Protein AF-0000000079573167 (afdb_homodimer)

Solvent-accessible surface area (backbone atoms only — not comparable to full-atom values): 36850 Å² total; per-residue (Å²): 124,87,67,66,91,62,47,44,25,29,30,37,27,30,66,63,72,22,46,37,48,52,54,13,43,66,75,37,55,80,56,29,34,82,50,31,34,35,44,92,66,48,74,64,44,49,52,52,18,58,73,67,71,29,55,72,39,73,52,74,85,76,60,51,51,90,69,25,52,29,31,41,37,40,38,50,16,55,77,75,74,34,59,27,51,59,53,49,44,56,42,19,69,56,40,21,22,36,40,30,43,59,60,59,43,42,70,55,51,53,52,41,47,50,44,11,58,76,35,75,31,48,64,46,74,42,58,56,52,57,42,20,65,44,37,36,49,46,26,53,28,38,45,46,39,57,75,76,34,51,75,50,34,36,48,36,38,30,15,59,92,42,43,53,28,48,50,49,38,51,18,58,23,66,75,48,74,66,59,72,49,70,42,67,46,81,81,49,38,85,70,34,63,45,46,42,28,26,24,27,52,64,80,32,21,31,38,40,33,32,30,43,57,37,14,89,91,42,67,88,49,48,49,75,50,60,32,31,37,36,44,31,31,71,41,20,35,44,29,36,71,30,64,76,18,43,35,37,34,30,42,38,67,57,60,56,64,60,96,87,40,67,45,67,83,59,94,53,78,51,35,64,38,42,41,38,42,71,54,80,68,50,68,70,41,25,41,39,47,37,55,70,43,46,49,11,51,11,40,39,49,53,49,53,54,49,52,46,44,63,70,61,67,71,63,52,60,62,57,48,50,50,51,44,52,44,22,46,52,41,52,54,52,49,62,62,66,52,79,58,44,80,48,80,70,73,89,71,84,68,63,49,68,78,76,30,52,135,123,89,68,67,93,64,47,42,25,29,31,37,27,29,68,63,71,22,46,37,47,51,54,13,42,65,74,38,55,81,56,28,35,81,51,30,33,35,44,90,66,47,73,64,44,50,51,51,18,58,74,69,72,30,55,71,39,72,52,73,86,77,61,51,50,91,69,24,52,29,31,40,36,40,38,53,18,56,78,77,74,35,59,28,51,60,51,50,44,56,40,18,69,55,39,20,23,34,42,30,43,60,60,58,44,41,70,56,50,54,52,42,47,52,45,10,57,76,37,73,32,48,65,45,75,42,57,56,51,56,43,20,64,42,36,36,51,45,27,55,28,37,46,44,39,59,74,75,33,52,75,49,34,37,48,36,38,30,17,60,92,41,43,56,30,47,49,50,37,52,18,57,23,66,74,48,72,66,59,73,48,68,42,66,47,80,82,49,40,86,71,32,63,44,44,41,30,27,25,26,52,62,80,32,21,30,40,40,33,32,31,43,56,37,14,89,90,41,66,88,48,47,50,75,48,58,34,30,37,35,44,32,32,71,41,20,33,43,31,35,70,29,63,72,18,46,34,36,34,29,42,38,67,58,60,55,65,60,95,87,42,66,48,65,82,59,95,54,77,50,35,66,37,45,40,40,42,70,56,79,61,53,68,66,37,23,41,38,48,36,55,70,43,45,48,11,50,10,39,38,49,52,50,54,55,49,51,46,44,64,71,57,69,71,62,54,60,62,55,48,51,51,50,43,50,43,20,45,52,40,51,53,52,48,62,63,64,51,79,57,44,81,50,80,69,72,88,72,84,68,62,49,68,78,76,28,51,136

Nearest PDB structures (foldseek):
  5kvs-assembly1_B  TM=8.946E-01  e=1.806E-31  Yersinia enterocolitica
  4gmg-assembly1_B  TM=8.994E-01  e=2.188E-30  Yersinia enterocolitica subsp. enterocolitica 8081
  4gmg-assembly1_A  TM=8.809E-01  e=1.156E-30  Yersinia enterocolitica subsp. enterocolitica 8081
  4gmg-assembly2_C  TM=9.005E-01  e=8.305E-30  Yersinia enterocolitica subsp. enterocolitica 8081
  4gmg-assembly2_D  TM=9.059E-01  e=2.101E-29  Yersinia enterocolitica subsp. enterocolitica 8081

Structure (mmCIF, N/CA/C/O backbone):
data_AF-0000000079573167-model_v1
#
loop_
_entity.id
_entity.type
_entity.pdbx_description
1 polymer 'Thiazolinyl imide reductase'
#
loop_
_atom_site.group_PDB
_atom_site.id
_atom_site.type_symbol
_atom_site.label_atom_id
_atom_site.label_alt_id
_atom_site.label_comp_id
_atom_site.label_asym_id
_atom_site.label_entity_id
_atom_site.label_seq_id
_atom_site.pdbx_PDB_ins_code
_atom_site.Cartn_x
_atom_site.Cartn_y
_atom_site.Cartn_z
_atom_site.occupancy
_atom_site.B_iso_or_equiv
_atom_site.auth_seq_id
_atom_site.auth_comp_id
_atom_site.auth_asym_id
_atom_site.auth_atom_id
_atom_site.pdbx_PDB_model_num
ATOM 1 N N . MET A 1 1 ? 18.562 -22.031 -29.469 1 33.5 1 MET A N 1
ATOM 2 C CA . MET A 1 1 ? 17.188 -22.469 -29.219 1 33.5 1 MET A CA 1
ATOM 3 C C . MET A 1 1 ? 17.016 -23.953 -29.531 1 33.5 1 MET A C 1
ATOM 5 O O . MET A 1 1 ? 17.188 -24.375 -30.672 1 33.5 1 MET A O 1
ATOM 9 N N . ASN A 1 2 ? 17.375 -24.828 -28.734 1 39.16 2 ASN A N 1
ATOM 10 C CA . ASN A 1 2 ? 17.203 -26.234 -29.094 1 39.16 2 ASN A CA 1
ATOM 11 C C . ASN A 1 2 ? 15.836 -26.484 -29.703 1 39.16 2 ASN A C 1
ATOM 13 O O . ASN A 1 2 ? 14.805 -26.25 -29.078 1 39.16 2 ASN A O 1
ATOM 17 N N . THR A 1 3 ? 15.727 -26.359 -30.938 1 46 3 THR A N 1
ATOM 18 C CA . THR A 1 3 ? 14.641 -26.594 -31.875 1 46 3 THR A CA 1
ATOM 19 C C . THR A 1 3 ? 13.93 -27.906 -31.578 1 46 3 THR A C 1
ATOM 21 O O . THR A 1 3 ? 14.555 -28.969 -31.594 1 46 3 THR A O 1
ATOM 24 N N . TYR A 1 4 ? 13.055 -27.875 -30.562 1 52.41 4 TYR A N 1
ATOM 25 C CA . TYR A 1 4 ? 12.273 -29.109 -30.578 1 52.41 4 TYR A CA 1
ATOM 26 C C . TYR A 1 4 ? 11.906 -29.484 -32 1 52.41 4 TYR A C 1
ATOM 28 O O . TYR A 1 4 ? 11.5 -28.641 -32.812 1 52.41 4 TYR A O 1
ATOM 36 N N . GLU A 1 5 ? 12.57 -30.453 -32.562 1 64.69 5 GLU A N 1
ATOM 37 C CA . GLU A 1 5 ? 12.25 -30.891 -33.906 1 64.69 5 GLU A CA 1
ATOM 38 C C . GLU A 1 5 ? 10.742 -30.969 -34.125 1 64.69 5 GLU A C 1
ATOM 40 O O . GLU A 1 5 ? 10.242 -30.547 -35.188 1 64.69 5 GLU A O 1
ATOM 45 N N . LYS A 1 6 ? 9.828 -31.453 -33 1 86.38 6 LYS A N 1
ATOM 46 C CA . LYS A 1 6 ? 8.367 -31.5 -33.062 1 86.38 6 LYS A CA 1
ATOM 47 C C . LYS A 1 6 ? 7.734 -30.922 -31.797 1 86.38 6 LYS A C 1
ATOM 49 O O . LYS A 1 6 ? 8.289 -31.062 -30.703 1 86.38 6 LYS A O 1
ATOM 54 N N . PRO A 1 7 ? 6.621 -30.25 -31.938 1 94.62 7 PRO A N 1
ATOM 55 C CA . PRO A 1 7 ? 5.941 -29.688 -30.766 1 94.62 7 PRO A CA 1
ATOM 56 C C . PRO A 1 7 ? 5.555 -30.75 -29.734 1 94.62 7 PRO A C 1
ATOM 58 O O . PRO A 1 7 ? 5.188 -31.859 -30.109 1 94.62 7 PRO A O 1
ATOM 61 N N . LEU A 1 8 ? 5.688 -30.422 -28.484 1 96.69 8 LEU A N 1
ATOM 62 C CA . LEU A 1 8 ? 5.266 -31.328 -27.422 1 96.69 8 LEU A CA 1
ATOM 63 C C . LEU A 1 8 ? 3.748 -31.469 -27.391 1 96.69 8 LEU A C 1
ATOM 65 O O . LEU A 1 8 ? 3.025 -30.469 -27.375 1 96.69 8 LEU A O 1
ATOM 69 N N . LYS A 1 9 ? 3.281 -32.688 -27.438 1 98.12 9 LYS A N 1
ATOM 70 C CA . LYS A 1 9 ? 1.851 -32.969 -27.344 1 98.12 9 LYS A CA 1
ATOM 71 C C . LYS A 1 9 ? 1.361 -32.812 -25.906 1 98.12 9 LYS A C 1
ATOM 73 O O . LYS A 1 9 ? 1.809 -33.562 -25.016 1 98.12 9 LYS A O 1
ATOM 78 N N . VAL A 1 10 ? 0.354 -31.938 -25.688 1 98.69 10 VAL A N 1
ATOM 79 C CA . VAL A 1 10 ? 0.008 -31.547 -24.328 1 98.69 10 VAL A CA 1
ATOM 80 C C . VAL A 1 10 ? -1.408 -32 -24 1 98.69 10 VAL A C 1
ATOM 82 O O . VAL A 1 10 ? -2.342 -31.766 -24.766 1 98.69 10 VAL A O 1
ATOM 85 N N . LEU A 1 11 ? -1.564 -32.656 -22.859 1 98.81 11 LEU A N 1
ATOM 86 C CA . LEU A 1 11 ? -2.857 -32.906 -22.234 1 98.81 11 LEU A CA 1
ATOM 87 C C . LEU A 1 11 ? -3.172 -31.875 -21.172 1 98.81 11 LEU A C 1
ATOM 89 O O . LEU A 1 11 ? -2.393 -31.672 -20.25 1 98.81 11 LEU A O 1
ATOM 93 N N . VAL A 1 12 ? -4.266 -31.188 -21.312 1 98.75 12 VAL A N 1
ATOM 94 C CA . VAL A 1 12 ? -4.676 -30.219 -20.297 1 98.75 12 VAL A CA 1
ATOM 95 C C . VAL A 1 12 ? -5.77 -30.828 -19.422 1 98.75 12 VAL A C 1
ATOM 97 O O . VAL A 1 12 ? -6.832 -31.203 -19.906 1 98.75 12 VAL A O 1
ATOM 100 N N . CYS A 1 13 ? -5.449 -30.953 -18.125 1 98.31 13 CYS A N 1
ATOM 101 C CA . CYS A 1 13 ? -6.395 -31.516 -17.172 1 98.31 13 CYS A CA 1
ATOM 102 C C . CYS A 1 13 ? -7.109 -30.422 -16.391 1 98.31 13 CYS A C 1
ATOM 104 O O . CYS A 1 13 ? -6.512 -29.797 -15.508 1 98.31 13 CYS A O 1
ATOM 106 N N . GLY A 1 14 ? -8.375 -30.297 -16.562 1 94.94 14 GLY A N 1
ATOM 107 C CA . GLY A 1 14 ? -9.164 -29.25 -15.938 1 94.94 14 GLY A CA 1
ATOM 108 C C . GLY A 1 14 ? -9.484 -28.109 -16.891 1 94.94 14 GLY A C 1
ATOM 109 O O . GLY A 1 14 ? -8.656 -27.719 -17.703 1 94.94 14 GLY A O 1
ATOM 110 N N . THR A 1 15 ? -10.773 -27.5 -16.734 1 92.44 15 THR A N 1
ATOM 111 C CA . THR A 1 15 ? -11.164 -26.484 -17.703 1 92.44 15 THR A CA 1
ATOM 112 C C . THR A 1 15 ? -11.688 -25.234 -16.984 1 92.44 15 THR A C 1
ATOM 114 O O . THR A 1 15 ? -12.406 -24.438 -17.578 1 92.44 15 THR A O 1
ATOM 117 N N . ASN A 1 16 ? -11.438 -25.031 -15.719 1 90.38 16 ASN A N 1
ATOM 118 C CA . ASN A 1 16 ? -11.625 -23.703 -15.125 1 90.38 16 ASN A CA 1
ATOM 119 C C . ASN A 1 16 ? -10.422 -22.812 -15.359 1 90.38 16 ASN A C 1
ATOM 121 O O . ASN A 1 16 ? -10.312 -22.172 -16.406 1 90.38 16 ASN A O 1
ATOM 125 N N . PHE A 1 17 ? -9.477 -22.953 -14.43 1 92.81 17 PHE A N 1
ATOM 126 C CA . PHE A 1 17 ? -8.242 -22.234 -14.695 1 92.81 17 PHE A CA 1
ATOM 127 C C . PHE A 1 17 ? -7.473 -22.875 -15.844 1 92.81 17 PHE A C 1
ATOM 129 O O . PHE A 1 17 ? -6.586 -22.25 -16.438 1 92.81 17 PHE A O 1
ATOM 136 N N . GLY A 1 18 ? -7.809 -24.125 -16.156 1 96.44 18 GLY A N 1
ATOM 137 C CA . GLY A 1 18 ? -7.234 -24.797 -17.312 1 96.44 18 GLY A CA 1
ATOM 138 C C . GLY A 1 18 ? -7.422 -24.047 -18.609 1 96.44 18 GLY A C 1
ATOM 139 O O . GLY A 1 18 ? -6.609 -24.156 -19.531 1 96.44 18 GLY A O 1
ATOM 140 N N . ARG A 1 19 ? -8.438 -23.266 -18.656 1 95.81 19 ARG A N 1
ATOM 141 C CA . ARG A 1 19 ? -8.695 -22.484 -19.859 1 95.81 19 ARG A CA 1
ATOM 142 C C . ARG A 1 19 ? -7.613 -21.422 -20.062 1 95.81 19 ARG A C 1
ATOM 144 O O . ARG A 1 19 ? -7.309 -21.047 -21.188 1 95.81 19 ARG A O 1
ATOM 151 N N . VAL A 1 20 ? -7.043 -20.922 -19 1 96.81 20 VAL A N 1
ATOM 152 C CA . VAL A 1 20 ? -5.922 -20 -19.109 1 96.81 20 VAL A CA 1
ATOM 153 C C . VAL A 1 20 ? -4.719 -20.719 -19.719 1 96.81 20 VAL A C 1
ATOM 155 O O . VAL A 1 20 ? -4 -20.156 -20.547 1 96.81 20 VAL A O 1
ATOM 158 N N . TYR A 1 21 ? -4.535 -21.969 -19.312 1 98.19 21 TYR A N 1
ATOM 159 C CA . TYR A 1 21 ? -3.479 -22.781 -19.906 1 98.19 21 TYR A CA 1
ATOM 160 C C . TYR A 1 21 ? -3.73 -23.016 -21.391 1 98.19 21 TYR A C 1
ATOM 162 O O . TYR A 1 21 ? -2.812 -22.906 -22.219 1 98.19 21 TYR A O 1
ATOM 170 N N . LEU A 1 22 ? -4.961 -23.328 -21.734 1 97.94 22 LEU A N 1
ATOM 171 C CA . LEU A 1 22 ? -5.316 -23.547 -23.125 1 97.94 22 LEU A CA 1
ATOM 172 C C . LEU A 1 22 ? -5.016 -22.297 -23.953 1 97.94 22 LEU A C 1
ATOM 174 O O . LEU A 1 22 ? -4.457 -22.391 -25.047 1 97.94 22 LEU A O 1
ATOM 178 N N . LYS A 1 23 ? -5.348 -21.156 -23.406 1 97.12 23 LYS A N 1
ATOM 179 C CA . LYS A 1 23 ? -5.074 -19.906 -24.094 1 97.12 23 LYS A CA 1
ATOM 180 C C . LYS A 1 23 ? -3.57 -19.672 -24.25 1 97.12 23 LYS A C 1
ATOM 182 O O . LYS A 1 23 ? -3.119 -19.109 -25.234 1 97.12 23 LYS A O 1
ATOM 187 N N . GLY A 1 24 ? -2.824 -20 -23.234 1 97.81 24 GLY A N 1
ATOM 188 C CA . GLY A 1 24 ? -1.375 -19.922 -23.328 1 97.81 24 GLY A CA 1
ATOM 189 C C . GLY A 1 24 ? -0.791 -20.844 -24.391 1 97.81 24 GLY A C 1
ATOM 190 O O . GLY A 1 24 ? 0.044 -20.422 -25.188 1 97.81 24 GLY A O 1
ATOM 191 N N . LEU A 1 25 ? -1.274 -22.031 -24.453 1 97.94 25 LEU A N 1
ATOM 192 C CA . LEU A 1 25 ? -0.791 -23.031 -25.391 1 97.94 25 LEU A CA 1
ATOM 193 C C . LEU A 1 25 ? -1.104 -22.625 -26.828 1 97.94 25 LEU A C 1
ATOM 195 O O . LEU A 1 25 ? -0.306 -22.875 -27.734 1 97.94 25 LEU A O 1
ATOM 199 N N . GLU A 1 26 ? -2.227 -22 -26.922 1 96 26 GLU A N 1
ATOM 200 C CA . GLU A 1 26 ? -2.631 -21.516 -28.234 1 96 26 GLU A CA 1
ATOM 201 C C . GLU A 1 26 ? -1.638 -20.5 -28.781 1 96 26 GLU A C 1
ATOM 203 O O . GLU A 1 26 ? -1.439 -20.391 -29.984 1 96 26 GLU A O 1
ATOM 208 N N . ARG A 1 27 ? -0.967 -19.828 -27.953 1 94.56 27 ARG A N 1
ATOM 209 C CA . ARG A 1 27 ? -0.062 -18.734 -28.328 1 94.56 27 ARG A CA 1
ATOM 210 C C . ARG A 1 27 ? 1.314 -19.281 -28.703 1 94.56 27 ARG A C 1
ATOM 212 O O . ARG A 1 27 ? 2.125 -18.578 -29.297 1 94.56 27 ARG A O 1
ATOM 219 N N . CYS A 1 28 ? 1.555 -20.484 -28.375 1 94 28 CYS A N 1
ATOM 220 C CA . CYS A 1 28 ? 2.875 -21.062 -28.609 1 94 28 CYS A CA 1
ATOM 221 C C . CYS A 1 28 ? 2.768 -22.359 -29.391 1 94 28 CYS A C 1
ATOM 223 O O . CYS A 1 28 ? 3.369 -23.375 -29.016 1 94 28 CYS A O 1
ATOM 225 N N . GLY A 1 29 ? 2.096 -22.359 -30.469 1 89.56 29 GLY A N 1
ATOM 226 C CA . GLY A 1 29 ? 1.79 -23.547 -31.25 1 89.56 29 GLY A CA 1
ATOM 227 C C . GLY A 1 29 ? 3.018 -24.188 -31.875 1 89.56 29 GLY A C 1
ATOM 228 O O . GLY A 1 29 ? 2.99 -25.344 -32.25 1 89.56 29 GLY A O 1
ATOM 229 N N . ASP A 1 30 ? 4.051 -23.391 -31.984 1 91.88 30 ASP A N 1
ATOM 230 C CA . ASP A 1 30 ? 5.289 -23.891 -32.562 1 91.88 30 ASP A CA 1
ATOM 231 C C . ASP A 1 30 ? 6.016 -24.828 -31.609 1 91.88 30 ASP A C 1
ATOM 233 O O . ASP A 1 30 ? 6.801 -25.688 -32.031 1 91.88 30 ASP A O 1
ATOM 237 N N . LYS A 1 31 ? 5.688 -24.719 -30.312 1 94.69 31 LYS A N 1
ATOM 238 C CA . LYS A 1 31 ? 6.41 -25.484 -29.312 1 94.69 31 LYS A CA 1
ATOM 239 C C . LYS A 1 31 ? 5.492 -26.516 -28.641 1 94.69 31 LYS A C 1
ATOM 241 O O . LYS A 1 31 ? 5.961 -27.531 -28.141 1 94.69 31 LYS A O 1
ATOM 246 N N . PHE A 1 32 ? 4.254 -26.156 -28.641 1 97.5 32 PHE A N 1
ATOM 247 C CA . PHE A 1 32 ? 3.285 -27 -27.938 1 97.5 32 PHE A CA 1
ATOM 248 C C . PHE A 1 32 ? 2.066 -27.25 -28.812 1 97.5 32 PHE A C 1
ATOM 250 O O . PHE A 1 32 ? 1.604 -26.359 -29.531 1 97.5 32 PHE A O 1
ATOM 257 N N . LYS A 1 33 ? 1.596 -28.438 -28.812 1 97.38 33 LYS A N 1
ATOM 258 C CA . LYS A 1 33 ? 0.362 -28.812 -29.5 1 97.38 33 LYS A CA 1
ATOM 259 C C . LYS A 1 33 ? -0.674 -29.344 -28.516 1 97.38 33 LYS A C 1
ATOM 261 O O . LYS A 1 33 ? -0.435 -30.344 -27.828 1 97.38 33 LYS A O 1
ATOM 266 N N . ILE A 1 34 ? -1.819 -28.688 -28.406 1 98.31 34 ILE A N 1
ATOM 267 C CA . ILE A 1 34 ? -2.914 -29.219 -27.609 1 98.31 34 ILE A CA 1
ATOM 268 C C . ILE A 1 34 ? -3.406 -30.531 -28.219 1 98.31 34 ILE A C 1
ATOM 270 O O . ILE A 1 34 ? -3.908 -30.547 -29.344 1 98.31 34 ILE A O 1
ATOM 274 N N . ALA A 1 35 ? -3.295 -31.562 -27.469 1 98.25 35 ALA A N 1
ATOM 275 C CA . ALA A 1 35 ? -3.594 -32.875 -28.047 1 98.25 35 ALA A CA 1
ATOM 276 C C . ALA A 1 35 ? -4.824 -33.5 -27.391 1 98.25 35 ALA A C 1
ATOM 278 O O . ALA A 1 35 ? -5.398 -34.438 -27.922 1 98.25 35 ALA A O 1
ATOM 279 N N . GLY A 1 36 ? -5.215 -32.969 -26.266 1 98.44 36 GLY A N 1
ATOM 280 C CA . GLY A 1 36 ? -6.387 -33.5 -25.578 1 98.44 36 GLY A CA 1
ATOM 281 C C . GLY A 1 36 ? -6.734 -32.688 -24.328 1 98.44 36 GLY A C 1
ATOM 282 O O . GLY A 1 36 ? -5.93 -31.891 -23.844 1 98.44 36 GLY A O 1
ATOM 283 N N . ILE A 1 37 ? -7.965 -32.875 -23.844 1 98.38 37 ILE A N 1
ATOM 284 C CA . ILE A 1 37 ? -8.453 -32.281 -22.594 1 98.38 37 ILE A CA 1
ATOM 285 C C . ILE A 1 37 ? -9.008 -33.406 -21.688 1 98.38 37 ILE A C 1
ATOM 287 O O . ILE A 1 37 ? -9.766 -34.25 -22.156 1 98.38 37 ILE A O 1
ATOM 291 N N . PHE A 1 38 ? -8.523 -33.438 -20.5 1 98.12 38 PHE A N 1
ATOM 292 C CA . PHE A 1 38 ? -9.055 -34.344 -19.5 1 98.12 38 PHE A CA 1
ATOM 293 C C . PHE A 1 38 ? -9.93 -33.625 -18.5 1 98.12 38 PHE A C 1
ATOM 295 O O . PHE A 1 38 ? -9.477 -32.688 -17.828 1 98.12 38 PHE A O 1
ATOM 302 N N . SER A 1 39 ? -11.164 -34 -18.375 1 94.69 39 SER A N 1
ATOM 303 C CA . SER A 1 39 ? -12.125 -33.438 -17.438 1 94.69 39 SER A CA 1
ATOM 304 C C . SER A 1 39 ? -13.305 -34.375 -17.219 1 94.69 39 SER A C 1
ATOM 306 O O . SER A 1 39 ? -13.352 -35.469 -17.781 1 94.69 39 SER A O 1
ATOM 308 N N . HIS A 1 40 ? -14.234 -34 -16.391 1 89.25 40 HIS A N 1
ATOM 309 C CA . HIS A 1 40 ? -15.352 -34.844 -16.016 1 89.25 40 HIS A CA 1
ATOM 310 C C . HIS A 1 40 ? -16.469 -34.781 -17.062 1 89.25 40 HIS A C 1
ATOM 312 O O . HIS A 1 40 ? -17.484 -35.469 -16.938 1 89.25 40 HIS A O 1
ATOM 318 N N . GLY A 1 41 ? -16.391 -34 -18.031 1 85.88 41 GLY A N 1
ATOM 319 C CA . GLY A 1 41 ? -17.359 -33.969 -19.109 1 85.88 41 GLY A CA 1
ATOM 320 C C . GLY A 1 41 ? -18.406 -32.906 -18.969 1 85.88 41 GLY A C 1
ATOM 321 O O . GLY A 1 41 ? -19.531 -33.031 -19.453 1 85.88 41 GLY A O 1
ATOM 322 N N . SER A 1 42 ? -18.156 -31.859 -18.297 1 88.81 42 SER A N 1
ATOM 323 C CA . SER A 1 42 ? -19.078 -30.734 -18.188 1 88.81 42 SER A CA 1
ATOM 324 C C . SER A 1 42 ? -19.328 -30.094 -19.547 1 88.81 42 SER A C 1
ATOM 326 O O . SER A 1 42 ? -18.625 -30.391 -20.516 1 88.81 42 SER A O 1
ATOM 328 N N . THR A 1 43 ? -20.422 -29.281 -19.609 1 90.12 43 THR A N 1
ATOM 329 C CA . THR A 1 43 ? -20.703 -28.547 -20.844 1 90.12 43 THR A CA 1
ATOM 330 C C . THR A 1 43 ? -19.5 -27.672 -21.234 1 90.12 43 THR A C 1
ATOM 332 O O . THR A 1 43 ? -19.141 -27.609 -22.406 1 90.12 43 THR A O 1
ATOM 335 N N . GLN A 1 44 ? -18.859 -27.156 -20.297 1 90.06 44 GLN A N 1
ATOM 336 C CA . GLN A 1 44 ? -17.703 -26.312 -20.547 1 90.06 44 GLN A CA 1
ATOM 337 C C . GLN A 1 44 ? -16.562 -27.141 -21.141 1 90.06 44 GLN A C 1
ATOM 339 O O . GLN A 1 44 ? -15.922 -26.703 -22.109 1 90.06 44 GLN A O 1
ATOM 344 N N . SER A 1 45 ? -16.312 -28.25 -20.562 1 93.44 45 SER A N 1
ATOM 345 C CA . SER A 1 45 ? -15.211 -29.062 -21.047 1 93.44 45 SER A CA 1
ATOM 346 C C . SER A 1 45 ? -15.469 -29.562 -22.469 1 93.44 45 SER A C 1
ATOM 348 O O . SER A 1 45 ? -14.547 -29.641 -23.281 1 93.44 45 SER A O 1
ATOM 350 N N . LYS A 1 46 ? -16.688 -29.875 -22.75 1 95.06 46 LYS A N 1
ATOM 351 C CA . LYS A 1 46 ? -17.062 -30.281 -24.094 1 95.06 46 LYS A CA 1
ATOM 352 C C . LYS A 1 46 ? -16.859 -29.141 -25.094 1 95.06 46 LYS A C 1
ATOM 354 O O . LYS A 1 46 ? -16.328 -29.359 -26.188 1 95.06 46 LYS A O 1
ATOM 359 N N . GLN A 1 47 ? -17.266 -28.016 -24.703 1 93.81 47 GLN A N 1
ATOM 360 C CA . GLN A 1 47 ? -17.125 -26.859 -25.562 1 93.81 47 GLN A CA 1
ATOM 361 C C . GLN A 1 47 ? -15.656 -26.547 -25.828 1 93.81 47 GLN A C 1
ATOM 363 O O . GLN A 1 47 ? -15.281 -26.203 -26.953 1 93.81 47 GLN A O 1
ATOM 368 N N . GLU A 1 48 ? -14.844 -26.672 -24.812 1 95 48 GLU A N 1
ATOM 369 C CA . GLU A 1 48 ? -13.414 -26.406 -24.984 1 95 48 GLU A CA 1
ATOM 370 C C . GLU A 1 48 ? -12.773 -27.438 -25.906 1 95 48 GLU A C 1
ATOM 372 O O . GLU A 1 48 ? -11.961 -27.094 -26.766 1 95 48 GLU A O 1
ATOM 377 N N . ALA A 1 49 ? -13.125 -28.688 -25.734 1 97.38 49 ALA A N 1
ATOM 378 C CA . ALA A 1 49 ? -12.594 -29.75 -26.578 1 97.38 49 ALA A CA 1
ATOM 379 C C . ALA A 1 49 ? -12.969 -29.516 -28.047 1 97.38 49 ALA A C 1
ATOM 381 O O . ALA A 1 49 ? -12.141 -29.703 -28.938 1 97.38 49 ALA A O 1
ATOM 382 N N . GLU A 1 50 ? -14.188 -29.141 -28.25 1 97.44 50 GLU A N 1
ATOM 383 C CA . GLU A 1 50 ? -14.664 -28.844 -29.594 1 97.44 50 GLU A CA 1
ATOM 384 C C . GLU A 1 50 ? -13.93 -27.656 -30.203 1 97.44 50 GLU A C 1
ATOM 386 O O . GLU A 1 50 ? -13.516 -27.688 -31.359 1 97.44 50 GLU A O 1
ATOM 391 N N . LYS A 1 51 ? -13.789 -26.672 -29.484 1 96.25 51 LYS A N 1
ATOM 392 C CA . LYS A 1 51 ? -13.133 -25.438 -29.906 1 96.25 51 LYS A CA 1
ATOM 393 C C . LYS A 1 51 ? -11.711 -25.719 -30.406 1 96.25 51 LYS A C 1
ATOM 395 O O . LYS A 1 51 ? -11.289 -25.172 -31.422 1 96.25 51 LYS A O 1
ATOM 400 N N . TYR A 1 52 ? -11.008 -26.578 -29.703 1 96.88 52 TYR A N 1
ATOM 401 C CA . TYR A 1 52 ? -9.609 -26.828 -30.031 1 96.88 52 TYR A CA 1
ATOM 402 C C . TYR A 1 52 ? -9.469 -28.047 -30.938 1 96.88 52 TYR A C 1
ATOM 404 O O . TYR A 1 52 ? -8.367 -28.391 -31.359 1 96.88 52 TYR A O 1
ATOM 412 N N . GLY A 1 53 ? -10.57 -28.719 -31.203 1 97.44 53 GLY A N 1
ATOM 413 C CA . GLY A 1 53 ? -10.57 -29.859 -32.094 1 97.44 53 GLY A CA 1
ATOM 414 C C . GLY A 1 53 ? -9.812 -31.047 -31.516 1 97.44 53 GLY A C 1
ATOM 415 O O . GLY A 1 53 ? -9.062 -31.719 -32.25 1 97.44 53 GLY A O 1
ATOM 416 N N . VAL A 1 54 ? -9.922 -31.25 -30.25 1 98 54 VAL A N 1
ATOM 417 C CA . VAL A 1 54 ? -9.195 -32.344 -29.594 1 98 54 VAL A CA 1
ATOM 418 C C . VAL A 1 54 ? -10.164 -33.219 -28.828 1 98 54 VAL A C 1
ATOM 420 O O . VAL A 1 54 ? -11.289 -32.812 -28.531 1 98 54 VAL A O 1
ATOM 423 N N . PRO A 1 55 ? -9.781 -34.469 -28.531 1 97.75 55 PRO A N 1
ATOM 424 C CA . PRO A 1 55 ? -10.672 -35.344 -27.766 1 97.75 55 PRO A CA 1
ATOM 425 C C . PRO A 1 55 ? -10.852 -34.906 -26.328 1 97.75 55 PRO A C 1
ATOM 427 O O . PRO A 1 55 ? -9.906 -34.406 -25.703 1 97.75 55 PRO A O 1
ATOM 430 N N . LEU A 1 56 ? -12.07 -35 -25.844 1 98.06 56 LEU A N 1
ATOM 431 C CA . LEU A 1 56 ? -12.344 -34.938 -24.406 1 98.06 56 LEU A CA 1
ATOM 432 C C . LEU A 1 56 ? -12.211 -36.312 -23.75 1 98.06 56 LEU A C 1
ATOM 434 O O . LEU A 1 56 ? -12.945 -37.219 -24.094 1 98.06 56 LEU A O 1
ATOM 438 N N . ILE A 1 57 ? -11.266 -36.406 -22.906 1 98.06 57 ILE A N 1
ATOM 439 C CA . ILE A 1 57 ? -10.984 -37.688 -22.234 1 98.06 57 ILE A CA 1
ATOM 440 C C . ILE A 1 57 ? -11.547 -37.625 -20.812 1 98.06 57 ILE A C 1
ATOM 442 O O . ILE A 1 57 ? -11.312 -36.688 -20.078 1 98.06 57 ILE A O 1
ATOM 446 N N . THR A 1 58 ? -12.258 -38.625 -20.359 1 96.94 58 THR A N 1
ATOM 447 C CA . THR A 1 58 ? -12.875 -38.625 -19.047 1 96.94 58 THR A CA 1
ATOM 448 C C . THR A 1 58 ? -12.328 -39.75 -18.188 1 96.94 58 THR A C 1
ATOM 450 O O . THR A 1 58 ? -12.602 -39.812 -16.984 1 96.94 58 THR A O 1
ATOM 453 N N . ASP A 1 59 ? -11.578 -40.625 -18.844 1 96.5 59 ASP A N 1
ATOM 454 C CA . ASP A 1 59 ? -10.945 -41.75 -18.156 1 96.5 59 ASP A CA 1
ATOM 455 C C . ASP A 1 59 ? -9.43 -41.719 -18.375 1 96.5 59 ASP A C 1
ATOM 457 O O . ASP A 1 59 ? -8.961 -41.844 -19.516 1 96.5 59 ASP A O 1
ATOM 461 N N . LEU A 1 60 ? -8.672 -41.688 -17.312 1 95.81 60 LEU A N 1
ATOM 462 C CA . LEU A 1 60 ? -7.215 -41.562 -17.391 1 95.81 60 LEU A CA 1
ATOM 463 C C . LEU A 1 60 ? -6.598 -42.812 -18.016 1 95.81 60 LEU A C 1
ATOM 465 O O . LEU A 1 60 ? -5.473 -42.75 -18.516 1 95.81 60 LEU A O 1
ATOM 469 N N . ASN A 1 61 ? -7.293 -43.875 -17.969 1 95.81 61 ASN A N 1
ATOM 470 C CA . ASN A 1 61 ? -6.793 -45.125 -18.547 1 95.81 61 ASN A CA 1
ATOM 471 C C . ASN A 1 61 ? -6.637 -45 -20.062 1 95.81 61 ASN A C 1
ATOM 473 O O . ASN A 1 61 ? -5.91 -45.781 -20.688 1 95.81 61 ASN A O 1
ATOM 477 N N . GLU A 1 62 ? -7.312 -44.031 -20.578 1 96.44 62 GLU A N 1
ATOM 478 C CA . GLU A 1 62 ? -7.27 -43.812 -22.031 1 96.44 62 GLU A CA 1
ATOM 479 C C . GLU A 1 62 ? -6.059 -42.969 -22.422 1 96.44 62 GLU A C 1
ATOM 481 O O . GLU A 1 62 ? -5.781 -42.812 -23.609 1 96.44 62 GLU A O 1
ATOM 486 N N . VAL A 1 63 ? -5.328 -42.5 -21.484 1 97.69 63 VAL A N 1
ATOM 487 C CA . VAL A 1 63 ? -4.184 -41.625 -21.734 1 97.69 63 VAL A CA 1
ATOM 488 C C . VAL A 1 63 ? -2.904 -42.438 -21.781 1 97.69 63 VAL A C 1
ATOM 490 O O . VAL A 1 63 ? -2.699 -43.344 -20.953 1 97.69 63 VAL A O 1
ATOM 493 N N . SER A 1 64 ? -2.051 -42.219 -22.812 1 96.62 64 SER A N 1
ATOM 494 C CA . SER A 1 64 ? -0.781 -42.938 -22.906 1 96.62 64 SER A CA 1
ATOM 495 C C . SER A 1 64 ? 0.336 -42 -23.391 1 96.62 64 SER A C 1
ATOM 497 O O . SER A 1 64 ? 0.072 -40.969 -23.984 1 96.62 64 SER A O 1
ATOM 499 N N . LYS A 1 65 ? 1.54 -42.438 -23.188 1 95.81 65 LYS A N 1
ATOM 500 C CA . LYS A 1 65 ? 2.734 -41.688 -23.578 1 95.81 65 LYS A CA 1
ATOM 501 C C . LYS A 1 65 ? 2.857 -41.594 -25.094 1 95.81 65 LYS A C 1
ATOM 503 O O . LYS A 1 65 ? 3.553 -40.719 -25.609 1 95.81 65 LYS A O 1
ATOM 508 N N . LYS A 1 66 ? 2.186 -42.469 -25.781 1 96 66 LYS A N 1
ATOM 509 C CA . LYS A 1 66 ? 2.193 -42.406 -27.25 1 96 66 LYS A CA 1
ATOM 510 C C . LYS A 1 66 ? 1.456 -41.188 -27.766 1 96 66 LYS A C 1
ATOM 512 O O . LYS A 1 66 ? 1.799 -40.656 -28.812 1 96 66 LYS A O 1
ATOM 517 N N . ASP A 1 67 ? 0.525 -40.75 -27 1 96.75 67 ASP A N 1
ATOM 518 C CA . ASP A 1 67 ? -0.365 -39.688 -27.469 1 96.75 67 ASP A CA 1
ATOM 519 C C . ASP A 1 67 ? 0.008 -38.344 -26.844 1 96.75 67 ASP A C 1
ATOM 521 O O . ASP A 1 67 ? -0.28 -37.281 -27.406 1 96.75 67 ASP A O 1
ATOM 525 N N . PHE A 1 68 ? 0.674 -38.406 -25.688 1 98.12 68 PHE A N 1
ATOM 526 C CA . PHE A 1 68 ? 0.96 -37.156 -24.938 1 98.12 68 PHE A CA 1
ATOM 527 C C . PHE A 1 68 ? 2.393 -37.188 -24.422 1 98.12 68 PHE A C 1
ATOM 529 O O . PHE A 1 68 ? 2.84 -38.156 -23.828 1 98.12 68 PHE A O 1
ATOM 536 N N . ASP A 1 69 ? 3.084 -36.094 -24.641 1 97.38 69 ASP A N 1
ATOM 537 C CA . ASP A 1 69 ? 4.43 -35.906 -24.109 1 97.38 69 ASP A CA 1
ATOM 538 C C . ASP A 1 69 ? 4.383 -35.312 -22.703 1 97.38 69 ASP A C 1
ATOM 540 O O . ASP A 1 69 ? 5.238 -35.625 -21.859 1 97.38 69 ASP A O 1
ATOM 544 N N . MET A 1 70 ? 3.447 -34.438 -22.422 1 97.94 70 MET A N 1
ATOM 545 C CA . MET A 1 70 ? 3.328 -33.781 -21.141 1 97.94 70 MET A CA 1
ATOM 546 C C . MET A 1 70 ? 1.867 -33.469 -20.812 1 97.94 70 MET A C 1
ATOM 548 O O . MET A 1 70 ? 1.007 -33.531 -21.688 1 97.94 70 MET A O 1
ATOM 552 N N . ALA A 1 71 ? 1.646 -33.188 -19.531 1 98.81 71 ALA A N 1
ATOM 553 C CA . ALA A 1 71 ? 0.312 -32.812 -19.062 1 98.81 71 ALA A CA 1
ATOM 554 C C . ALA A 1 71 ? 0.37 -31.594 -18.141 1 98.81 71 ALA A C 1
ATOM 556 O O . ALA A 1 71 ? 1.297 -31.453 -17.344 1 98.81 71 ALA A O 1
ATOM 557 N N . CYS A 1 72 ? -0.559 -30.703 -18.328 1 98.75 72 CYS A N 1
ATOM 558 C CA . CYS A 1 72 ? -0.85 -29.656 -17.359 1 98.75 72 CYS A CA 1
ATOM 559 C C . CYS A 1 72 ? -1.99 -30.062 -16.438 1 98.75 72 CYS A C 1
ATOM 561 O O . CYS A 1 72 ? -3.146 -30.125 -16.859 1 98.75 72 CYS A O 1
ATOM 563 N N . VAL A 1 73 ? -1.634 -30.312 -15.195 1 98.62 73 VAL A N 1
ATOM 564 C CA . VAL A 1 73 ? -2.668 -30.688 -14.242 1 98.62 73 VAL A CA 1
ATOM 565 C C . VAL A 1 73 ? -3.146 -29.469 -13.477 1 98.62 73 VAL A C 1
ATOM 567 O O . VAL A 1 73 ? -2.516 -29.047 -12.5 1 98.62 73 VAL A O 1
ATOM 570 N N . VAL A 1 74 ? -4.297 -28.953 -13.898 1 97.5 74 VAL A N 1
ATOM 571 C CA . VAL A 1 74 ? -4.871 -27.734 -13.367 1 97.5 74 VAL A CA 1
ATOM 572 C C . VAL A 1 74 ? -6.168 -28.047 -12.625 1 97.5 74 VAL A C 1
ATOM 574 O O . VAL A 1 74 ? -7.223 -27.484 -12.938 1 97.5 74 VAL A O 1
ATOM 577 N N . ILE A 1 75 ? -6.066 -28.953 -11.828 1 93.25 75 ILE A N 1
ATOM 578 C CA . ILE A 1 75 ? -7.098 -29.438 -10.922 1 93.25 75 ILE A CA 1
ATOM 579 C C . ILE A 1 75 ? -6.609 -29.312 -9.477 1 93.25 75 ILE A C 1
ATOM 581 O O . ILE A 1 75 ? -5.43 -29.547 -9.195 1 93.25 75 ILE A O 1
ATOM 585 N N . ARG A 1 76 ? -7.484 -29.062 -8.602 1 87.75 76 ARG A N 1
ATOM 586 C CA . ARG A 1 76 ? -7.129 -28.891 -7.195 1 87.75 76 ARG A CA 1
ATOM 587 C C . ARG A 1 76 ? -6.426 -30.125 -6.652 1 87.75 76 ARG A C 1
ATOM 589 O O . ARG A 1 76 ? -6.82 -31.25 -6.957 1 87.75 76 ARG A O 1
ATOM 596 N N . SER A 1 77 ? -5.457 -29.781 -5.914 1 86.69 77 SER A N 1
ATOM 597 C CA . SER A 1 77 ? -4.695 -30.875 -5.332 1 86.69 77 SER A CA 1
ATOM 598 C C . SER A 1 77 ? -5.395 -31.453 -4.105 1 86.69 77 SER A C 1
ATOM 600 O O . SER A 1 77 ? -6.414 -30.922 -3.66 1 86.69 77 SER A O 1
ATOM 602 N N . THR A 1 78 ? -4.805 -32.5 -3.566 1 82.62 78 THR A N 1
ATOM 603 C CA . THR A 1 78 ? -5.344 -33.125 -2.359 1 82.62 78 THR A CA 1
ATOM 604 C C . THR A 1 78 ? -5.281 -32.156 -1.181 1 82.62 78 THR A C 1
ATOM 606 O O . THR A 1 78 ? -6.156 -32.188 -0.312 1 82.62 78 THR A O 1
ATOM 609 N N . ALA A 1 79 ? -4.316 -31.312 -1.154 1 79.5 79 ALA A N 1
ATOM 610 C CA . ALA A 1 79 ? -4.102 -30.359 -0.073 1 79.5 79 ALA A CA 1
ATOM 611 C C . ALA A 1 79 ? -5.309 -29.438 0.091 1 79.5 79 ALA A C 1
ATOM 613 O O . ALA A 1 79 ? -5.562 -28.922 1.183 1 79.5 79 ALA A O 1
ATOM 614 N N . VAL A 1 80 ? -6.023 -29.297 -0.986 1 77.44 80 VAL A N 1
ATOM 615 C CA . VAL A 1 80 ? -7.176 -28.406 -0.929 1 77.44 80 VAL A CA 1
ATOM 616 C C . VAL A 1 80 ? -8.438 -29.156 -1.355 1 77.44 80 VAL A C 1
ATOM 618 O O . VAL A 1 80 ? -9.367 -28.562 -1.896 1 77.44 80 VAL A O 1
ATOM 621 N N . GLY A 1 81 ? -8.367 -30.484 -1.308 1 81.75 81 GLY A N 1
ATOM 622 C CA . GLY A 1 81 ? -9.562 -31.312 -1.392 1 81.75 81 GLY A CA 1
ATOM 623 C C . GLY A 1 81 ? -9.844 -31.812 -2.797 1 81.75 81 GLY A C 1
ATOM 624 O O . GLY A 1 81 ? -10.984 -32.156 -3.115 1 81.75 81 GLY A O 1
ATOM 625 N N . GLY A 1 82 ? -8.859 -31.844 -3.631 1 89.75 82 GLY A N 1
ATOM 626 C CA . GLY A 1 82 ? -9.094 -32.281 -5 1 89.75 82 GLY A CA 1
ATOM 627 C C . GLY A 1 82 ? -8.344 -33.531 -5.367 1 89.75 82 GLY A C 1
ATOM 628 O O . GLY A 1 82 ? -7.793 -34.219 -4.492 1 89.75 82 GLY A O 1
ATOM 629 N N . LYS A 1 83 ? -8.391 -33.875 -6.641 1 93.62 83 LYS A N 1
ATOM 630 C CA . LYS A 1 83 ? -7.801 -35.125 -7.121 1 93.62 83 LYS A CA 1
ATOM 631 C C . LYS A 1 83 ? -6.547 -34.875 -7.949 1 93.62 83 LYS A C 1
ATOM 633 O O . LYS A 1 83 ? -6.016 -35.781 -8.586 1 93.62 83 LYS A O 1
ATOM 638 N N . GLY A 1 84 ? -6.117 -33.656 -7.891 1 96.19 84 GLY A N 1
ATOM 639 C CA . GLY A 1 84 ? -5.016 -33.25 -8.75 1 96.19 84 GLY A CA 1
ATOM 640 C C . GLY A 1 84 ? -3.748 -34.031 -8.516 1 96.19 84 GLY A C 1
ATOM 641 O O . GLY A 1 84 ? -3.051 -34.406 -9.461 1 96.19 84 GLY A O 1
ATOM 642 N N . THR A 1 85 ? -3.473 -34.312 -7.289 1 97 85 THR A N 1
ATOM 643 C CA . THR A 1 85 ? -2.268 -35.062 -6.934 1 97 85 THR A CA 1
ATOM 644 C C . THR A 1 85 ? -2.334 -36.5 -7.461 1 97 85 THR A C 1
ATOM 646 O O . THR A 1 85 ? -1.353 -37 -7.996 1 97 85 THR A O 1
ATOM 649 N N . GLU A 1 86 ? -3.424 -37.094 -7.32 1 97.06 86 GLU A N 1
ATOM 650 C CA . GLU A 1 86 ? -3.625 -38.438 -7.824 1 97.06 86 GLU A CA 1
ATOM 651 C C . GLU A 1 86 ? -3.479 -38.5 -9.344 1 97.06 86 GLU A C 1
ATOM 653 O O . GLU A 1 86 ? -2.84 -39.406 -9.875 1 97.06 86 GLU A O 1
ATOM 658 N N . ILE A 1 87 ? -4.062 -37.562 -9.938 1 98 87 ILE A N 1
ATOM 659 C CA . ILE A 1 87 ? -4.02 -37.469 -11.398 1 98 87 ILE A CA 1
ATOM 660 C C . ILE A 1 87 ? -2.578 -37.281 -11.859 1 98 87 ILE A C 1
ATOM 662 O O . ILE A 1 87 ? -2.117 -37.938 -12.781 1 98 87 ILE A O 1
ATOM 666 N N . ALA A 1 88 ? -1.882 -36.375 -11.227 1 98.38 88 ALA A N 1
ATOM 667 C CA . ALA A 1 88 ? -0.48 -36.125 -11.562 1 98.38 88 ALA A CA 1
ATOM 668 C C . ALA A 1 88 ? 0.351 -37.406 -11.406 1 98.38 88 ALA A C 1
ATOM 670 O O . ALA A 1 88 ? 1.156 -37.719 -12.281 1 98.38 88 ALA A O 1
ATOM 671 N N . GLY A 1 89 ? 0.132 -38.125 -10.344 1 98.06 89 GLY A N 1
ATOM 672 C CA . GLY A 1 89 ? 0.85 -39.375 -10.102 1 98.06 89 GLY A CA 1
ATOM 673 C C . GLY A 1 89 ? 0.601 -40.406 -11.172 1 98.06 89 GLY A C 1
ATOM 674 O O . GLY A 1 89 ? 1.54 -41.031 -11.664 1 98.06 89 GLY A O 1
ATOM 675 N N . ALA A 1 90 ? -0.626 -40.594 -11.508 1 98.19 90 ALA A N 1
ATOM 676 C CA . ALA A 1 90 ? -1.007 -41.562 -12.523 1 98.19 90 ALA A CA 1
ATOM 677 C C . ALA A 1 90 ? -0.355 -41.25 -13.867 1 98.19 90 ALA A C 1
ATOM 679 O O . ALA A 1 90 ? 0.06 -42.156 -14.586 1 98.19 90 ALA A O 1
ATOM 680 N N . LEU A 1 91 ? -0.322 -40.031 -14.219 1 98.62 91 LEU A N 1
ATOM 681 C CA . LEU A 1 91 ? 0.271 -39.594 -15.484 1 98.62 91 LEU A CA 1
ATOM 682 C C . LEU A 1 91 ? 1.782 -39.812 -15.469 1 98.62 91 LEU A C 1
ATOM 684 O O . LEU A 1 91 ? 2.357 -40.281 -16.453 1 98.62 91 LEU A O 1
ATOM 688 N N . LEU A 1 92 ? 2.408 -39.469 -14.375 1 98.06 92 LEU A N 1
ATOM 689 C CA . LEU A 1 92 ? 3.846 -39.688 -14.234 1 98.06 92 LEU A CA 1
ATOM 690 C C . LEU A 1 92 ? 4.188 -41.156 -14.336 1 98.06 92 LEU A C 1
ATOM 692 O O . LEU A 1 92 ? 5.203 -41.531 -14.93 1 98.06 92 LEU A O 1
ATOM 696 N N . GLU A 1 93 ? 3.367 -42.031 -13.758 1 98.12 93 GLU A N 1
ATOM 697 C CA . GLU A 1 93 ? 3.576 -43.469 -13.82 1 98.12 93 GLU A CA 1
ATOM 698 C C . GLU A 1 93 ? 3.58 -43.969 -15.258 1 98.12 93 GLU A C 1
ATOM 700 O O . GLU A 1 93 ? 4.199 -45 -15.57 1 98.12 93 GLU A O 1
ATOM 705 N N . LYS A 1 94 ? 2.965 -43.25 -16.125 1 98.12 94 LYS A N 1
ATOM 706 C CA . LYS A 1 94 ? 2.869 -43.625 -17.531 1 98.12 94 LYS A CA 1
ATOM 707 C C . LYS A 1 94 ? 4.012 -43 -18.328 1 98.12 94 LYS A C 1
ATOM 709 O O . LYS A 1 94 ? 4.066 -43.156 -19.562 1 98.12 94 LYS A O 1
ATOM 714 N N . GLY A 1 95 ? 4.859 -42.25 -17.656 1 97.25 95 GLY A N 1
ATOM 715 C CA . GLY A 1 95 ? 6.023 -41.656 -18.297 1 97.25 95 GLY A CA 1
ATOM 716 C C . GLY A 1 95 ? 5.738 -40.281 -18.906 1 97.25 95 GLY A C 1
ATOM 717 O O . GLY A 1 95 ? 6.512 -39.812 -19.734 1 97.25 95 GLY A O 1
ATOM 718 N N . ILE A 1 96 ? 4.629 -39.656 -18.578 1 98.06 96 ILE A N 1
ATOM 719 C CA . ILE A 1 96 ? 4.238 -38.344 -19.094 1 98.06 96 ILE A CA 1
ATOM 720 C C . ILE A 1 96 ? 4.742 -37.25 -18.172 1 98.06 96 ILE A C 1
ATOM 722 O O . ILE A 1 96 ? 4.547 -37.312 -16.953 1 98.06 96 ILE A O 1
ATOM 726 N N . HIS A 1 97 ? 5.492 -36.25 -18.719 1 97 97 HIS A N 1
ATOM 727 C CA . HIS A 1 97 ? 5.926 -35.094 -17.922 1 97 97 HIS A CA 1
ATOM 728 C C . HIS A 1 97 ? 4.73 -34.312 -17.375 1 97 97 HIS A C 1
ATOM 730 O O . HIS A 1 97 ? 3.719 -34.156 -18.062 1 97 97 HIS A O 1
ATOM 736 N N . VAL A 1 98 ? 4.859 -33.75 -16.109 1 98.06 98 VAL A N 1
ATOM 737 C CA . VAL A 1 98 ? 3.691 -33.125 -15.531 1 98.06 98 VAL A CA 1
ATOM 738 C C . VAL A 1 98 ? 4.094 -31.766 -14.938 1 98.06 98 VAL A C 1
ATOM 740 O O . VAL A 1 98 ? 5.047 -31.672 -14.164 1 98.06 98 VAL A O 1
ATOM 743 N N . ILE A 1 99 ? 3.424 -30.734 -15.336 1 97.56 99 ILE A N 1
ATOM 744 C CA . ILE A 1 99 ? 3.398 -29.469 -14.617 1 97.56 99 ILE A CA 1
ATOM 745 C C . ILE A 1 99 ? 2.057 -29.312 -13.906 1 97.56 99 ILE A C 1
ATOM 747 O O . ILE A 1 99 ? 0.999 -29.453 -14.516 1 97.56 99 ILE A O 1
ATOM 751 N N . GLN A 1 100 ? 2.104 -29.094 -12.594 1 97.88 100 GLN A N 1
ATOM 752 C CA . GLN A 1 100 ? 0.899 -29.078 -11.766 1 97.88 100 GLN A CA 1
ATOM 753 C C . GLN A 1 100 ? 0.677 -27.688 -11.164 1 97.88 100 GLN A C 1
ATOM 755 O O . GLN A 1 100 ? 1.624 -27.047 -10.695 1 97.88 100 GLN A O 1
ATOM 760 N N . GLU A 1 101 ? -0.522 -27.234 -11.18 1 96.94 101 GLU A N 1
ATOM 761 C CA . GLU A 1 101 ? -0.888 -25.953 -10.609 1 96.94 101 GLU A CA 1
ATOM 762 C C . GLU A 1 101 ? -0.811 -25.984 -9.086 1 96.94 101 GLU A C 1
ATOM 764 O O . GLU A 1 101 ? -1.17 -26.984 -8.453 1 96.94 101 GLU A O 1
ATOM 769 N N . HIS A 1 102 ? -0.392 -24.969 -8.461 1 95.62 102 HIS A N 1
ATOM 770 C CA . HIS A 1 102 ? -0.293 -24.812 -7.016 1 95.62 102 HIS A CA 1
ATOM 771 C C . HIS A 1 102 ? -1.675 -24.75 -6.375 1 95.62 102 HIS A C 1
ATOM 773 O O . HIS A 1 102 ? -2.666 -24.469 -7.055 1 95.62 102 HIS A O 1
ATOM 779 N N . PRO A 1 103 ? -1.808 -24.938 -5.188 1 95.94 103 PRO A N 1
ATOM 780 C CA . PRO A 1 103 ? -0.777 -25.359 -4.234 1 95.94 103 PRO A CA 1
ATOM 781 C C . PRO A 1 103 ? -0.641 -26.891 -4.152 1 95.94 103 PRO A C 1
ATOM 783 O O . PRO A 1 103 ? -1.586 -27.609 -4.469 1 95.94 103 PRO A O 1
ATOM 786 N N . VAL A 1 104 ? 0.498 -27.344 -3.797 1 96.69 104 VAL A N 1
ATOM 787 C CA . VAL A 1 104 ? 0.743 -28.781 -3.586 1 96.69 104 VAL A CA 1
ATOM 788 C C . VAL A 1 104 ? 1.517 -28.984 -2.285 1 96.69 104 VAL A C 1
ATOM 790 O O . VAL A 1 104 ? 2.49 -28.266 -2.018 1 96.69 104 VAL A O 1
ATOM 793 N N . HIS A 1 105 ? 1.045 -29.828 -1.502 1 95.75 105 HIS A N 1
ATOM 794 C CA . HIS A 1 105 ? 1.661 -30.109 -0.21 1 95.75 105 HIS A CA 1
ATOM 795 C C . HIS A 1 105 ? 3.055 -30.703 -0.381 1 95.75 105 HIS A C 1
ATOM 797 O O . HIS A 1 105 ? 3.299 -31.469 -1.316 1 95.75 105 HIS A O 1
ATOM 803 N N . TYR A 1 106 ? 3.873 -30.406 0.622 1 95.69 106 TYR A N 1
ATOM 804 C CA . TYR A 1 106 ? 5.27 -30.828 0.63 1 95.69 106 TYR A CA 1
ATOM 805 C C . TYR A 1 106 ? 5.391 -32.344 0.393 1 95.69 106 TYR A C 1
ATOM 807 O O . TYR A 1 106 ? 6.117 -32.781 -0.504 1 95.69 106 TYR A O 1
ATOM 815 N N . ASN A 1 107 ? 4.641 -33.188 1.141 1 95.88 107 ASN A N 1
ATOM 816 C CA . ASN A 1 107 ? 4.723 -34.625 1.042 1 95.88 107 ASN A CA 1
ATOM 817 C C . ASN A 1 107 ? 4.289 -35.125 -0.335 1 95.88 107 ASN A C 1
ATOM 819 O O . ASN A 1 107 ? 4.816 -36.125 -0.837 1 95.88 107 ASN A O 1
ATOM 823 N N . ASP A 1 108 ? 3.352 -34.469 -0.86 1 97.19 108 ASP A N 1
ATOM 824 C CA . ASP A 1 108 ? 2.885 -34.844 -2.193 1 97.19 108 ASP A CA 1
ATOM 825 C C . ASP A 1 108 ? 3.947 -34.531 -3.25 1 97.19 108 ASP A C 1
ATOM 827 O O . ASP A 1 108 ? 4.152 -35.312 -4.172 1 97.19 108 ASP A O 1
ATOM 831 N N . ILE A 1 109 ? 4.574 -33.375 -3.109 1 96.88 109 ILE A N 1
ATOM 832 C CA . ILE A 1 109 ? 5.637 -33.031 -4.047 1 96.88 109 ILE A CA 1
ATOM 833 C C . ILE A 1 109 ? 6.754 -34.062 -3.979 1 96.88 109 ILE A C 1
ATOM 835 O O . ILE A 1 109 ? 7.238 -34.562 -5.012 1 96.88 109 ILE A O 1
ATOM 839 N N . VAL A 1 110 ? 7.16 -34.469 -2.773 1 96.38 110 VAL A N 1
ATOM 840 C CA . VAL A 1 110 ? 8.211 -35.438 -2.578 1 96.38 110 VAL A CA 1
ATOM 841 C C . VAL A 1 110 ? 7.832 -36.75 -3.273 1 96.38 110 VAL A C 1
ATOM 843 O O . VAL A 1 110 ? 8.633 -37.312 -4.016 1 96.38 110 VAL A O 1
ATOM 846 N N . LYS A 1 111 ? 6.656 -37.188 -3.01 1 97.12 111 LYS A N 1
ATOM 847 C CA . LYS A 1 111 ? 6.16 -38.406 -3.6 1 97.12 111 LYS A CA 1
ATOM 848 C C . LYS A 1 111 ? 6.156 -38.344 -5.121 1 97.12 111 LYS A C 1
ATOM 850 O O . LYS A 1 111 ? 6.598 -39.281 -5.797 1 97.12 111 LYS A O 1
ATOM 855 N N . LEU A 1 112 ? 5.656 -37.281 -5.66 1 97.44 112 LEU A N 1
ATOM 856 C CA . LEU A 1 112 ? 5.516 -37.125 -7.105 1 97.44 112 LEU A CA 1
ATOM 857 C C . LEU A 1 112 ? 6.879 -37 -7.777 1 97.44 112 LEU A C 1
ATOM 859 O O . LEU A 1 112 ? 7.074 -37.469 -8.898 1 97.44 112 LEU A O 1
ATOM 863 N N . LEU A 1 113 ? 7.816 -36.312 -7.113 1 96.06 113 LEU A N 1
ATOM 864 C CA . LEU A 1 113 ? 9.18 -36.25 -7.637 1 96.06 113 LEU A CA 1
ATOM 865 C C . LEU A 1 113 ? 9.812 -37.625 -7.715 1 96.06 113 LEU A C 1
ATOM 867 O O . LEU A 1 113 ? 10.531 -37.938 -8.664 1 96.06 113 LEU A O 1
ATOM 871 N N . LYS A 1 114 ? 9.586 -38.438 -6.715 1 96.44 114 LYS A N 1
ATOM 872 C CA . LYS A 1 114 ? 10.094 -39.812 -6.723 1 96.44 114 LYS A CA 1
ATOM 873 C C . LYS A 1 114 ? 9.508 -40.625 -7.887 1 96.44 114 LYS A C 1
ATOM 875 O O . LYS A 1 114 ? 10.242 -41.312 -8.602 1 96.44 114 LYS A O 1
ATOM 880 N N . VAL A 1 115 ? 8.203 -40.5 -8.039 1 97.44 115 VAL A N 1
ATOM 881 C CA . VAL A 1 115 ? 7.527 -41.219 -9.125 1 97.44 115 VAL A CA 1
ATOM 882 C C . VAL A 1 115 ? 8.078 -40.719 -10.469 1 97.44 115 VAL A C 1
ATOM 884 O O . VAL A 1 115 ? 8.312 -41.531 -11.375 1 97.44 115 VAL A O 1
ATOM 887 N N . ALA A 1 116 ? 8.25 -39.438 -10.633 1 96.19 116 ALA A N 1
ATOM 888 C CA . ALA A 1 116 ? 8.805 -38.875 -11.859 1 96.19 116 ALA A CA 1
ATOM 889 C C . ALA A 1 116 ? 10.18 -39.469 -12.164 1 96.19 116 ALA A C 1
ATOM 891 O O . ALA A 1 116 ? 10.461 -39.875 -13.297 1 96.19 116 ALA A O 1
ATOM 892 N N . LYS A 1 117 ? 11.016 -39.531 -11.164 1 93.69 117 LYS A N 1
ATOM 893 C CA . LYS A 1 117 ? 12.359 -40.094 -11.32 1 93.69 117 LYS A CA 1
ATOM 894 C C . LYS A 1 117 ? 12.297 -41.531 -11.75 1 93.69 117 LYS A C 1
ATOM 896 O O . LYS A 1 117 ? 13.023 -41.969 -12.656 1 93.69 117 LYS A O 1
ATOM 901 N N . GLU A 1 118 ? 11.453 -42.312 -11.148 1 96.5 118 GLU A N 1
ATOM 902 C CA . GLU A 1 118 ? 11.312 -43.719 -11.422 1 96.5 118 GLU A CA 1
ATOM 903 C C . GLU A 1 118 ? 10.836 -43.969 -12.844 1 96.5 118 GLU A C 1
ATOM 905 O O . GLU A 1 118 ? 11.117 -45.031 -13.43 1 96.5 118 GLU A O 1
ATOM 910 N N . ASN A 1 119 ? 10.125 -43.062 -13.391 1 96.12 119 ASN A N 1
ATOM 911 C CA . ASN A 1 119 ? 9.539 -43.25 -14.711 1 96.12 119 ASN A CA 1
ATOM 912 C C . ASN A 1 119 ? 10.195 -42.375 -15.758 1 96.12 119 ASN A C 1
ATOM 914 O O . ASN A 1 119 ? 9.648 -42.156 -16.844 1 96.12 119 ASN A O 1
ATOM 918 N N . ASN A 1 120 ? 11.312 -41.719 -15.406 1 93.31 120 ASN A N 1
ATOM 919 C CA . ASN A 1 120 ? 12.148 -40.906 -16.297 1 93.31 120 ASN A CA 1
ATOM 920 C C . ASN A 1 120 ? 11.359 -39.75 -16.906 1 93.31 120 ASN A C 1
ATOM 922 O O . ASN A 1 120 ? 11.375 -39.562 -18.125 1 93.31 120 ASN A O 1
ATOM 926 N N . CYS A 1 121 ? 10.617 -39.062 -16.125 1 94.25 121 CYS A N 1
ATOM 927 C CA . CYS A 1 121 ? 9.898 -37.844 -16.547 1 94.25 121 CYS A CA 1
ATOM 928 C C . CYS A 1 121 ? 10.148 -36.688 -15.57 1 94.25 121 CYS A C 1
ATOM 930 O O . CYS A 1 121 ? 10.812 -36.875 -14.547 1 94.25 121 CYS A O 1
ATOM 932 N N . VAL A 1 122 ? 9.703 -35.5 -15.977 1 94.94 122 VAL A N 1
ATOM 933 C CA . VAL A 1 122 ? 9.906 -34.281 -15.203 1 94.94 122 VAL A CA 1
ATOM 934 C C . VAL A 1 122 ? 8.594 -33.875 -14.531 1 94.94 122 VAL A C 1
ATOM 936 O O . VAL A 1 122 ? 7.523 -34 -15.133 1 94.94 122 VAL A O 1
ATOM 939 N N . TYR A 1 123 ? 8.695 -33.469 -13.258 1 96.31 123 TYR A N 1
ATOM 940 C CA . TYR A 1 123 ? 7.578 -32.938 -12.5 1 96.31 123 TYR A CA 1
ATOM 941 C C . TYR A 1 123 ? 7.902 -31.531 -11.961 1 96.31 123 TYR A C 1
ATOM 943 O O . TYR A 1 123 ? 9.008 -31.297 -11.461 1 96.31 123 TYR A O 1
ATOM 951 N N . GLN A 1 124 ? 6.969 -30.672 -12.07 1 95.44 124 GLN A N 1
ATOM 952 C CA . GLN A 1 124 ? 7.141 -29.312 -11.562 1 95.44 124 GLN A CA 1
ATOM 953 C C . GLN A 1 124 ? 5.809 -28.719 -11.109 1 95.44 124 GLN A C 1
ATOM 955 O O . GLN A 1 124 ? 4.77 -28.984 -11.719 1 95.44 124 GLN A O 1
ATOM 960 N N . VAL A 1 125 ? 5.891 -27.953 -10.016 1 96.69 125 VAL A N 1
ATOM 961 C CA . VAL A 1 125 ? 4.727 -27.172 -9.594 1 96.69 125 VAL A CA 1
ATOM 962 C C . VAL A 1 125 ? 4.809 -25.766 -10.18 1 96.69 125 VAL A C 1
ATOM 964 O O . VAL A 1 125 ? 5.871 -25.141 -10.156 1 96.69 125 VAL A O 1
ATOM 967 N N . ASN A 1 126 ? 3.77 -25.312 -10.758 1 96.75 126 ASN A N 1
ATOM 968 C CA . ASN A 1 126 ? 3.682 -23.938 -11.242 1 96.75 126 ASN A CA 1
ATOM 969 C C . ASN A 1 126 ? 3.037 -23.016 -10.211 1 96.75 126 ASN A C 1
ATOM 971 O O . ASN A 1 126 ? 1.827 -23.078 -9.984 1 96.75 126 ASN A O 1
ATOM 975 N N . SER A 1 127 ? 3.805 -22.047 -9.672 1 95.94 127 SER A N 1
ATOM 976 C CA . SER A 1 127 ? 3.246 -21.078 -8.734 1 95.94 127 SER A CA 1
ATOM 977 C C . SER A 1 127 ? 2.549 -19.938 -9.477 1 95.94 127 SER A C 1
ATOM 979 O O . SER A 1 127 ? 1.868 -19.125 -8.859 1 95.94 127 SER A O 1
ATOM 981 N N . PHE A 1 128 ? 2.729 -19.844 -10.766 1 96.81 128 PHE A N 1
ATOM 982 C CA . PHE A 1 128 ? 1.997 -19.078 -11.766 1 96.81 128 PHE A CA 1
ATOM 983 C C . PHE A 1 128 ? 2.363 -17.609 -11.688 1 96.81 128 PHE A C 1
ATOM 985 O O . PHE A 1 128 ? 3.043 -17.078 -12.578 1 96.81 128 PHE A O 1
ATOM 992 N N . TYR A 1 129 ? 2.17 -16.844 -10.562 1 97.31 129 TYR A N 1
ATOM 993 C CA . TYR A 1 129 ? 2.158 -15.383 -10.516 1 97.31 129 TYR A CA 1
ATOM 994 C C . TYR A 1 129 ? 3.561 -14.82 -10.727 1 97.31 129 TYR A C 1
ATOM 996 O O . TYR A 1 129 ? 3.725 -13.742 -11.312 1 97.31 129 TYR A O 1
ATOM 1004 N N . PRO A 1 130 ? 4.621 -15.5 -10.281 1 97.19 130 PRO A N 1
ATOM 1005 C CA . PRO A 1 130 ? 5.953 -14.961 -10.578 1 97.19 130 PRO A CA 1
ATOM 1006 C C . PRO A 1 130 ? 6.215 -14.844 -12.078 1 97.19 130 PRO A C 1
ATOM 1008 O O . PRO A 1 130 ? 7.156 -14.164 -12.492 1 97.19 130 PRO A O 1
ATOM 1011 N N . ASN A 1 131 ? 5.383 -15.516 -12.852 1 96.94 131 ASN A N 1
ATOM 1012 C CA . ASN A 1 131 ? 5.582 -15.508 -14.297 1 96.94 131 ASN A CA 1
ATOM 1013 C C . ASN A 1 131 ? 4.711 -14.453 -14.977 1 96.94 131 ASN A C 1
ATOM 1015 O O . ASN A 1 131 ? 4.824 -14.234 -16.188 1 96.94 131 ASN A O 1
ATOM 1019 N N . VAL A 1 132 ? 3.82 -13.844 -14.227 1 96.62 132 VAL A N 1
ATOM 1020 C CA . VAL A 1 132 ? 2.994 -12.766 -14.766 1 96.62 132 VAL A CA 1
ATOM 1021 C C . VAL A 1 132 ? 3.832 -11.5 -14.93 1 96.62 132 VAL A C 1
ATOM 1023 O O . VAL A 1 132 ? 4.641 -11.164 -14.062 1 96.62 132 VAL A O 1
ATOM 1026 N N . LYS A 1 133 ? 3.658 -10.82 -16 1 95.25 133 LYS A N 1
ATOM 1027 C CA . LYS A 1 133 ? 4.562 -9.781 -16.484 1 95.25 133 LYS A CA 1
ATOM 1028 C C . LYS A 1 133 ? 4.836 -8.734 -15.398 1 95.25 133 LYS A C 1
ATOM 1030 O O . LYS A 1 133 ? 5.992 -8.406 -15.133 1 95.25 133 LYS A O 1
ATOM 1035 N N . ASN A 1 134 ? 3.807 -8.148 -14.789 1 94.25 134 ASN A N 1
ATOM 1036 C CA . ASN A 1 134 ? 4.004 -7.102 -13.789 1 94.25 134 ASN A CA 1
ATOM 1037 C C . ASN A 1 134 ? 4.688 -7.645 -12.539 1 94.25 134 ASN A C 1
ATOM 1039 O O . ASN A 1 134 ? 5.477 -6.941 -11.906 1 94.25 134 ASN A O 1
ATOM 1043 N N . VAL A 1 135 ? 4.414 -8.883 -12.164 1 97 135 VAL A N 1
ATOM 1044 C CA . VAL A 1 135 ? 5.07 -9.492 -11.016 1 97 135 VAL A CA 1
ATOM 1045 C C . VAL A 1 135 ? 6.539 -9.75 -11.336 1 97 135 VAL A C 1
ATOM 1047 O O . VAL A 1 135 ? 7.41 -9.547 -10.484 1 97 135 VAL A O 1
ATOM 1050 N N . GLN A 1 136 ? 6.816 -10.195 -12.578 1 95.75 136 GLN A N 1
ATOM 1051 C CA . GLN A 1 136 ? 8.203 -10.328 -13.016 1 95.75 136 GLN A CA 1
ATOM 1052 C C . GLN A 1 136 ? 8.945 -9 -12.906 1 95.75 136 GLN A C 1
ATOM 1054 O O . GLN A 1 136 ? 10.102 -8.969 -12.492 1 95.75 136 GLN A O 1
ATOM 1059 N N . GLU A 1 137 ? 8.281 -8.008 -13.336 1 95.38 137 GLU A N 1
ATOM 1060 C CA . GLU A 1 137 ? 8.875 -6.68 -13.234 1 95.38 137 GLU A CA 1
ATOM 1061 C C . GLU A 1 137 ? 9.203 -6.324 -11.789 1 95.38 137 GLU A C 1
ATOM 1063 O O . GLU A 1 137 ? 10.273 -5.785 -11.5 1 95.38 137 GLU A O 1
ATOM 1068 N N . PHE A 1 138 ? 8.289 -6.547 -10.891 1 97.38 138 PHE A N 1
ATOM 1069 C CA . PHE A 1 138 ? 8.516 -6.312 -9.469 1 97.38 138 PHE A CA 1
ATOM 1070 C C . PHE A 1 138 ? 9.719 -7.102 -8.969 1 97.38 138 PHE A C 1
ATOM 1072 O O . PHE A 1 138 ? 10.562 -6.57 -8.242 1 97.38 138 PHE A O 1
ATOM 1079 N N . ILE A 1 139 ? 9.773 -8.375 -9.352 1 97.56 139 ILE A N 1
ATOM 1080 C CA . ILE A 1 139 ? 10.844 -9.258 -8.914 1 97.56 139 ILE A CA 1
ATOM 1081 C C . ILE A 1 139 ? 12.188 -8.734 -9.422 1 97.56 139 ILE A C 1
ATOM 1083 O O . ILE A 1 139 ? 13.141 -8.594 -8.656 1 97.56 139 ILE A O 1
ATOM 1087 N N . VAL A 1 140 ? 12.266 -8.414 -10.68 1 96.5 140 VAL A N 1
ATOM 1088 C CA . VAL A 1 140 ? 13.5 -7.941 -11.289 1 96.5 140 VAL A CA 1
ATOM 1089 C C . VAL A 1 140 ? 13.938 -6.641 -10.625 1 96.5 140 VAL A C 1
ATOM 1091 O O . VAL A 1 140 ? 15.109 -6.484 -10.266 1 96.5 140 VAL A O 1
ATOM 1094 N N . LYS A 1 141 ? 13.07 -5.754 -10.438 1 97.06 141 LYS A N 1
ATOM 1095 C CA . LYS A 1 141 ? 13.383 -4.461 -9.844 1 97.06 141 LYS A CA 1
ATOM 1096 C C . LYS A 1 141 ? 13.766 -4.609 -8.375 1 97.06 141 LYS A C 1
ATOM 1098 O O . LYS A 1 141 ? 14.594 -3.854 -7.863 1 97.06 141 LYS A O 1
ATOM 1103 N N . SER A 1 142 ? 13.094 -5.535 -7.645 1 97.94 142 SER A N 1
ATOM 1104 C CA . SER A 1 142 ? 13.484 -5.824 -6.266 1 97.94 142 SER A CA 1
ATOM 1105 C C . SER A 1 142 ? 14.93 -6.301 -6.188 1 97.94 142 SER A C 1
ATOM 1107 O O . SER A 1 142 ? 15.695 -5.832 -5.344 1 97.94 142 SER A O 1
ATOM 1109 N N . ASN A 1 143 ? 15.258 -7.227 -7.09 1 97.44 143 ASN A N 1
ATOM 1110 C CA . ASN A 1 143 ? 16.625 -7.75 -7.113 1 97.44 143 ASN A CA 1
ATOM 1111 C C . ASN A 1 143 ? 17.641 -6.641 -7.359 1 97.44 143 ASN A C 1
ATOM 1113 O O . ASN A 1 143 ? 18.672 -6.586 -6.691 1 97.44 143 ASN A O 1
ATOM 1117 N N . LYS A 1 144 ? 17.391 -5.805 -8.281 1 97.12 144 LYS A N 1
ATOM 1118 C CA . LYS A 1 144 ? 18.281 -4.691 -8.586 1 97.12 144 LYS A CA 1
ATOM 1119 C C . LYS A 1 144 ? 18.344 -3.701 -7.422 1 97.12 144 LYS A C 1
ATOM 1121 O O . LYS A 1 144 ? 19.406 -3.197 -7.086 1 97.12 144 LYS A O 1
ATOM 1126 N N . LEU A 1 145 ? 17.188 -3.436 -6.852 1 96.94 145 LEU A N 1
ATOM 1127 C CA . LEU A 1 145 ? 17.094 -2.514 -5.727 1 96.94 145 LEU A CA 1
ATOM 1128 C C . LEU A 1 145 ? 17.938 -2.994 -4.551 1 96.94 145 LEU A C 1
ATOM 1130 O O . LEU A 1 145 ? 18.625 -2.197 -3.91 1 96.94 145 LEU A O 1
ATOM 1134 N N . LEU A 1 146 ? 17.938 -4.258 -4.285 1 96.38 146 LEU A N 1
ATOM 1135 C CA . LEU A 1 146 ? 18.609 -4.832 -3.133 1 96.38 146 LEU A CA 1
ATOM 1136 C C . LEU A 1 146 ? 20.125 -4.824 -3.336 1 96.38 146 LEU A C 1
ATOM 1138 O O . LEU A 1 146 ? 20.891 -5.008 -2.383 1 96.38 146 LEU A O 1
ATOM 1142 N N . LYS A 1 147 ? 20.562 -4.602 -4.562 1 95.31 147 LYS A N 1
ATOM 1143 C CA . LYS A 1 147 ? 22 -4.43 -4.832 1 95.31 147 LYS A CA 1
ATOM 1144 C C . LYS A 1 147 ? 22.438 -2.998 -4.551 1 95.31 147 LYS A C 1
ATOM 1146 O O . LYS A 1 147 ? 23.625 -2.734 -4.387 1 95.31 147 LYS A O 1
ATOM 1151 N N . LYS A 1 148 ? 21.5 -2.094 -4.465 1 94.12 148 LYS A N 1
ATOM 1152 C CA . LYS A 1 148 ? 21.844 -0.676 -4.395 1 94.12 148 LYS A CA 1
ATOM 1153 C C . LYS A 1 148 ? 21.375 -0.065 -3.074 1 94.12 148 LYS A C 1
ATOM 1155 O O . LYS A 1 148 ? 21.75 1.064 -2.744 1 94.12 148 LYS A O 1
ATOM 1160 N N . SER A 1 149 ? 20.594 -0.798 -2.361 1 93.62 149 SER A N 1
ATOM 1161 C CA . SER A 1 149 ? 20 -0.268 -1.137 1 93.62 149 SER A CA 1
ATOM 1162 C C . SER A 1 149 ? 19.797 -1.365 -0.098 1 93.62 149 SER A C 1
ATOM 1164 O O . SER A 1 149 ? 19.672 -2.541 -0.446 1 93.62 149 SER A O 1
ATOM 1166 N N . ARG A 1 150 ? 19.75 -0.974 1.131 1 94.19 150 ARG A N 1
ATOM 1167 C CA . ARG A 1 150 ? 19.547 -1.931 2.215 1 94.19 150 ARG A CA 1
ATOM 1168 C C . ARG A 1 150 ? 18.062 -2.125 2.514 1 94.19 150 ARG A C 1
ATOM 1170 O O . ARG A 1 150 ? 17.344 -1.154 2.734 1 94.19 150 ARG A O 1
ATOM 1177 N N . PRO A 1 151 ? 17.609 -3.4 2.51 1 95.88 151 PRO A N 1
ATOM 1178 C CA . PRO A 1 151 ? 16.203 -3.631 2.879 1 95.88 151 PRO A CA 1
ATOM 1179 C C . PRO A 1 151 ? 15.922 -3.307 4.344 1 95.88 151 PRO A C 1
ATOM 1181 O O . PRO A 1 151 ? 16.75 -3.582 5.215 1 95.88 151 PRO A O 1
ATOM 1184 N N . THR A 1 152 ? 14.773 -2.693 4.656 1 94.81 152 THR A N 1
ATOM 1185 C CA . THR A 1 152 ? 14.438 -2.293 6.016 1 94.81 152 THR A CA 1
ATOM 1186 C C . THR A 1 152 ? 13.203 -3.051 6.508 1 94.81 152 THR A C 1
ATOM 1188 O O . THR A 1 152 ? 13.086 -3.344 7.699 1 94.81 152 THR A O 1
ATOM 1191 N N . TYR A 1 153 ? 12.266 -3.361 5.648 1 96.88 153 TYR A N 1
ATOM 1192 C CA . TYR A 1 153 ? 11.078 -4.094 6.066 1 9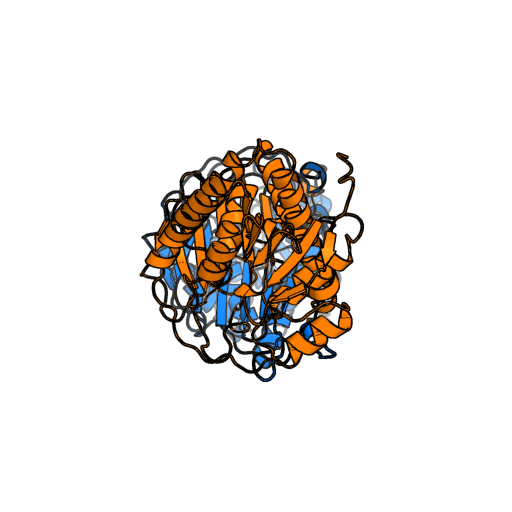6.88 153 TYR A CA 1
ATOM 1193 C C . TYR A 1 153 ? 10.328 -4.648 4.863 1 96.88 153 TYR A C 1
ATOM 1195 O O . TYR A 1 153 ? 10.531 -4.199 3.732 1 96.88 153 TYR A O 1
ATOM 1203 N N . ILE A 1 154 ? 9.508 -5.617 5.125 1 98.19 154 ILE A N 1
ATOM 1204 C CA . ILE A 1 154 ? 8.547 -6.164 4.172 1 98.19 154 ILE A CA 1
ATOM 1205 C C . ILE A 1 154 ? 7.137 -6.07 4.746 1 98.19 154 ILE A C 1
ATOM 1207 O O . ILE A 1 154 ? 6.91 -6.402 5.91 1 98.19 154 ILE A O 1
ATOM 1211 N N . ASP A 1 155 ? 6.219 -5.52 4.047 1 98.19 155 ASP A N 1
ATOM 1212 C CA . ASP A 1 155 ? 4.789 -5.504 4.332 1 98.19 155 ASP A CA 1
ATOM 1213 C C . ASP A 1 155 ? 4 -6.172 3.207 1 98.19 155 ASP A C 1
ATOM 1215 O O . ASP A 1 155 ? 3.824 -5.59 2.135 1 98.19 155 ASP A O 1
ATOM 1219 N N . ALA A 1 156 ? 3.572 -7.383 3.455 1 98.5 156 ALA A N 1
ATOM 1220 C CA . ALA A 1 156 ? 2.932 -8.18 2.412 1 98.5 156 ALA A CA 1
ATOM 1221 C C . ALA A 1 156 ? 1.52 -8.586 2.822 1 98.5 156 ALA A C 1
ATOM 1223 O O . ALA A 1 156 ? 1.281 -8.945 3.979 1 98.5 156 ALA A O 1
ATOM 1224 N N . THR A 1 157 ? 0.566 -8.469 1.938 1 98.12 157 THR A N 1
ATOM 1225 C CA . THR A 1 157 ? -0.832 -8.82 2.154 1 98.12 157 THR A CA 1
ATOM 1226 C C . THR A 1 157 ? -1.344 -9.711 1.025 1 98.12 157 THR A C 1
ATOM 1228 O O . THR A 1 157 ? -1.072 -9.453 -0.149 1 98.12 157 THR A O 1
ATOM 1231 N N . CYS A 1 158 ? -2.006 -10.773 1.388 1 97.19 158 CYS A N 1
ATOM 1232 C CA . CYS A 1 158 ? -2.611 -11.617 0.364 1 97.19 158 CYS A CA 1
ATOM 1233 C C . CYS A 1 158 ? -3.809 -12.383 0.921 1 97.19 158 CYS A C 1
ATOM 1235 O O . CYS A 1 158 ? -4.129 -12.258 2.105 1 97.19 158 CYS A O 1
ATOM 1237 N N . SER A 1 159 ? -4.555 -13.039 0.067 1 94.81 159 SER A N 1
ATOM 1238 C CA . SER A 1 159 ? -5.566 -14.008 0.466 1 94.81 159 SER A CA 1
ATOM 1239 C C . SER A 1 159 ? -4.969 -15.406 0.596 1 94.81 159 SER A C 1
ATOM 1241 O O . SER A 1 159 ? -3.945 -15.711 -0.019 1 94.81 159 SER A O 1
ATOM 1243 N N . THR A 1 160 ? -5.617 -16.219 1.349 1 93.44 160 THR A N 1
ATOM 1244 C CA . THR A 1 160 ? -5.117 -17.578 1.597 1 93.44 160 THR A CA 1
ATOM 1245 C C . THR A 1 160 ? -4.984 -18.344 0.29 1 93.44 160 THR A C 1
ATOM 1247 O O . THR A 1 160 ? -4.07 -19.156 0.132 1 93.44 160 THR A O 1
ATOM 1250 N N . GLN A 1 161 ? -5.773 -18.047 -0.673 1 90.69 161 GLN A N 1
ATOM 1251 C CA . GLN A 1 161 ? -5.809 -18.781 -1.938 1 90.69 161 GLN A CA 1
ATOM 1252 C C . GLN A 1 161 ? -4.531 -18.547 -2.74 1 90.69 161 GLN A C 1
ATOM 1254 O O . GLN A 1 161 ? -4.18 -19.359 -3.604 1 90.69 161 GLN A O 1
ATOM 1259 N N . VAL A 1 162 ? -3.889 -17.438 -2.408 1 95.5 162 VAL A N 1
ATOM 1260 C CA . VAL A 1 162 ? -2.697 -17.109 -3.189 1 95.5 162 VAL A CA 1
ATOM 1261 C C . VAL A 1 162 ? -1.484 -17.016 -2.266 1 95.5 162 VAL A C 1
ATOM 1263 O O . VAL A 1 162 ? -0.523 -16.312 -2.564 1 95.5 162 VAL A O 1
ATOM 1266 N N . LEU A 1 163 ? -1.552 -17.688 -1.137 1 96.5 163 LEU A N 1
ATOM 1267 C CA . LEU A 1 163 ? -0.43 -17.703 -0.204 1 96.5 163 LEU A CA 1
ATOM 1268 C C . LEU A 1 163 ? 0.78 -18.406 -0.82 1 96.5 163 LEU A C 1
ATOM 1270 O O . LEU A 1 163 ? 1.909 -17.922 -0.69 1 96.5 163 LEU A O 1
ATOM 1274 N N . PHE A 1 164 ? 0.582 -19.516 -1.523 1 96.81 164 PHE A N 1
ATOM 1275 C CA . PHE A 1 164 ? 1.658 -20.266 -2.162 1 96.81 164 PHE A CA 1
ATOM 1276 C C . PHE A 1 164 ? 2.414 -19.391 -3.152 1 96.81 164 PHE A C 1
ATOM 1278 O O . PHE A 1 164 ? 3.633 -19.234 -3.051 1 96.81 164 PHE A O 1
ATOM 1285 N N . PRO A 1 165 ? 1.723 -18.734 -4.086 1 97.5 165 PRO A N 1
ATOM 1286 C CA . PRO A 1 165 ? 2.436 -17.828 -4.984 1 97.5 165 PRO A CA 1
ATOM 1287 C C . PRO A 1 165 ? 3.061 -16.641 -4.254 1 97.5 165 PRO A C 1
ATOM 1289 O O . PRO A 1 165 ? 4.098 -16.125 -4.68 1 97.5 165 PRO A O 1
ATOM 1292 N N . MET A 1 166 ? 2.502 -16.141 -3.123 1 97.94 166 MET A N 1
ATOM 1293 C CA . MET A 1 166 ? 3.117 -15.062 -2.352 1 97.94 166 MET A CA 1
ATOM 1294 C C . MET A 1 166 ? 4.52 -15.453 -1.9 1 97.94 166 MET A C 1
ATOM 1296 O O . MET A 1 166 ? 5.457 -14.664 -2.018 1 97.94 166 MET A O 1
ATOM 1300 N N . ILE A 1 167 ? 4.621 -16.656 -1.425 1 98.12 167 ILE A N 1
ATOM 1301 C CA . ILE A 1 167 ? 5.906 -17.156 -0.959 1 98.12 167 ILE A CA 1
ATOM 1302 C C . ILE A 1 167 ? 6.883 -17.234 -2.129 1 98.12 167 ILE A C 1
ATOM 1304 O O . ILE A 1 167 ? 8.047 -16.859 -1.997 1 98.12 167 ILE A O 1
ATOM 1308 N N . SER A 1 168 ? 6.391 -17.688 -3.23 1 97.88 168 SER A N 1
ATOM 1309 C CA . SER A 1 168 ? 7.207 -17.781 -4.438 1 97.88 168 SER A CA 1
ATOM 1310 C C . SER A 1 168 ? 7.668 -16.406 -4.902 1 97.88 168 SER A C 1
ATOM 1312 O O . SER A 1 168 ? 8.836 -16.219 -5.242 1 97.88 168 SER A O 1
ATOM 1314 N N . ILE A 1 169 ? 6.781 -15.406 -4.906 1 98.38 169 ILE A N 1
ATOM 1315 C CA . ILE A 1 169 ? 7.102 -14.047 -5.324 1 98.38 169 ILE A CA 1
ATOM 1316 C C . ILE A 1 169 ? 8.172 -13.461 -4.41 1 98.38 169 ILE A C 1
ATOM 1318 O O . ILE A 1 169 ? 9.188 -12.945 -4.883 1 98.38 169 ILE A O 1
ATOM 1322 N N . LEU A 1 170 ? 7.98 -13.586 -3.131 1 98.44 170 LEU A N 1
ATOM 1323 C CA . LEU A 1 170 ? 8.914 -13 -2.168 1 98.44 170 LEU A CA 1
ATOM 1324 C C . LEU A 1 170 ? 10.266 -13.695 -2.234 1 98.44 170 LEU A C 1
ATOM 1326 O O . LEU A 1 170 ? 11.312 -13.047 -2.164 1 98.44 170 LEU A O 1
ATOM 1330 N N . GLY A 1 171 ? 10.234 -15.047 -2.355 1 97.44 171 GLY A N 1
ATOM 1331 C CA . GLY A 1 171 ? 11.492 -15.766 -2.5 1 97.44 171 GLY A CA 1
ATOM 1332 C C . GLY A 1 171 ? 12.312 -15.297 -3.689 1 97.44 171 GLY A C 1
ATOM 1333 O O . GLY A 1 171 ? 13.516 -15.07 -3.572 1 97.44 171 GLY A O 1
ATOM 1334 N N . LYS A 1 172 ? 11.672 -15.133 -4.809 1 96.81 172 LYS A N 1
ATOM 1335 C CA . LYS A 1 172 ? 12.352 -14.695 -6.023 1 96.81 172 LYS A CA 1
ATOM 1336 C C . LYS A 1 172 ? 12.766 -13.234 -5.922 1 96.81 172 LYS A C 1
ATOM 1338 O O . LYS A 1 172 ? 13.859 -12.859 -6.352 1 96.81 172 LYS A O 1
ATOM 1343 N N . ALA A 1 173 ? 11.906 -12.406 -5.348 1 97.81 173 ALA A N 1
ATOM 1344 C CA . ALA A 1 173 ? 12.18 -10.977 -5.219 1 97.81 173 ALA A CA 1
ATOM 1345 C C . ALA A 1 173 ? 13.375 -10.727 -4.305 1 97.81 173 ALA A C 1
ATOM 1347 O O . ALA A 1 173 ? 14.133 -9.773 -4.512 1 97.81 173 ALA A O 1
ATOM 1348 N N . LEU A 1 174 ? 13.562 -11.586 -3.318 1 97.25 174 LEU A N 1
ATOM 1349 C CA . LEU A 1 174 ? 14.617 -11.422 -2.326 1 97.25 174 LEU A CA 1
ATOM 1350 C C . LEU A 1 174 ? 15.82 -12.297 -2.654 1 97.25 174 LEU A C 1
ATOM 1352 O O . LEU A 1 174 ? 16.766 -12.398 -1.862 1 97.25 174 LEU A O 1
ATOM 1356 N N . SER A 1 175 ? 15.797 -13.039 -3.773 1 92.31 175 SER A N 1
ATOM 1357 C CA . SER A 1 175 ? 16.875 -13.867 -4.301 1 92.31 175 SER A CA 1
ATOM 1358 C C . SER A 1 175 ? 17.203 -15.016 -3.346 1 92.31 175 SER A C 1
ATOM 1360 O O . SER A 1 175 ? 18.375 -15.273 -3.066 1 92.31 175 SER A O 1
ATOM 1362 N N . GLY A 1 176 ? 16.125 -15.562 -2.795 1 90 176 GLY A N 1
ATOM 1363 C CA . GLY A 1 176 ? 16.297 -16.719 -1.932 1 90 176 GLY A CA 1
ATOM 1364 C C . GLY A 1 176 ? 15.07 -17.047 -1.102 1 90 176 GLY A C 1
ATOM 1365 O O . GLY A 1 176 ? 14.281 -16.156 -0.779 1 90 176 GLY A O 1
ATOM 1366 N N . PHE A 1 177 ? 15 -18.281 -0.679 1 86.19 177 PHE A N 1
ATOM 1367 C CA . PHE A 1 177 ? 13.805 -18.734 0.008 1 86.19 177 PHE A CA 1
ATOM 1368 C C . PHE A 1 177 ? 14.117 -19.125 1.449 1 86.19 177 PHE A C 1
ATOM 1370 O O . PHE A 1 177 ? 13.203 -19.344 2.25 1 86.19 177 PHE A O 1
ATOM 1377 N N . HIS A 1 178 ? 15.398 -19.109 1.731 1 84.06 178 HIS A N 1
ATOM 1378 C CA . HIS A 1 178 ? 15.742 -19.672 3.035 1 84.06 178 HIS A CA 1
ATOM 1379 C C . HIS A 1 178 ? 15.609 -18.625 4.137 1 84.06 178 HIS A C 1
ATOM 1381 O O . HIS A 1 178 ? 15.914 -17.438 3.922 1 84.06 178 HIS A O 1
ATOM 1387 N N . THR A 1 179 ? 15.031 -19.109 5.336 1 87.06 179 THR A N 1
ATOM 1388 C CA . THR A 1 179 ? 14.906 -18.422 6.613 1 87.06 179 THR A CA 1
ATOM 1389 C C . THR A 1 179 ? 13.625 -17.594 6.66 1 87.06 179 THR A C 1
ATOM 1391 O O . THR A 1 179 ? 13.648 -16.391 6.383 1 87.06 179 THR A O 1
ATOM 1394 N N . TRP A 1 180 ? 12.562 -18.203 6.809 1 92.5 180 TRP A N 1
ATOM 1395 C CA . TRP A 1 180 ? 11.266 -17.609 7.121 1 92.5 180 TRP A CA 1
ATOM 1396 C C . TRP A 1 180 ? 10.891 -17.844 8.578 1 92.5 180 TRP A C 1
ATOM 1398 O O . TRP A 1 180 ? 10.586 -18.969 8.977 1 92.5 180 TRP A O 1
ATOM 1408 N N . LYS A 1 181 ? 11.016 -16.875 9.344 1 94.38 181 LYS A N 1
ATOM 1409 C CA . LYS A 1 181 ? 10.648 -16.953 10.758 1 94.38 181 LYS A CA 1
ATOM 1410 C C . LYS A 1 181 ? 9.5 -16 11.078 1 94.38 181 LYS A C 1
ATOM 1412 O O . LYS A 1 181 ? 9.734 -14.859 11.5 1 94.38 181 LYS A O 1
ATOM 1417 N N . LEU A 1 182 ? 8.297 -16.484 10.898 1 95.94 182 LEU A N 1
ATOM 1418 C CA . LEU A 1 182 ? 7.102 -15.695 11.141 1 95.94 182 LEU A CA 1
ATOM 1419 C C . LEU A 1 182 ? 6.227 -16.344 12.211 1 95.94 182 LEU A C 1
ATOM 1421 O O . LEU A 1 182 ? 6.129 -17.562 12.281 1 95.94 182 LEU A O 1
ATOM 1425 N N . GLN A 1 183 ? 5.633 -15.531 13 1 95 183 GLN A N 1
ATOM 1426 C CA . GLN A 1 183 ? 4.703 -15.992 14.023 1 95 183 GLN A CA 1
ATOM 1427 C C . GLN A 1 183 ? 3.402 -15.195 13.992 1 95 183 GLN A C 1
ATOM 1429 O O . GLN A 1 183 ? 3.414 -13.984 13.758 1 95 183 GLN A O 1
ATOM 1434 N N . THR A 1 184 ? 2.352 -15.883 14.281 1 94.38 184 THR A N 1
ATOM 1435 C CA . THR A 1 184 ? 1.043 -15.234 14.32 1 94.38 184 THR A CA 1
ATOM 1436 C C . THR A 1 184 ? 0.945 -14.289 15.508 1 94.38 184 THR A C 1
ATOM 1438 O O . THR A 1 184 ? 1.399 -14.609 16.609 1 94.38 184 THR A O 1
ATOM 1441 N N . ILE A 1 185 ? 0.366 -13.18 15.211 1 93.31 185 ILE A N 1
ATOM 1442 C CA . ILE A 1 185 ? 0.068 -12.227 16.266 1 93.31 185 ILE A CA 1
ATOM 1443 C C . ILE A 1 185 ? -1.372 -12.414 16.75 1 93.31 185 ILE A C 1
ATOM 1445 O O . ILE A 1 185 ? -2.312 -11.984 16.078 1 93.31 185 ILE A O 1
ATOM 1449 N N . ASP A 1 186 ? -1.614 -12.797 17.875 1 83.94 186 ASP A N 1
ATOM 1450 C CA . ASP A 1 186 ? -2.932 -13.18 18.391 1 83.94 186 ASP A CA 1
ATOM 1451 C C . ASP A 1 186 ? -3.697 -11.961 18.891 1 83.94 186 ASP A C 1
ATOM 1453 O O . ASP A 1 186 ? -4.926 -11.992 19 1 83.94 186 ASP A O 1
ATOM 1457 N N . SER A 1 187 ? -3.033 -10.906 19.156 1 79.19 187 SER A N 1
ATOM 1458 C CA . SER A 1 187 ? -3.664 -9.758 19.797 1 79.19 187 SER A CA 1
ATOM 1459 C C . SER A 1 187 ? -4.289 -8.82 18.766 1 79.19 187 SER A C 1
ATOM 1461 O O . SER A 1 187 ? -4.77 -7.742 19.109 1 79.19 187 SER A O 1
ATOM 1463 N N . VAL A 1 188 ? -4.367 -9.281 17.609 1 83.69 188 VAL A N 1
ATOM 1464 C CA . VAL A 1 188 ? -5.02 -8.484 16.562 1 83.69 188 VAL A CA 1
ATOM 1465 C C . VAL A 1 188 ? -6.535 -8.547 16.734 1 83.69 188 VAL A C 1
ATOM 1467 O O . VAL A 1 188 ? -7.078 -9.57 17.156 1 83.69 188 VAL A O 1
ATOM 1470 N N . ASN A 1 189 ? -7.176 -7.469 16.406 1 82.25 189 ASN A N 1
ATOM 1471 C CA . ASN A 1 189 ? -8.633 -7.398 16.484 1 82.25 189 ASN A CA 1
ATOM 1472 C C . ASN A 1 189 ? -9.289 -8.57 15.758 1 82.25 189 ASN A C 1
ATOM 1474 O O . ASN A 1 189 ? -8.938 -8.867 14.609 1 82.25 189 ASN A O 1
ATOM 1478 N N . SER A 1 190 ? -10.281 -9.172 16.328 1 81.75 190 SER A N 1
ATOM 1479 C CA . SER A 1 190 ? -10.891 -10.383 15.781 1 81.75 190 SER A CA 1
ATOM 1480 C C . SER A 1 190 ? -11.734 -10.07 14.555 1 81.75 190 SER A C 1
ATOM 1482 O O . SER A 1 190 ? -12.055 -10.961 13.766 1 81.75 190 SER A O 1
ATOM 1484 N N . LYS A 1 191 ? -12.055 -8.828 14.398 1 87.44 191 LYS A N 1
ATOM 1485 C CA . LYS A 1 191 ? -12.883 -8.445 13.258 1 87.44 191 LYS A CA 1
ATOM 1486 C C . LYS A 1 191 ? -12.023 -8.117 12.047 1 87.44 191 LYS A C 1
ATOM 1488 O O . LYS A 1 191 ? -12.539 -7.965 10.938 1 87.44 191 LYS A O 1
ATOM 1493 N N . PHE A 1 192 ? -10.75 -7.926 12.336 1 90.75 192 PHE A N 1
ATOM 1494 C CA . PHE A 1 192 ? -9.828 -7.695 11.227 1 90.75 192 PHE A CA 1
ATOM 1495 C C . PHE A 1 192 ? -9.789 -8.906 10.297 1 90.75 192 PHE A C 1
ATOM 1497 O O . PHE A 1 192 ? -9.633 -10.039 10.758 1 90.75 192 PHE A O 1
ATOM 1504 N N . PRO A 1 193 ? -9.992 -8.688 9.031 1 91.62 193 PRO A N 1
ATOM 1505 C CA . PRO A 1 193 ? -10.219 -9.828 8.148 1 91.62 193 PRO A CA 1
ATOM 1506 C C . PRO A 1 193 ? -8.938 -10.609 7.852 1 91.62 193 PRO A C 1
ATOM 1508 O O . PRO A 1 193 ? -8.984 -11.664 7.215 1 91.62 193 PRO A O 1
ATOM 1511 N N . PHE A 1 194 ? -7.824 -10.133 8.328 1 95.75 194 PHE A N 1
ATOM 1512 C CA . PHE A 1 194 ? -6.555 -10.781 8.031 1 95.75 194 PHE A CA 1
ATOM 1513 C C . PHE A 1 194 ? -5.949 -11.391 9.297 1 95.75 194 PHE A C 1
ATOM 1515 O O . PHE A 1 194 ? -6.016 -10.789 10.367 1 95.75 194 PHE A O 1
ATOM 1522 N N . LYS A 1 195 ? -5.422 -12.531 9.172 1 96.06 195 LYS A N 1
ATOM 1523 C CA . LYS A 1 195 ? -4.441 -13 10.148 1 96.06 195 LYS A CA 1
ATOM 1524 C C . LYS A 1 195 ? -3.1 -12.297 9.953 1 96.06 195 LYS A C 1
ATOM 1526 O O . LYS A 1 195 ? -2.621 -12.156 8.828 1 96.06 195 LYS A O 1
ATOM 1531 N N . VAL A 1 196 ? -2.594 -11.844 11.062 1 96.5 196 VAL A N 1
ATOM 1532 C CA . VAL A 1 196 ? -1.364 -11.062 10.977 1 96.5 196 VAL A CA 1
ATOM 1533 C C . VAL A 1 196 ? -0.2 -11.859 11.555 1 96.5 196 VAL A C 1
ATOM 1535 O O . VAL A 1 196 ? -0.294 -12.398 12.656 1 96.5 196 VAL A O 1
ATOM 1538 N N . LEU A 1 197 ? 0.882 -12 10.781 1 96.94 197 LEU A N 1
ATOM 1539 C CA . LEU A 1 197 ? 2.121 -12.641 11.219 1 96.94 197 LEU A CA 1
ATOM 1540 C C . LEU A 1 197 ? 3.279 -11.648 11.195 1 96.94 197 LEU A C 1
ATOM 1542 O O . LEU A 1 197 ? 3.324 -10.758 10.344 1 96.94 197 LEU A O 1
ATOM 1546 N N . SER A 1 198 ? 4.191 -11.812 12.109 1 96.5 198 SER A N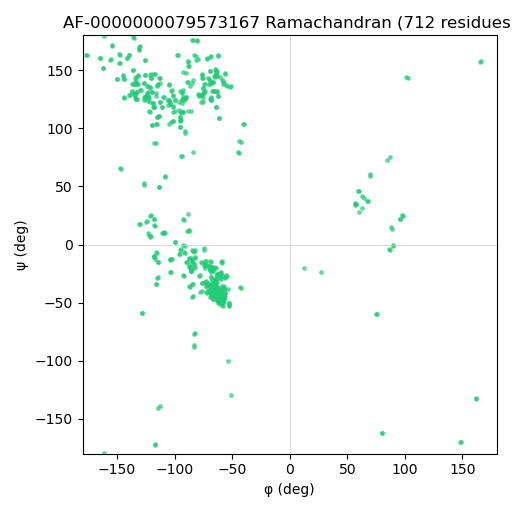 1
ATOM 1547 C CA . SER A 1 198 ? 5.379 -10.969 12.164 1 96.5 198 SER A CA 1
ATOM 1548 C C . SER A 1 198 ? 6.637 -11.797 12.422 1 96.5 198 SER A C 1
ATOM 1550 O O . SER A 1 198 ? 6.566 -12.867 13.023 1 96.5 198 SER A O 1
ATOM 1552 N N . GLY A 1 199 ? 7.711 -11.305 11.914 1 96.44 199 GLY A N 1
ATOM 1553 C CA . GLY A 1 199 ? 9.023 -11.922 12.055 1 96.44 199 GLY A CA 1
ATOM 1554 C C . GLY A 1 199 ? 10.031 -11.43 11.039 1 96.44 199 GLY A C 1
ATOM 1555 O O . GLY A 1 199 ? 10.234 -10.227 10.898 1 96.44 199 GLY A O 1
ATOM 1556 N N . GLU A 1 200 ? 10.719 -12.453 10.445 1 97 200 GLU A N 1
ATOM 1557 C CA . GLU A 1 200 ? 11.734 -12.102 9.461 1 97 200 GLU A CA 1
ATOM 1558 C C . GLU A 1 200 ? 11.656 -13.008 8.234 1 97 200 GLU A C 1
ATOM 1560 O O . GLU A 1 200 ? 11.391 -14.203 8.359 1 97 200 GLU A O 1
ATOM 1565 N N . ILE A 1 201 ? 11.797 -12.461 7.09 1 97.38 201 ILE A N 1
ATOM 1566 C CA . ILE A 1 201 ? 12 -13.172 5.832 1 97.38 201 ILE A CA 1
ATOM 1567 C C . ILE A 1 201 ? 13.391 -12.883 5.289 1 97.38 201 ILE A C 1
ATOM 1569 O O . ILE A 1 201 ? 13.695 -11.75 4.914 1 97.38 201 ILE A O 1
ATOM 1573 N N . ARG A 1 202 ? 14.258 -13.859 5.297 1 95.19 202 ARG A N 1
ATOM 1574 C CA . ARG A 1 202 ? 15.648 -13.734 4.875 1 95.19 202 ARG A CA 1
ATOM 1575 C C . ARG A 1 202 ? 16.375 -12.656 5.672 1 95.19 202 ARG A C 1
ATOM 1577 O O . ARG A 1 202 ? 17.109 -11.852 5.105 1 95.19 202 ARG A O 1
ATOM 1584 N N . GLY A 1 203 ? 16.016 -12.562 6.867 1 94.69 203 GLY A N 1
ATOM 1585 C CA . GLY A 1 203 ? 16.672 -11.617 7.758 1 94.69 203 GLY A CA 1
ATOM 1586 C C . GLY A 1 203 ? 16.047 -10.234 7.715 1 94.69 203 GLY A C 1
ATOM 1587 O O . GLY A 1 203 ? 16.438 -9.352 8.477 1 94.69 203 GLY A O 1
ATOM 1588 N N . ILE A 1 204 ? 15.109 -9.992 6.883 1 96.81 204 ILE A N 1
ATOM 1589 C CA . ILE A 1 204 ? 14.445 -8.695 6.777 1 96.81 204 ILE A CA 1
ATOM 1590 C C . ILE A 1 204 ? 13.188 -8.695 7.645 1 96.81 204 ILE A C 1
ATOM 1592 O O . ILE A 1 204 ? 12.328 -9.578 7.512 1 96.81 204 ILE A O 1
ATOM 1596 N N . PRO A 1 205 ? 13.039 -7.742 8.562 1 96.62 205 PRO A N 1
ATOM 1597 C CA . PRO A 1 205 ? 11.805 -7.676 9.344 1 96.62 205 PRO A CA 1
ATOM 1598 C C . 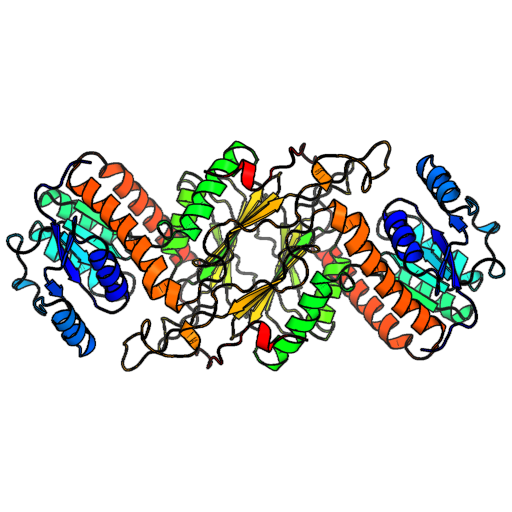PRO A 1 205 ? 10.555 -7.598 8.469 1 96.62 205 PRO A C 1
ATOM 1600 O O . PRO A 1 205 ? 10.539 -6.867 7.477 1 96.62 205 PRO A O 1
ATOM 1603 N N . ALA A 1 206 ? 9.531 -8.383 8.875 1 97.56 206 ALA A N 1
ATOM 1604 C CA . ALA A 1 206 ? 8.398 -8.492 7.969 1 97.56 206 ALA A CA 1
ATOM 1605 C C . ALA A 1 206 ? 7.086 -8.602 8.742 1 97.56 206 ALA A C 1
ATOM 1607 O O . ALA A 1 206 ? 7.062 -9.109 9.867 1 97.56 206 ALA A O 1
ATOM 1608 N N . ILE A 1 207 ? 6.082 -8.039 8.195 1 97.25 207 ILE A N 1
ATOM 1609 C CA . ILE A 1 207 ? 4.699 -8.305 8.578 1 97.25 207 ILE A CA 1
ATOM 1610 C C . ILE A 1 207 ? 3.926 -8.859 7.387 1 97.25 207 ILE A C 1
ATOM 1612 O O . ILE A 1 207 ? 4.102 -8.398 6.258 1 97.25 207 ILE A O 1
ATOM 1616 N N . VAL A 1 208 ? 3.244 -9.906 7.609 1 97.56 208 VAL A N 1
ATOM 1617 C CA . VAL A 1 208 ? 2.443 -10.562 6.578 1 97.56 208 VAL A CA 1
ATOM 1618 C C . VAL A 1 208 ? 0.987 -10.648 7.031 1 97.56 208 VAL A C 1
ATOM 1620 O O . VAL A 1 208 ? 0.703 -11.094 8.148 1 97.56 208 VAL A O 1
ATOM 1623 N N . LYS A 1 209 ? 0.123 -10.18 6.246 1 97.62 209 LYS A N 1
ATOM 1624 C CA . LYS A 1 209 ? -1.315 -10.219 6.496 1 97.62 209 LYS A CA 1
ATOM 1625 C C . LYS A 1 209 ? -2.021 -11.141 5.504 1 97.62 209 LYS A C 1
ATOM 1627 O O . LYS A 1 209 ? -1.958 -10.914 4.293 1 97.62 209 LYS A O 1
ATOM 1632 N N . ILE A 1 210 ? -2.727 -12.125 5.996 1 97.06 210 ILE A N 1
ATOM 1633 C CA . ILE A 1 210 ? -3.369 -13.125 5.152 1 97.06 210 ILE A CA 1
ATOM 1634 C C . ILE A 1 210 ? -4.871 -13.141 5.418 1 97.06 210 ILE A C 1
ATOM 1636 O O . ILE A 1 210 ? -5.309 -13.461 6.527 1 97.06 210 ILE A O 1
ATOM 1640 N N . GLN A 1 211 ? -5.637 -12.766 4.426 1 95.62 211 GLN A N 1
ATOM 1641 C CA . GLN A 1 211 ? -7.078 -12.938 4.57 1 95.62 211 GLN A CA 1
ATOM 1642 C C . GLN A 1 211 ? -7.441 -14.414 4.738 1 95.62 211 GLN A C 1
ATOM 1644 O O . GLN A 1 211 ? -7.344 -15.195 3.787 1 95.62 211 GLN A O 1
ATOM 1649 N N . ASN A 1 212 ? -7.824 -14.75 5.855 1 92.75 212 ASN A N 1
ATOM 1650 C CA . ASN A 1 212 ? -8.156 -16.141 6.152 1 92.75 212 ASN A CA 1
ATOM 1651 C C . ASN A 1 212 ? -9.664 -16.328 6.312 1 92.75 212 ASN A C 1
ATOM 1653 O O . ASN A 1 212 ? -10.125 -16.781 7.363 1 92.75 212 ASN A O 1
ATOM 1657 N N . GLN A 1 213 ? -10.336 -15.992 5.297 1 91.31 213 GLN A N 1
ATOM 1658 C CA . GLN A 1 213 ? -11.781 -16.125 5.176 1 91.31 213 GLN A CA 1
ATOM 1659 C C . GLN A 1 213 ? -12.164 -16.906 3.922 1 91.31 213 GLN A C 1
ATOM 1661 O O . GLN A 1 213 ? -11.445 -16.875 2.92 1 91.31 213 GLN A O 1
ATOM 1666 N N . LEU A 1 214 ? -13.25 -17.656 4.059 1 89.06 214 LEU A N 1
ATOM 1667 C CA . LEU A 1 214 ? -13.68 -18.5 2.949 1 89.06 214 LEU A CA 1
ATOM 1668 C C . LEU A 1 214 ? -15.195 -18.484 2.801 1 89.06 214 LEU A C 1
ATOM 1670 O O . LEU A 1 214 ? -15.922 -18.562 3.795 1 89.06 214 LEU A O 1
ATOM 1674 N N . ASP A 1 215 ? -15.656 -18.219 1.64 1 91.19 215 ASP A N 1
ATOM 1675 C CA . ASP A 1 215 ? -17.047 -18.484 1.273 1 91.19 215 ASP A CA 1
ATOM 1676 C C . ASP A 1 215 ? -17.188 -19.844 0.585 1 91.19 215 ASP A C 1
ATOM 1678 O O . ASP A 1 215 ? -16.828 -19.984 -0.582 1 91.19 215 ASP A O 1
ATOM 1682 N N . PRO A 1 216 ? -17.75 -20.734 1.304 1 86.69 216 PRO A N 1
ATOM 1683 C CA . PRO A 1 216 ? -17.844 -22.078 0.705 1 86.69 216 PRO A CA 1
ATOM 1684 C C . PRO A 1 216 ? -18.656 -22.094 -0.583 1 86.69 216 PRO A C 1
ATOM 1686 O O . PRO A 1 216 ? -18.438 -22.938 -1.448 1 86.69 216 PRO A O 1
ATOM 1689 N N . LYS A 1 217 ? -19.516 -21.188 -0.753 1 86.5 217 LYS A N 1
ATOM 1690 C CA . LYS A 1 217 ? -20.391 -21.156 -1.922 1 86.5 217 LYS A CA 1
ATOM 1691 C C . LYS A 1 217 ? -19.734 -20.422 -3.086 1 86.5 217 LYS A C 1
ATOM 1693 O O . LYS A 1 217 ? -20.172 -20.562 -4.234 1 86.5 217 LYS A O 1
ATOM 1698 N N . ASP A 1 218 ? -18.766 -19.656 -2.746 1 87.62 218 ASP A N 1
ATOM 1699 C CA . ASP A 1 218 ? -18.094 -18.875 -3.777 1 87.62 218 ASP A CA 1
ATOM 1700 C C . ASP A 1 218 ? -16.609 -18.703 -3.463 1 87.62 218 ASP A C 1
ATOM 1702 O O . ASP A 1 218 ? -16.125 -17.578 -3.342 1 87.62 218 ASP A O 1
ATOM 1706 N N . PRO A 1 219 ? -15.875 -19.75 -3.455 1 82.25 219 PRO A N 1
ATOM 1707 C CA . PRO A 1 219 ? -14.484 -19.703 -2.992 1 82.25 219 PRO A CA 1
ATOM 1708 C C . PRO A 1 219 ? -13.578 -18.906 -3.928 1 82.25 219 PRO A C 1
ATOM 1710 O O . PRO A 1 219 ? -12.508 -18.453 -3.518 1 8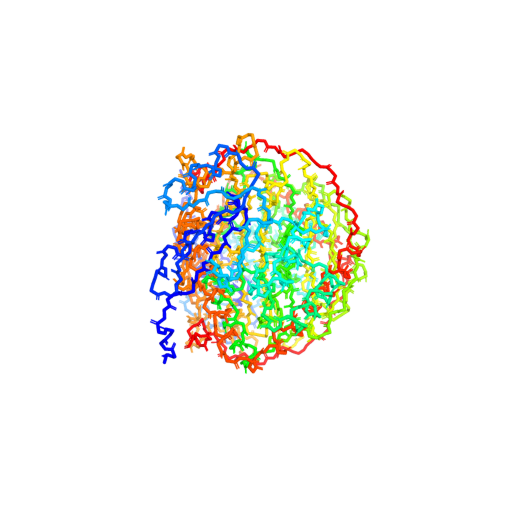2.25 219 PRO A O 1
ATOM 1713 N N . ASP A 1 220 ? -13.992 -18.703 -5.141 1 81.31 220 ASP A N 1
ATOM 1714 C CA . ASP A 1 220 ? -13.125 -18.047 -6.105 1 81.31 220 ASP A CA 1
ATOM 1715 C C . ASP A 1 220 ? -13.281 -16.531 -6.027 1 81.31 220 ASP A C 1
ATOM 1717 O O . ASP A 1 220 ? -12.461 -15.781 -6.574 1 81.31 220 ASP A O 1
ATOM 1721 N N . ASN A 1 221 ? -14.289 -16.047 -5.324 1 84.75 221 ASN A N 1
ATOM 1722 C CA . ASN A 1 221 ? -14.586 -14.617 -5.355 1 84.75 221 ASN A CA 1
ATOM 1723 C C . ASN A 1 221 ? -14.516 -14 -3.961 1 84.75 221 ASN A C 1
ATOM 1725 O O . ASN A 1 221 ? -14.883 -12.836 -3.775 1 84.75 221 ASN A O 1
ATOM 1729 N N . ASN A 1 222 ? -14.117 -14.656 -2.986 1 82.25 222 ASN A N 1
ATOM 1730 C CA . ASN A 1 222 ? -14.195 -14.125 -1.631 1 82.25 222 ASN A CA 1
ATOM 1731 C C . ASN A 1 222 ? -12.93 -13.375 -1.242 1 82.25 222 ASN A C 1
ATOM 1733 O O . ASN A 1 222 ? -12.859 -12.781 -0.166 1 82.25 222 ASN A O 1
ATOM 1737 N N . GLY A 1 223 ? -11.938 -13.422 -2.033 1 83.38 223 GLY A N 1
ATOM 1738 C CA . GLY A 1 223 ? -10.703 -12.719 -1.717 1 83.38 223 GLY A CA 1
ATOM 1739 C C . GLY A 1 223 ? -10.797 -11.227 -1.928 1 83.38 223 GLY A C 1
ATOM 1740 O O . GLY A 1 223 ? -11.344 -10.766 -2.934 1 83.38 223 GLY A O 1
ATOM 1741 N N . PHE A 1 224 ? -10.289 -10.422 -0.955 1 82 224 PHE A N 1
ATOM 1742 C CA . PHE A 1 224 ? -10.273 -8.969 -1.064 1 82 224 PHE A CA 1
ATOM 1743 C C . PHE A 1 224 ? -9.227 -8.516 -2.076 1 82 224 PHE A C 1
ATOM 1745 O O . PHE A 1 224 ? -9.398 -7.492 -2.744 1 82 224 PHE A O 1
ATOM 1752 N N . LEU A 1 225 ? -8.172 -9.258 -2.057 1 85.38 225 LEU A N 1
ATOM 1753 C CA . LEU A 1 225 ? -7.074 -8.945 -2.965 1 85.38 225 LEU A CA 1
ATOM 1754 C C . LEU A 1 225 ? -6.234 -10.188 -3.242 1 85.38 225 LEU A C 1
ATOM 1756 O O . LEU A 1 225 ? -6.309 -11.172 -2.504 1 85.38 225 LEU A O 1
ATOM 1760 N N . LEU A 1 226 ? -5.523 -10.125 -4.324 1 93.19 226 LEU A N 1
ATOM 1761 C CA . LEU A 1 226 ? -4.547 -11.172 -4.586 1 93.19 226 LEU A CA 1
ATOM 1762 C C . LEU A 1 226 ? -3.242 -10.906 -3.848 1 93.19 226 LEU A C 1
ATOM 1764 O O . LEU A 1 226 ? -3.088 -11.297 -2.689 1 93.19 226 LEU A O 1
ATOM 1768 N N . HIS A 1 227 ? -2.439 -10.023 -4.316 1 96.94 227 HIS A N 1
ATOM 1769 C CA . HIS A 1 227 ? -1.214 -9.68 -3.605 1 96.94 227 HIS A CA 1
ATOM 1770 C C . HIS A 1 227 ? -1.034 -8.172 -3.521 1 96.94 227 HIS A C 1
ATOM 1772 O O . HIS A 1 227 ? -1.305 -7.453 -4.488 1 96.94 227 HIS A O 1
ATOM 1778 N N . ARG A 1 228 ? -0.585 -7.742 -2.438 1 97.94 228 ARG A N 1
ATOM 1779 C CA . ARG A 1 228 ? 0.037 -6.434 -2.262 1 97.94 228 ARG A CA 1
ATOM 1780 C C . ARG A 1 228 ? 1.335 -6.547 -1.469 1 97.94 228 ARG A C 1
ATOM 1782 O O . ARG A 1 228 ? 1.351 -7.102 -0.368 1 97.94 228 ARG A O 1
ATOM 1789 N N . ILE A 1 229 ? 2.42 -6.043 -2.014 1 98.62 229 ILE A N 1
ATOM 1790 C CA . ILE A 1 229 ? 3.725 -6.195 -1.376 1 98.62 229 ILE A CA 1
ATOM 1791 C C . ILE A 1 229 ? 4.453 -4.852 -1.367 1 98.62 229 ILE A C 1
ATOM 1793 O O . ILE A 1 229 ? 4.496 -4.156 -2.383 1 98.62 229 ILE A O 1
ATOM 1797 N N . VAL A 1 230 ? 4.934 -4.523 -0.25 1 98.38 230 VAL A N 1
ATOM 1798 C CA . VAL A 1 230 ? 5.816 -3.371 -0.112 1 98.38 230 VAL A CA 1
ATOM 1799 C C . VAL A 1 230 ? 7.188 -3.826 0.382 1 98.38 230 VAL A C 1
ATOM 1801 O O . VAL A 1 230 ? 7.297 -4.449 1.441 1 98.38 230 VAL A O 1
ATOM 1804 N N . LEU A 1 231 ? 8.156 -3.59 -0.392 1 98.31 231 LEU A N 1
ATOM 1805 C CA . LEU A 1 231 ? 9.555 -3.768 0.001 1 98.31 231 LEU A CA 1
ATOM 1806 C C . LEU A 1 231 ? 10.195 -2.426 0.333 1 98.31 231 LEU A C 1
ATOM 1808 O O . LEU A 1 231 ? 10.5 -1.639 -0.566 1 98.31 231 LEU A O 1
ATOM 1812 N N . GLY A 1 232 ? 10.398 -2.215 1.625 1 96.94 232 GLY A N 1
ATOM 1813 C CA . GLY A 1 232 ? 11.039 -0.993 2.074 1 96.94 232 GLY A CA 1
ATOM 1814 C C . GLY A 1 232 ? 12.555 -1.104 2.137 1 96.94 232 GLY A C 1
ATOM 1815 O O . GLY A 1 232 ? 13.086 -2.141 2.535 1 96.94 232 GLY A O 1
ATOM 1816 N N . THR A 1 233 ? 13.242 -0.061 1.727 1 95.88 233 THR A N 1
ATOM 1817 C CA . THR A 1 233 ? 14.695 0.046 1.81 1 95.88 233 THR A CA 1
ATOM 1818 C C . THR A 1 233 ? 15.109 1.423 2.32 1 95.88 233 THR A C 1
ATOM 1820 O O . THR A 1 233 ? 14.258 2.285 2.555 1 95.88 233 THR A O 1
ATOM 1823 N N . THR A 1 234 ? 16.406 1.616 2.469 1 92.62 234 THR A N 1
ATOM 1824 C CA . THR A 1 234 ? 16.922 2.898 2.914 1 92.62 234 THR A CA 1
ATOM 1825 C C . THR A 1 234 ? 16.734 3.967 1.842 1 92.62 234 THR A C 1
ATOM 1827 O O . THR A 1 234 ? 16.828 5.164 2.125 1 92.62 234 THR A O 1
ATOM 1830 N N . GLU A 1 235 ? 16.422 3.574 0.611 1 94.12 235 GLU A N 1
ATOM 1831 C CA . GLU A 1 235 ? 16.297 4.52 -0.493 1 94.12 235 GLU A CA 1
ATOM 1832 C C . GLU A 1 235 ? 14.836 4.785 -0.833 1 94.12 235 GLU A C 1
ATOM 1834 O O . GLU A 1 235 ? 14.531 5.699 -1.6 1 94.12 235 GLU A O 1
ATOM 1839 N N . GLY A 1 236 ? 14.016 4 -0.33 1 94.88 236 GLY A N 1
ATOM 1840 C CA . GLY A 1 236 ? 12.609 4.086 -0.678 1 94.88 236 GLY A CA 1
ATOM 1841 C C . GLY A 1 236 ? 11.898 2.746 -0.637 1 94.88 236 GLY A C 1
ATOM 1842 O O . GLY A 1 236 ? 12.391 1.797 -0.021 1 94.88 236 GLY A O 1
ATOM 1843 N N . CYS A 1 237 ? 10.688 2.734 -1.145 1 96.31 237 CYS A N 1
ATOM 1844 C CA . CYS A 1 237 ? 9.953 1.476 -1.131 1 96.31 237 CYS A CA 1
ATOM 1845 C C . CYS A 1 237 ? 9.445 1.125 -2.525 1 96.31 237 CYS A C 1
ATOM 1847 O O . CYS A 1 237 ? 9.07 2.01 -3.293 1 96.31 237 CYS A O 1
ATOM 1849 N N . LEU A 1 238 ? 9.547 -0.101 -2.863 1 97.69 238 LEU A N 1
ATOM 1850 C CA . LEU A 1 238 ? 8.977 -0.688 -4.07 1 97.69 238 LEU A CA 1
ATOM 1851 C C . LEU A 1 238 ? 7.695 -1.45 -3.746 1 97.69 238 LEU A C 1
ATOM 1853 O O . LEU A 1 238 ? 7.68 -2.297 -2.85 1 97.69 238 LEU A O 1
ATOM 1857 N N . CYS A 1 239 ? 6.605 -1.13 -4.516 1 97.5 239 CYS A N 1
ATOM 1858 C CA . CYS A 1 239 ? 5.297 -1.684 -4.176 1 97.5 239 CYS A CA 1
ATOM 1859 C C . CYS A 1 239 ? 4.691 -2.414 -5.367 1 97.5 239 CYS A C 1
ATOM 1861 O O . CYS A 1 239 ? 4.754 -1.926 -6.5 1 97.5 239 CYS A O 1
ATOM 1863 N N . LEU A 1 240 ? 4.301 -3.588 -5.145 1 97.56 240 LEU A N 1
ATOM 1864 C CA . LEU A 1 240 ? 3.336 -4.262 -6.008 1 97.56 240 LEU A CA 1
ATOM 1865 C C . LEU A 1 240 ? 1.916 -4.07 -5.484 1 97.56 240 LEU A C 1
ATOM 1867 O O . LEU A 1 240 ? 1.559 -4.605 -4.434 1 97.56 240 LEU A O 1
ATOM 1871 N N . ASP A 1 241 ? 1.035 -3.367 -6.199 1 95.25 241 ASP A N 1
ATOM 1872 C CA . ASP A 1 241 ? -0.241 -2.957 -5.621 1 95.25 241 ASP A CA 1
ATOM 1873 C C . ASP A 1 241 ? -1.288 -4.059 -5.766 1 95.25 241 ASP A C 1
ATOM 1875 O O . ASP A 1 241 ? -2.305 -4.051 -5.066 1 95.25 241 ASP A O 1
ATOM 1879 N N . ASN A 1 242 ? -1.032 -4.891 -6.734 1 93.81 242 ASN A N 1
ATOM 1880 C CA . ASN A 1 242 ? -1.905 -6.008 -7.09 1 93.81 242 ASN A CA 1
ATOM 1881 C C . ASN A 1 242 ? -1.175 -7.043 -7.938 1 93.81 242 ASN A C 1
ATOM 1883 O O . ASN A 1 242 ? -0.265 -6.699 -8.695 1 93.81 242 ASN A O 1
ATOM 1887 N N . SER A 1 243 ? -1.592 -8.305 -7.859 1 93.88 243 SER A N 1
ATOM 1888 C CA . SER A 1 243 ? -0.951 -9.352 -8.648 1 93.88 243 SER A CA 1
ATOM 1889 C C . SER A 1 243 ? -0.974 -9.016 -10.133 1 93.88 243 SER A C 1
ATOM 1891 O O . SER A 1 243 ? -0.134 -9.5 -10.898 1 93.88 243 SER A O 1
ATOM 1893 N N . ASN A 1 244 ? -1.974 -8.258 -10.5 1 94.5 244 ASN A N 1
ATOM 1894 C CA . ASN A 1 244 ? -2.16 -7.906 -11.898 1 94.5 244 ASN A CA 1
ATOM 1895 C C . ASN A 1 244 ? -2.062 -6.398 -12.117 1 94.5 244 ASN A C 1
ATOM 1897 O O . ASN A 1 244 ? -2.545 -5.879 -13.125 1 94.5 244 ASN A O 1
ATOM 1901 N N . GLY A 1 245 ? -1.495 -5.699 -11.117 1 93.75 245 GLY A N 1
ATOM 1902 C CA . GLY A 1 245 ? -1.585 -4.25 -11.141 1 93.75 245 GLY A CA 1
ATOM 1903 C C . GLY A 1 245 ? -0.239 -3.57 -11.305 1 93.75 245 GLY A C 1
ATOM 1904 O O . GLY A 1 245 ? 0.586 -4.004 -12.117 1 93.75 245 GLY A O 1
ATOM 1905 N N . LEU A 1 246 ? -0.055 -2.512 -10.633 1 94.88 246 LEU A N 1
ATOM 1906 C CA . LEU A 1 246 ? 1.057 -1.592 -10.844 1 94.88 246 LEU A CA 1
ATOM 1907 C C . LEU A 1 246 ? 2.254 -1.976 -9.984 1 94.88 246 LEU A C 1
ATOM 1909 O O . LEU A 1 246 ? 2.088 -2.541 -8.898 1 94.88 246 LEU A O 1
ATOM 1913 N N . VAL A 1 247 ? 3.385 -1.718 -10.5 1 96.12 247 VAL A N 1
ATOM 1914 C CA . VAL A 1 247 ? 4.621 -1.642 -9.727 1 96.12 247 VAL A CA 1
ATOM 1915 C C . VAL A 1 247 ? 5.023 -0.181 -9.539 1 96.12 247 VAL A C 1
ATOM 1917 O O . VAL A 1 247 ? 5.207 0.552 -10.508 1 96.12 247 VAL A O 1
ATOM 1920 N N . ILE A 1 248 ? 5.121 0.203 -8.281 1 95.19 248 ILE A N 1
ATOM 1921 C CA . ILE A 1 248 ? 5.301 1.619 -7.98 1 95.19 248 ILE A CA 1
ATOM 1922 C C . ILE A 1 248 ? 6.559 1.812 -7.141 1 95.19 248 ILE A C 1
ATOM 1924 O O . ILE A 1 248 ? 6.777 1.092 -6.16 1 95.19 248 ILE A O 1
ATOM 1928 N N . TRP A 1 249 ? 7.387 2.727 -7.551 1 95.75 249 TRP A N 1
ATOM 1929 C CA . TRP A 1 249 ? 8.57 3.111 -6.797 1 95.75 249 TRP A CA 1
ATOM 1930 C C . TRP A 1 249 ? 8.375 4.469 -6.129 1 95.75 249 TRP A C 1
ATOM 1932 O O . TRP A 1 249 ? 7.988 5.438 -6.785 1 95.75 249 TRP A O 1
ATOM 1942 N N . ASN A 1 250 ? 8.547 4.516 -4.832 1 95.5 250 ASN A N 1
ATOM 1943 C CA . ASN A 1 250 ? 8.57 5.75 -4.055 1 95.5 250 ASN A CA 1
ATOM 1944 C C . ASN A 1 250 ? 9.93 5.984 -3.412 1 95.5 250 ASN A C 1
ATOM 1946 O O . ASN A 1 250 ? 10.25 5.391 -2.379 1 95.5 250 ASN A O 1
ATOM 1950 N N . PRO A 1 251 ? 10.742 6.91 -3.988 1 94.5 251 PRO A N 1
ATOM 1951 C CA . PRO A 1 251 ? 11.992 7.227 -3.285 1 94.5 251 PRO A CA 1
ATOM 1952 C C . PRO A 1 251 ? 11.75 7.867 -1.921 1 94.5 251 PRO A C 1
ATOM 1954 O O . PRO A 1 251 ? 10.734 8.539 -1.718 1 94.5 251 PRO A O 1
ATOM 1957 N N . GLN A 1 252 ? 12.609 7.609 -1.056 1 91.5 252 GLN A N 1
ATOM 1958 C CA . GLN A 1 252 ? 12.5 8.273 0.241 1 91.5 252 GLN A CA 1
ATOM 1959 C C . GLN A 1 252 ? 12.688 9.781 0.107 1 91.5 252 GLN A C 1
ATOM 1961 O O . GLN A 1 252 ? 13.625 10.242 -0.547 1 91.5 252 GLN A O 1
ATOM 1966 N N . MET A 1 253 ? 11.789 10.492 0.721 1 90.5 253 MET A N 1
ATOM 1967 C CA . MET A 1 253 ? 11.93 11.945 0.752 1 90.5 253 MET A CA 1
ATOM 1968 C C . MET A 1 253 ? 13.188 12.359 1.511 1 90.5 253 MET A C 1
ATOM 1970 O O . MET A 1 253 ? 13.469 11.828 2.59 1 90.5 253 MET A O 1
ATOM 1974 N N . TYR A 1 254 ? 13.938 13.234 0.905 1 89.88 254 TYR A N 1
ATOM 1975 C CA . TYR A 1 254 ? 15.141 13.766 1.534 1 89.88 254 TYR A CA 1
ATOM 1976 C C . TYR A 1 254 ? 15.336 15.234 1.187 1 89.88 254 TYR A C 1
ATOM 1978 O O . TYR A 1 254 ? 15.32 15.609 0.012 1 89.88 254 TYR A O 1
ATOM 1986 N N . VAL A 1 255 ? 15.484 15.992 2.211 1 88.25 255 VAL A N 1
ATOM 1987 C CA . VAL A 1 255 ? 15.797 17.406 2.043 1 88.25 255 VAL A CA 1
ATOM 1988 C C . VAL A 1 255 ? 17.172 17.703 2.621 1 88.25 255 VAL A C 1
ATOM 1990 O O . VAL A 1 255 ? 17.359 17.703 3.842 1 88.25 255 VAL A O 1
ATOM 1993 N N . PRO A 1 256 ? 18.047 17.969 1.715 1 86.31 256 PRO A N 1
ATOM 1994 C CA . PRO A 1 256 ? 19.375 18.359 2.24 1 86.31 256 PRO A CA 1
ATOM 1995 C C . PRO A 1 256 ? 19.297 19.547 3.188 1 86.31 256 PRO A C 1
ATOM 1997 O O . PRO A 1 256 ? 18.406 20.391 3.061 1 86.31 256 PRO A O 1
ATOM 2000 N N . HIS A 1 257 ? 20.234 19.5 4.168 1 82.94 257 HIS A N 1
ATOM 2001 C CA . HIS A 1 257 ? 20.25 20.625 5.105 1 82.94 257 HIS A CA 1
ATOM 2002 C C . HIS A 1 257 ? 21.688 20.969 5.527 1 82.94 257 HIS A C 1
ATOM 2004 O O . HIS A 1 257 ? 22.562 20.094 5.512 1 82.94 257 HIS A O 1
ATOM 2010 N N . ALA A 1 258 ? 21.891 22.266 5.656 1 78.25 258 ALA A N 1
ATOM 2011 C CA . ALA A 1 258 ? 23.125 22.797 6.211 1 78.25 258 ALA A CA 1
ATOM 2012 C C . ALA A 1 258 ? 22.828 23.75 7.371 1 78.25 258 ALA A C 1
ATOM 2014 O O . ALA A 1 258 ? 21.984 24.641 7.262 1 78.25 258 ALA A O 1
ATOM 2015 N N . GLU A 1 259 ? 23.422 23.438 8.5 1 72.81 259 GLU A N 1
ATOM 2016 C CA . GLU A 1 259 ? 23.297 24.266 9.695 1 72.81 259 GLU A CA 1
ATOM 2017 C C . GLU A 1 259 ? 21.828 24.438 10.102 1 72.81 259 GLU A C 1
ATOM 2019 O O . GLU A 1 259 ? 21.375 25.547 10.352 1 72.81 259 GLU A O 1
ATOM 2024 N N . GLY A 1 260 ? 21.031 23.391 9.891 1 72.19 260 GLY A N 1
ATOM 2025 C CA . GLY A 1 260 ? 19.656 23.375 10.367 1 72.19 260 GLY A CA 1
ATOM 2026 C C . GLY A 1 260 ? 18.656 23.938 9.359 1 72.19 260 GLY A C 1
ATOM 2027 O O . GLY A 1 260 ? 17.453 23.969 9.617 1 72.19 260 GLY A O 1
ATOM 2028 N N . VAL A 1 261 ? 19.172 24.359 8.25 1 77.69 261 VAL A N 1
ATOM 2029 C CA . VAL A 1 261 ? 18.312 24.938 7.227 1 77.69 261 VAL A CA 1
ATOM 2030 C C . VAL A 1 261 ? 18.016 23.891 6.148 1 77.69 261 VAL A C 1
ATOM 2032 O O . VAL A 1 261 ? 18.922 23.312 5.559 1 77.69 261 VAL A O 1
ATOM 2035 N N . LEU A 1 262 ? 16.688 23.672 5.938 1 79.88 262 LEU A N 1
ATOM 2036 C CA . LEU A 1 262 ? 16.266 22.719 4.914 1 79.88 262 LEU A CA 1
ATOM 2037 C C . LEU A 1 262 ? 16.359 23.344 3.525 1 79.88 262 LEU A C 1
ATOM 2039 O O . LEU A 1 262 ? 15.805 24.422 3.289 1 79.88 262 LEU A O 1
ATOM 2043 N N . ASP A 1 263 ? 17 22.656 2.672 1 86.19 263 ASP A N 1
ATOM 2044 C CA . ASP A 1 263 ? 17.141 23.141 1.301 1 86.19 263 ASP A CA 1
ATOM 2045 C C . ASP A 1 263 ? 16.047 22.578 0.398 1 86.19 263 ASP A C 1
ATOM 2047 O O . ASP A 1 263 ? 16.328 21.797 -0.519 1 86.19 263 ASP A O 1
ATOM 2051 N N . MET A 1 264 ? 14.883 23.078 0.5 1 88.94 264 MET A N 1
ATOM 2052 C CA . MET A 1 264 ? 13.727 22.625 -0.272 1 88.94 264 MET A CA 1
ATOM 2053 C C . MET A 1 264 ? 13.719 23.266 -1.659 1 88.94 264 MET A C 1
ATOM 2055 O O . MET A 1 264 ? 13.133 22.719 -2.594 1 88.94 264 MET A O 1
ATOM 2059 N N . TYR A 1 265 ? 14.438 24.359 -1.809 1 88.44 265 TYR A N 1
ATOM 2060 C CA . TYR A 1 265 ? 14.266 25.141 -3.027 1 88.44 265 TYR A CA 1
ATOM 2061 C C . TYR A 1 265 ? 15.594 25.297 -3.768 1 88.44 265 TYR A C 1
ATOM 2063 O O . TYR A 1 265 ? 15.703 26.094 -4.691 1 88.44 265 TYR A O 1
ATOM 2071 N N . GLY A 1 266 ? 16.547 24.547 -3.279 1 84.62 266 GLY A N 1
ATOM 2072 C CA . GLY A 1 266 ? 17.828 24.562 -3.961 1 84.62 266 GLY A CA 1
ATOM 2073 C C . GLY A 1 266 ? 17.906 23.594 -5.125 1 84.62 266 GLY A C 1
ATOM 2074 O O . GLY A 1 266 ? 16.938 22.906 -5.43 1 84.62 266 GLY A O 1
ATOM 2075 N N . ASN A 1 267 ? 19.062 23.688 -5.781 1 84.06 267 ASN A N 1
ATOM 2076 C CA . ASN A 1 267 ? 19.344 22.75 -6.867 1 84.06 267 ASN A CA 1
ATOM 2077 C C . ASN A 1 267 ? 20.062 21.516 -6.363 1 84.06 267 ASN A C 1
ATOM 2079 O O . ASN A 1 267 ? 21.25 21.562 -6.051 1 84.06 267 ASN A O 1
ATOM 2083 N N . ASN A 1 268 ? 19.375 20.484 -6.121 1 85.56 268 ASN A N 1
ATOM 2084 C CA . ASN A 1 268 ? 19.938 19.203 -5.719 1 85.56 268 ASN A CA 1
ATOM 2085 C C . ASN A 1 268 ? 19.188 18.047 -6.367 1 85.56 268 ASN A C 1
ATOM 2087 O O . ASN A 1 268 ? 18.109 18.219 -6.914 1 85.56 268 ASN A O 1
ATOM 2091 N N . SER A 1 269 ? 19.828 16.938 -6.395 1 87.44 269 SER A N 1
ATOM 2092 C CA . SER A 1 269 ? 19.312 15.789 -7.137 1 87.44 269 SER A CA 1
ATOM 2093 C C . SER A 1 269 ? 18.062 15.211 -6.465 1 87.44 269 SER A C 1
ATOM 2095 O O . SER A 1 269 ? 17.25 14.555 -7.117 1 87.44 269 SER A O 1
ATOM 2097 N N . TYR A 1 270 ? 17.875 15.469 -5.207 1 90.19 270 TYR A N 1
ATOM 2098 C CA . TYR A 1 270 ? 16.781 14.859 -4.457 1 90.19 270 TYR A CA 1
ATOM 2099 C C . TYR A 1 270 ? 15.445 15.531 -4.797 1 90.19 270 TYR A C 1
ATOM 2101 O O . TYR A 1 270 ? 14.406 14.875 -4.84 1 90.19 270 TYR A O 1
ATOM 2109 N N . VAL A 1 271 ? 15.484 16.812 -5.07 1 90.81 271 VAL A N 1
ATOM 2110 C CA . VAL A 1 271 ? 14.25 17.531 -5.344 1 90.81 271 VAL A CA 1
ATOM 2111 C C . VAL A 1 271 ? 13.727 17.156 -6.73 1 90.81 271 VAL A C 1
ATOM 2113 O O . VAL A 1 271 ? 12.547 17.375 -7.035 1 90.81 271 VAL A O 1
ATOM 2116 N N . GLU A 1 272 ? 14.539 16.609 -7.551 1 91.56 272 GLU A N 1
ATOM 2117 C CA . GLU A 1 272 ? 14.148 16.25 -8.906 1 91.56 272 GLU A CA 1
ATOM 2118 C C . GLU A 1 272 ? 13.492 14.867 -8.938 1 91.56 272 GLU A C 1
ATOM 2120 O O . GLU A 1 272 ? 12.883 14.477 -9.938 1 91.56 272 GLU A O 1
ATOM 2125 N N . LEU A 1 273 ? 13.586 14.148 -7.875 1 93.31 273 LEU A N 1
ATOM 2126 C CA . LEU A 1 273 ? 12.992 12.82 -7.809 1 93.31 273 LEU A CA 1
ATOM 2127 C C . LEU A 1 273 ? 11.469 12.914 -7.84 1 93.31 273 LEU A C 1
ATOM 2129 O O . LEU A 1 273 ? 10.875 13.75 -7.152 1 93.31 273 LEU A O 1
ATOM 2133 N N . PRO A 1 274 ? 10.852 12.07 -8.727 1 94.12 274 PRO A N 1
ATOM 2134 C CA . PRO A 1 274 ? 9.398 11.945 -8.602 1 94.12 274 PRO A CA 1
ATOM 2135 C C . PRO A 1 274 ? 8.969 11.305 -7.285 1 94.12 274 PRO A C 1
ATOM 2137 O O . PRO A 1 274 ? 9.633 10.391 -6.797 1 94.12 274 PRO A O 1
ATOM 2140 N N . VAL A 1 275 ? 7.844 11.773 -6.754 1 94.5 275 VAL A N 1
ATOM 2141 C CA . VAL A 1 275 ? 7.328 11.227 -5.504 1 94.5 275 VAL A CA 1
ATOM 2142 C C . VAL A 1 275 ? 6.941 9.758 -5.699 1 94.5 275 VAL A C 1
ATOM 2144 O O . VAL A 1 275 ? 7.176 8.93 -4.82 1 94.5 275 VAL A O 1
ATOM 2147 N N . SER A 1 276 ? 6.262 9.469 -6.812 1 94.44 276 SER A N 1
ATOM 2148 C CA . SER A 1 276 ? 5.844 8.133 -7.211 1 94.44 276 SER A CA 1
ATOM 2149 C C . SER A 1 276 ? 6.137 7.875 -8.688 1 94.44 276 SER A C 1
ATOM 2151 O O . SER A 1 276 ? 5.805 8.703 -9.539 1 94.44 276 SER A O 1
ATOM 2153 N N . GLU A 1 277 ? 6.777 6.793 -8.938 1 93.38 277 GLU A N 1
ATOM 2154 C CA . GLU A 1 277 ? 7.027 6.359 -10.312 1 93.38 277 GLU A CA 1
ATOM 2155 C C . GLU A 1 277 ? 6.379 5.008 -10.594 1 93.38 277 GLU A C 1
ATOM 2157 O O . GLU A 1 277 ? 6.664 4.023 -9.906 1 93.38 277 GLU A O 1
ATOM 2162 N N . VAL A 1 278 ? 5.504 4.98 -11.586 1 92.5 278 VAL A N 1
ATOM 2163 C CA . VAL A 1 278 ? 4.855 3.736 -11.992 1 92.5 278 VAL A CA 1
ATOM 2164 C C . VAL A 1 278 ? 5.676 3.062 -13.094 1 92.5 278 VAL A C 1
ATOM 2166 O O . VAL A 1 278 ? 6.012 3.691 -14.094 1 92.5 278 VAL A O 1
ATOM 2169 N N . ALA A 1 279 ? 6.027 1.847 -12.875 1 90.62 279 ALA A N 1
ATOM 2170 C CA . ALA A 1 279 ? 6.773 1.099 -13.875 1 90.62 279 ALA A CA 1
ATOM 2171 C C . ALA A 1 279 ? 5.957 0.923 -15.156 1 90.62 279 ALA A C 1
ATOM 2173 O O . ALA A 1 279 ? 4.723 0.891 -15.109 1 90.62 279 ALA A O 1
ATOM 2174 N N . ALA A 1 280 ? 6.574 0.862 -16.312 1 75.94 280 ALA A N 1
ATOM 2175 C CA . ALA A 1 280 ? 5.969 0.881 -17.641 1 75.94 280 ALA A CA 1
ATOM 2176 C C . ALA A 1 280 ? 5.195 -0.405 -17.906 1 75.94 280 ALA A C 1
ATOM 2178 O O . ALA A 1 280 ? 4.336 -0.447 -18.797 1 75.94 280 ALA A O 1
ATOM 2179 N N . GLY A 1 281 ? 5.422 -1.32 -17.266 1 66.44 281 GLY A N 1
ATOM 2180 C CA . GLY A 1 281 ? 4.793 -2.578 -17.641 1 66.44 281 GLY A CA 1
ATOM 2181 C C . GLY A 1 281 ? 3.289 -2.471 -17.781 1 66.44 281 GLY A C 1
ATOM 2182 O O . GLY A 1 281 ? 2.795 -1.78 -18.688 1 66.44 281 GLY A O 1
ATOM 2183 N N . VAL A 1 282 ? 2.496 -2.848 -16.891 1 67.5 282 VAL A N 1
ATOM 2184 C CA . VAL A 1 282 ? 1.045 -2.982 -16.953 1 67.5 282 VAL A CA 1
ATOM 2185 C C . VAL A 1 282 ? 0.386 -1.717 -16.406 1 67.5 282 VAL A C 1
ATOM 2187 O O . VAL A 1 282 ? 0.64 -1.316 -15.266 1 67.5 282 VAL A O 1
ATOM 2190 N N . ARG A 1 283 ? -0.141 -0.972 -17.344 1 72.75 283 ARG A N 1
ATOM 2191 C CA . ARG A 1 283 ? -0.927 0.186 -16.938 1 72.75 283 ARG A CA 1
ATOM 2192 C C . ARG A 1 283 ? -2.332 0.134 -17.516 1 72.75 283 ARG A C 1
ATOM 2194 O O . ARG A 1 283 ? -2.506 -0.202 -18.703 1 72.75 283 ARG A O 1
ATOM 2201 N N . ASN A 1 284 ? -3.285 0.346 -16.688 1 77.81 284 ASN A N 1
ATOM 2202 C CA . ASN A 1 284 ? -4.68 0.458 -17.094 1 77.81 284 ASN A CA 1
ATOM 2203 C C . ASN A 1 284 ? -5.191 -0.841 -17.719 1 77.81 284 ASN A C 1
ATOM 2205 O O . ASN A 1 284 ? -5.918 -0.818 -18.703 1 77.81 284 ASN A O 1
ATOM 2209 N N . THR A 1 285 ? -4.668 -1.89 -17.266 1 92.31 285 THR A N 1
ATOM 2210 C CA . THR A 1 285 ? -5.066 -3.209 -17.734 1 92.31 285 THR A CA 1
ATOM 2211 C C . THR A 1 285 ? -6.414 -3.613 -17.156 1 92.31 285 THR A C 1
ATOM 2213 O O . THR A 1 285 ? -6.609 -3.553 -15.93 1 92.31 285 THR A O 1
ATOM 2216 N N . THR A 1 286 ? -7.371 -3.988 -18.047 1 94.5 286 THR A N 1
ATOM 2217 C CA . THR A 1 286 ? -8.664 -4.473 -17.578 1 94.5 286 THR A CA 1
ATOM 2218 C C . THR A 1 286 ? -8.594 -5.953 -17.219 1 94.5 286 THR A C 1
ATOM 2220 O O . THR A 1 286 ? -7.668 -6.652 -17.641 1 94.5 286 THR A O 1
ATOM 2223 N N . TYR A 1 287 ? -9.539 -6.434 -16.484 1 94.44 287 TYR A N 1
ATOM 2224 C CA . TYR A 1 287 ? -9.57 -7.852 -16.141 1 94.44 287 TYR A CA 1
ATOM 2225 C C . TYR A 1 287 ? -9.773 -8.703 -17.391 1 94.44 287 TYR A C 1
ATOM 2227 O O . TYR A 1 287 ? -9.25 -9.82 -17.484 1 94.44 287 TYR A O 1
ATOM 2235 N N . ALA A 1 288 ? -10.469 -8.188 -18.391 1 94.81 288 ALA A N 1
ATOM 2236 C CA . ALA A 1 288 ? -10.555 -8.891 -19.672 1 94.81 288 ALA A CA 1
ATOM 2237 C C . ALA A 1 288 ? -9.164 -9.117 -20.266 1 94.81 288 ALA A C 1
ATOM 2239 O O . ALA A 1 288 ? -8.867 -10.211 -20.75 1 94.81 288 ALA A O 1
ATOM 2240 N N . GLU A 1 289 ? -8.406 -8.07 -20.219 1 95.12 289 GLU A N 1
ATOM 2241 C CA . GLU A 1 289 ? -7.043 -8.164 -20.734 1 95.12 289 GLU A CA 1
ATOM 2242 C C . GLU A 1 289 ? -6.184 -9.078 -19.875 1 95.12 289 GLU A C 1
ATOM 2244 O O . GLU A 1 289 ? -5.305 -9.781 -20.391 1 95.12 289 GLU A O 1
ATOM 2249 N N . VAL A 1 290 ? -6.434 -9.086 -18.594 1 95.69 290 VAL A N 1
ATOM 2250 C CA . VAL A 1 290 ? -5.727 -10 -17.688 1 95.69 290 VAL A CA 1
ATOM 2251 C C . VAL A 1 290 ? -5.988 -11.445 -18.109 1 95.69 290 VAL A C 1
ATOM 2253 O O . VAL A 1 290 ? -5.051 -12.219 -18.312 1 95.69 290 VAL A O 1
ATOM 2256 N N . TYR A 1 291 ? -7.254 -11.797 -18.312 1 95.12 291 TYR A N 1
ATOM 2257 C CA . TYR A 1 291 ? -7.645 -13.18 -18.594 1 95.12 291 TYR A CA 1
ATOM 2258 C C . TYR A 1 291 ? -7.25 -13.594 -20 1 95.12 291 TYR A C 1
ATOM 2260 O O . TYR A 1 291 ? -6.871 -14.742 -20.234 1 95.12 291 TYR A O 1
ATOM 2268 N N . LYS A 1 292 ? -7.25 -12.672 -20.891 1 94.94 292 LYS A N 1
ATOM 2269 C CA . LYS A 1 292 ? -7.062 -13.008 -22.297 1 94.94 292 LYS A CA 1
ATOM 2270 C C . LYS A 1 292 ? -5.594 -12.914 -22.703 1 94.94 292 LYS A C 1
ATOM 2272 O O . LYS A 1 292 ? -5.156 -13.578 -23.641 1 94.94 292 LYS A O 1
ATOM 2277 N N . GLU A 1 293 ? -4.871 -12.078 -21.984 1 95.19 293 GLU A N 1
ATOM 2278 C CA . GLU A 1 293 ? -3.52 -11.797 -22.453 1 95.19 293 GLU A CA 1
ATOM 2279 C C . GLU A 1 293 ? -2.488 -11.992 -21.344 1 95.19 293 GLU A C 1
ATOM 2281 O O . GLU A 1 293 ? -1.628 -12.867 -21.453 1 95.19 293 GLU A O 1
ATOM 2286 N N . LEU A 1 294 ? -2.609 -11.281 -20.266 1 95.81 294 LEU A N 1
ATOM 2287 C CA . LEU A 1 294 ? -1.585 -11.242 -19.219 1 95.81 294 LEU A CA 1
ATOM 2288 C C . LEU A 1 294 ? -1.364 -12.617 -18.625 1 95.81 294 LEU A C 1
ATOM 2290 O O . LEU A 1 294 ? -0.225 -13.078 -18.516 1 95.81 294 LEU A O 1
ATOM 2294 N N . TRP A 1 295 ? -2.441 -13.281 -18.219 1 97.12 295 TRP A N 1
ATOM 2295 C CA . TRP A 1 295 ? -2.334 -14.586 -17.562 1 97.12 295 TRP A CA 1
ATOM 2296 C C . TRP A 1 295 ? -1.857 -15.648 -18.562 1 97.12 295 TRP A C 1
ATOM 2298 O O . TRP A 1 295 ? -0.923 -16.406 -18.266 1 97.12 295 TRP A O 1
ATOM 2308 N N . PRO A 1 296 ? -2.42 -15.672 -19.75 1 97.75 296 PRO A N 1
ATOM 2309 C CA . PRO A 1 296 ? -1.903 -16.625 -20.734 1 97.75 296 PRO A CA 1
ATOM 2310 C C . PRO A 1 296 ? -0.418 -16.438 -21.031 1 97.75 296 PRO A C 1
ATOM 2312 O O . PRO A 1 296 ? 0.318 -17.406 -21.188 1 97.75 296 PRO A O 1
ATOM 2315 N N . GLU A 1 297 ? -0.011 -15.227 -21.047 1 96.81 297 GLU A N 1
ATOM 2316 C CA . GLU A 1 297 ? 1.411 -14.969 -21.25 1 96.81 297 GLU A CA 1
ATOM 2317 C C . GLU A 1 297 ? 2.244 -15.523 -20.094 1 96.81 297 GLU A C 1
ATOM 2319 O O . GLU A 1 297 ? 3.348 -16.031 -20.312 1 96.81 297 GLU A O 1
ATOM 2324 N N . GLY A 1 298 ? 1.723 -15.414 -18.875 1 97.62 298 GLY A N 1
ATOM 2325 C CA . GLY A 1 298 ? 2.381 -16.031 -17.734 1 97.62 298 GLY A CA 1
ATOM 2326 C C . GLY A 1 298 ? 2.484 -17.531 -17.844 1 97.62 298 GLY A C 1
ATOM 2327 O O . GLY A 1 298 ? 3.502 -18.125 -17.469 1 97.62 298 GLY A O 1
ATOM 2328 N N . ILE A 1 299 ? 1.449 -18.141 -18.375 1 98.25 299 ILE A N 1
ATOM 2329 C CA . ILE A 1 299 ? 1.446 -19.578 -18.578 1 98.25 299 ILE A CA 1
ATOM 2330 C C . ILE A 1 299 ? 2.516 -19.969 -19.594 1 98.25 299 ILE A C 1
ATOM 2332 O O . ILE A 1 299 ? 3.238 -20.953 -19.406 1 98.25 299 ILE A O 1
ATOM 2336 N N . VAL A 1 300 ? 2.602 -19.188 -20.672 1 97.81 300 VAL A N 1
ATOM 2337 C CA . VAL A 1 300 ? 3.596 -19.453 -21.703 1 97.81 300 VAL A CA 1
ATOM 2338 C C . VAL A 1 300 ? 4.992 -19.438 -21.094 1 97.81 300 VAL A C 1
ATOM 2340 O O . VAL A 1 300 ? 5.812 -20.312 -21.406 1 97.81 300 VAL A O 1
ATOM 2343 N N . CYS A 1 301 ? 5.23 -18.484 -20.25 1 97.12 301 CYS A N 1
ATOM 2344 C CA . CYS A 1 301 ? 6.523 -18.406 -19.578 1 97.12 301 CYS A CA 1
ATOM 2345 C C . CYS A 1 301 ? 6.801 -19.672 -18.766 1 97.12 301 CYS A C 1
ATOM 2347 O O . CYS A 1 301 ? 7.891 -20.234 -18.844 1 97.12 301 CYS A O 1
ATOM 2349 N N . ALA A 1 302 ? 5.855 -20.125 -18.016 1 96.56 302 ALA A N 1
ATOM 2350 C CA . ALA A 1 302 ? 5.996 -21.312 -17.188 1 96.56 302 ALA A CA 1
ATOM 2351 C C . ALA A 1 302 ? 6.223 -22.547 -18.062 1 96.56 302 ALA A C 1
ATOM 2353 O O . ALA A 1 302 ? 7.051 -23.406 -17.734 1 96.56 302 ALA A O 1
ATOM 2354 N N . LEU A 1 303 ? 5.496 -22.641 -19.141 1 97.12 303 LEU A N 1
ATOM 2355 C CA . LEU A 1 303 ? 5.578 -23.797 -20.031 1 97.12 303 LEU A CA 1
ATOM 2356 C C . LEU A 1 303 ? 6.926 -23.844 -20.734 1 97.12 303 LEU A C 1
ATOM 2358 O O . LEU A 1 303 ? 7.48 -24.922 -20.953 1 97.12 303 LEU A O 1
ATOM 2362 N N . ASN A 1 304 ? 7.379 -22.672 -21.141 1 95.56 304 ASN A N 1
ATOM 2363 C CA . ASN A 1 304 ? 8.703 -22.625 -21.75 1 95.56 304 ASN A CA 1
ATOM 2364 C C . ASN A 1 304 ? 9.789 -23.094 -20.797 1 95.56 304 ASN A C 1
ATOM 2366 O O . ASN A 1 304 ? 10.695 -23.828 -21.188 1 95.56 304 ASN A O 1
ATOM 2370 N N . ASP A 1 305 ? 9.703 -22.656 -19.578 1 93.25 305 ASP A N 1
ATOM 2371 C CA . ASP A 1 305 ? 10.648 -23.109 -18.562 1 93.25 305 ASP A CA 1
ATOM 2372 C C . ASP A 1 305 ? 10.539 -24.625 -18.375 1 93.25 305 ASP A C 1
ATOM 2374 O O . ASP A 1 305 ? 11.555 -25.312 -18.219 1 93.25 305 ASP A O 1
ATOM 2378 N N . PHE A 1 306 ? 9.336 -25.125 -18.359 1 94.38 306 PHE A N 1
ATOM 2379 C CA . PHE A 1 306 ? 9.102 -26.562 -18.172 1 94.38 306 PHE A CA 1
ATOM 2380 C C . PHE A 1 306 ? 9.656 -27.359 -19.344 1 94.38 306 PHE A C 1
ATOM 2382 O O . PHE A 1 306 ? 10.266 -28.406 -19.156 1 94.38 306 PHE A O 1
ATOM 2389 N N . ALA A 1 307 ? 9.445 -26.859 -20.531 1 93.94 307 ALA A N 1
ATOM 2390 C CA . ALA A 1 307 ? 9.969 -27.516 -21.734 1 93.94 307 ALA A CA 1
ATOM 2391 C C . ALA A 1 307 ? 11.492 -27.594 -21.688 1 93.94 307 ALA A C 1
ATOM 2393 O O . ALA A 1 307 ? 12.07 -28.609 -22.109 1 93.94 307 ALA A O 1
ATOM 2394 N N . ARG A 1 308 ? 12.055 -26.562 -21.219 1 91.69 308 ARG A N 1
ATOM 2395 C CA . ARG A 1 308 ? 13.508 -26.578 -21.078 1 91.69 308 ARG A CA 1
ATOM 2396 C C . ARG A 1 308 ? 13.945 -27.641 -20.078 1 91.69 308 ARG A C 1
ATOM 2398 O O . ARG A 1 308 ? 14.953 -28.328 -20.297 1 91.69 308 ARG A O 1
ATOM 2405 N N . ALA A 1 309 ? 13.266 -27.734 -19.016 1 91.44 309 ALA A N 1
ATOM 2406 C CA . ALA A 1 309 ? 13.57 -28.766 -18.016 1 91.44 309 ALA A CA 1
ATOM 2407 C C . ALA A 1 309 ? 13.445 -30.156 -18.625 1 91.44 309 ALA A C 1
ATOM 2409 O O . ALA A 1 309 ? 14.211 -31.062 -18.281 1 91.44 309 ALA A O 1
ATOM 2410 N N . ILE A 1 310 ? 12.492 -30.375 -19.438 1 91.31 310 ILE A N 1
ATOM 2411 C CA . ILE A 1 310 ? 12.258 -31.672 -20.094 1 91.31 310 ILE A CA 1
ATOM 2412 C C . ILE A 1 310 ? 13.422 -32 -21.031 1 91.31 310 ILE A C 1
ATOM 2414 O O . ILE A 1 310 ? 13.891 -33.125 -21.062 1 91.31 310 ILE A O 1
ATOM 2418 N N . THR A 1 311 ? 13.906 -31 -21.688 1 87.56 311 THR A N 1
ATOM 2419 C CA . THR A 1 311 ? 14.922 -31.219 -22.703 1 87.56 311 THR A CA 1
ATOM 2420 C C . THR A 1 311 ? 16.312 -31.297 -22.094 1 87.56 311 THR A C 1
ATOM 2422 O O . THR A 1 311 ? 17.156 -32.094 -22.531 1 87.56 311 THR A O 1
ATOM 2425 N N . GLU A 1 312 ? 16.688 -30.391 -21.141 1 79.94 312 GLU A N 1
ATOM 2426 C CA . GLU A 1 312 ? 18.047 -30.281 -20.609 1 79.94 312 GLU A CA 1
ATOM 2427 C C . GLU A 1 312 ? 18.25 -31.219 -19.422 1 79.94 312 GLU A C 1
ATOM 2429 O O . GLU A 1 312 ? 19.375 -31.516 -19.031 1 79.94 312 GLU A O 1
ATOM 2434 N N . ASN A 1 313 ? 17.547 -32.125 -19.031 1 63.62 313 ASN A N 1
ATOM 2435 C CA . ASN A 1 313 ? 17.578 -33.031 -17.891 1 63.62 313 ASN A CA 1
ATOM 2436 C C . ASN A 1 313 ? 18.297 -32.406 -16.703 1 63.62 313 ASN A C 1
ATOM 2438 O O . ASN A 1 313 ? 18.203 -32.906 -15.578 1 63.62 313 ASN A O 1
ATOM 2442 N N . SER A 1 314 ? 19.281 -31.344 -16.734 1 52.88 314 SER A N 1
ATOM 2443 C CA . SER A 1 314 ? 20.234 -30.844 -15.727 1 52.88 314 SER A CA 1
ATOM 2444 C C . SER A 1 314 ? 19.516 -29.984 -14.68 1 52.88 314 SER A C 1
ATOM 2446 O O . SER A 1 314 ? 19.906 -30 -13.508 1 52.88 314 SER A O 1
ATOM 2448 N N . GLN A 1 315 ? 18.578 -29.141 -14.891 1 58.12 315 GLN A N 1
ATOM 2449 C CA . GLN A 1 315 ? 18.125 -28.078 -14.008 1 58.12 315 GLN A CA 1
ATOM 2450 C C . GLN A 1 315 ? 17 -28.547 -13.109 1 58.12 315 GLN A C 1
ATOM 2452 O O . GLN A 1 315 ? 16.469 -27.781 -12.305 1 58.12 315 GLN A O 1
ATOM 2457 N N . LYS A 1 316 ? 16.844 -29.812 -12.898 1 62.84 316 LYS A N 1
ATOM 2458 C CA . LYS A 1 316 ? 15.719 -30.484 -12.234 1 62.84 316 LYS A CA 1
ATOM 2459 C C . LYS A 1 316 ? 15.836 -30.359 -10.719 1 62.84 316 LYS A C 1
ATOM 2461 O O . LYS A 1 316 ? 14.852 -30.062 -10.039 1 62.84 316 LYS A O 1
ATOM 2466 N N . ASN A 1 317 ? 17.062 -30.234 -10.422 1 71.38 317 ASN A N 1
ATOM 2467 C CA . ASN A 1 317 ? 17.234 -30.344 -8.977 1 71.38 317 ASN A CA 1
ATOM 2468 C C . ASN A 1 317 ? 16.984 -29 -8.289 1 71.38 317 ASN A C 1
ATOM 2470 O O . ASN A 1 317 ? 16.359 -28.953 -7.23 1 71.38 317 ASN A O 1
ATOM 2474 N N . ILE A 1 318 ? 17.359 -27.891 -8.992 1 76.94 318 ILE A N 1
ATOM 2475 C CA . ILE A 1 318 ? 17.219 -26.594 -8.344 1 76.94 318 ILE A CA 1
ATOM 2476 C C . ILE A 1 318 ? 15.75 -26.203 -8.258 1 76.94 318 ILE A C 1
ATOM 2478 O O . ILE A 1 318 ? 15.289 -25.734 -7.215 1 76.94 318 ILE A O 1
ATOM 2482 N N . MET A 1 319 ? 15.062 -26.453 -9.266 1 83 319 MET A N 1
ATOM 2483 C CA . MET A 1 319 ? 13.641 -26.125 -9.297 1 83 319 MET A CA 1
ATOM 2484 C C . MET A 1 319 ? 12.859 -26.969 -8.305 1 83 319 MET A C 1
ATOM 2486 O O . MET A 1 319 ? 11.945 -26.469 -7.641 1 83 319 MET A O 1
ATOM 2490 N N . ALA A 1 320 ? 13.242 -28.219 -8.273 1 88 320 ALA A N 1
ATOM 2491 C CA . ALA A 1 320 ? 12.586 -29.125 -7.332 1 88 320 ALA A CA 1
ATOM 2492 C C . ALA A 1 320 ? 12.805 -28.672 -5.891 1 88 320 ALA A C 1
ATOM 2494 O O . ALA A 1 320 ? 11.875 -28.688 -5.086 1 88 320 ALA A O 1
ATOM 2495 N N . GLN A 1 321 ? 14.008 -28.281 -5.586 1 89.19 321 GLN A N 1
ATOM 2496 C CA . GLN A 1 321 ? 14.336 -27.828 -4.234 1 89.19 321 GLN A CA 1
ATOM 2497 C C . GLN A 1 321 ? 13.578 -26.547 -3.883 1 89.19 321 GLN A C 1
ATOM 2499 O O . GLN A 1 321 ? 13.125 -26.375 -2.748 1 89.19 321 GLN A O 1
ATOM 2504 N N . GLN A 1 322 ? 13.508 -25.672 -4.812 1 91.56 322 GLN A N 1
ATOM 2505 C CA . GLN A 1 322 ? 12.766 -24.438 -4.598 1 91.56 322 GLN A CA 1
ATOM 2506 C C . GLN A 1 322 ? 11.297 -24.719 -4.297 1 91.56 322 GLN A C 1
ATOM 2508 O O . GLN A 1 322 ? 10.727 -24.125 -3.381 1 91.56 322 GLN A O 1
ATOM 2513 N N . MET A 1 323 ? 10.727 -25.609 -5.027 1 92.5 323 MET A N 1
ATOM 2514 C CA . MET A 1 323 ? 9.312 -25.922 -4.848 1 92.5 323 MET A CA 1
ATOM 2515 C C . MET A 1 323 ? 9.07 -26.578 -3.494 1 92.5 323 MET A C 1
ATOM 2517 O O . MET A 1 323 ? 8.062 -26.312 -2.84 1 92.5 323 MET A O 1
ATOM 2521 N N . LEU A 1 324 ? 10.023 -27.422 -3.15 1 95 324 LEU A N 1
ATOM 2522 C CA . LEU A 1 324 ? 9.922 -28.078 -1.85 1 95 324 LEU A CA 1
ATOM 2523 C C . LEU A 1 324 ? 10 -27.047 -0.722 1 95 324 LEU A C 1
ATOM 2525 O O . LEU A 1 324 ? 9.227 -27.125 0.235 1 95 324 LEU A O 1
ATOM 2529 N N . THR A 1 325 ? 10.906 -26.125 -0.858 1 96 325 THR A N 1
ATOM 2530 C CA . THR A 1 325 ? 11.055 -25.078 0.153 1 96 325 THR A CA 1
ATOM 2531 C C . THR A 1 325 ? 9.805 -24.219 0.233 1 96 325 THR A C 1
ATOM 2533 O O . THR A 1 325 ? 9.305 -23.938 1.326 1 96 325 THR A O 1
ATOM 2536 N N . ILE A 1 326 ? 9.273 -23.828 -0.901 1 96.88 326 ILE A N 1
ATOM 2537 C CA . ILE A 1 326 ? 8.062 -23.016 -0.955 1 96.88 326 ILE A CA 1
ATOM 2538 C C . ILE A 1 326 ? 6.91 -23.766 -0.281 1 96.88 326 ILE A C 1
ATOM 2540 O O . ILE A 1 326 ? 6.176 -23.188 0.524 1 96.88 326 ILE A O 1
ATOM 2544 N N . SER A 1 327 ? 6.785 -25.016 -0.61 1 96.88 327 SER A N 1
ATOM 2545 C CA . SER A 1 327 ? 5.691 -25.812 -0.066 1 96.88 327 SER A CA 1
ATOM 2546 C C . SER A 1 327 ? 5.832 -25.984 1.442 1 96.88 327 SER A C 1
ATOM 2548 O O . SER A 1 327 ? 4.836 -26 2.164 1 96.88 327 SER A O 1
ATOM 2550 N N . GLU A 1 328 ? 7.039 -26.125 1.894 1 96.5 328 GLU A N 1
ATOM 2551 C CA . GLU A 1 328 ? 7.285 -26.234 3.328 1 96.5 328 GLU A CA 1
ATOM 2552 C C . GLU A 1 328 ? 6.871 -24.969 4.055 1 96.5 328 GLU A C 1
ATOM 2554 O O . GLU A 1 328 ? 6.238 -25.016 5.113 1 96.5 328 GLU A O 1
ATOM 2559 N N . ILE A 1 329 ? 7.266 -23.859 3.547 1 97.25 329 ILE A N 1
ATOM 2560 C CA . ILE A 1 329 ? 6.898 -22.578 4.125 1 97.25 329 ILE A CA 1
ATOM 2561 C C . ILE A 1 329 ? 5.383 -22.406 4.094 1 97.25 329 ILE A C 1
ATOM 2563 O O . ILE A 1 329 ? 4.781 -21.953 5.07 1 97.25 329 ILE A O 1
ATOM 2567 N N . TRP A 1 330 ? 4.797 -22.781 2.975 1 97.12 330 TRP A N 1
ATOM 2568 C CA . TRP A 1 330 ? 3.348 -22.703 2.814 1 97.12 330 TRP A CA 1
ATOM 2569 C C . TRP A 1 330 ? 2.637 -23.516 3.885 1 97.12 330 TRP A C 1
ATOM 2571 O O . TRP A 1 330 ? 1.671 -23.062 4.492 1 97.12 330 TRP A O 1
ATOM 2581 N N . LYS A 1 331 ? 3.098 -24.719 4.066 1 95.44 331 LYS A N 1
ATOM 2582 C CA . LYS A 1 331 ? 2.539 -25.578 5.102 1 95.44 331 LYS A CA 1
ATOM 2583 C C . LYS A 1 331 ? 2.654 -24.938 6.48 1 95.44 331 LYS A C 1
ATOM 2585 O O . LYS A 1 331 ? 1.682 -24.906 7.234 1 95.44 331 LYS A O 1
ATOM 2590 N N . ASP A 1 332 ? 3.811 -24.453 6.797 1 96.38 332 ASP A N 1
ATOM 2591 C CA . ASP A 1 332 ? 4.074 -23.828 8.094 1 96.38 332 ASP A CA 1
ATOM 2592 C C . ASP A 1 332 ? 3.146 -22.641 8.328 1 96.38 332 ASP A C 1
ATOM 2594 O O . ASP A 1 332 ? 2.518 -22.531 9.383 1 96.38 332 ASP A O 1
ATOM 2598 N N . LEU A 1 333 ? 3.059 -21.75 7.379 1 96.5 333 LEU A N 1
ATOM 2599 C CA . LEU A 1 333 ? 2.223 -20.562 7.508 1 96.5 333 LEU A CA 1
ATOM 2600 C C . LEU A 1 333 ? 0.749 -20.938 7.59 1 96.5 333 LEU A C 1
ATOM 2602 O O . LEU A 1 333 ? -0.014 -20.328 8.336 1 96.5 333 LEU A O 1
ATOM 2606 N N . SER A 1 334 ? 0.334 -21.922 6.793 1 95.19 334 SER A N 1
ATOM 2607 C CA . SER A 1 334 ? -1.051 -22.391 6.82 1 95.19 334 SER A CA 1
ATOM 2608 C C . SER A 1 334 ? -1.432 -22.906 8.203 1 95.19 334 SER A C 1
ATOM 2610 O O . SER A 1 334 ? -2.539 -22.656 8.68 1 95.19 334 SER A O 1
ATOM 2612 N N . GLU A 1 335 ? -0.551 -23.609 8.805 1 95.31 335 GLU A N 1
ATOM 2613 C CA . GLU A 1 335 ? -0.79 -24.109 10.148 1 95.31 335 GLU A CA 1
ATOM 2614 C C . GLU A 1 335 ? -0.892 -22.969 11.156 1 95.31 335 GLU A C 1
ATOM 2616 O O . GLU A 1 335 ? -1.733 -23 12.062 1 95.31 335 GLU A O 1
ATOM 2621 N N . LYS A 1 336 ? -0.101 -22.016 11.008 1 95.88 336 LYS A N 1
ATOM 2622 C CA . LYS A 1 336 ? -0.035 -20.891 11.945 1 95.88 336 LYS A CA 1
ATOM 2623 C C . LYS A 1 336 ? -1.281 -20.016 11.844 1 95.88 336 LYS A C 1
ATOM 2625 O O . LYS A 1 336 ? -1.705 -19.406 12.828 1 95.88 336 LYS A O 1
ATOM 2630 N N . ILE A 1 337 ? -1.846 -19.875 10.633 1 94.81 337 ILE A N 1
ATOM 2631 C CA . ILE A 1 337 ? -3.014 -19.016 10.5 1 94.81 337 ILE A CA 1
ATOM 2632 C C . ILE A 1 337 ? -4.277 -19.812 10.836 1 94.81 337 ILE A C 1
ATOM 2634 O O . ILE A 1 337 ? -5.336 -19.219 11.086 1 94.81 337 ILE A O 1
ATOM 2638 N N . GLY A 1 338 ? -4.262 -21.109 10.742 1 92.44 338 GLY A N 1
ATOM 2639 C CA . GLY A 1 338 ? -5.371 -21.969 11.148 1 92.44 338 GLY A CA 1
ATOM 2640 C C . GLY A 1 338 ? -6.48 -22.031 10.117 1 92.44 338 GLY A C 1
ATOM 2641 O O . GLY A 1 338 ? -6.262 -21.734 8.938 1 92.44 338 GLY A O 1
ATOM 2642 N N . SER A 1 339 ? -7.727 -22.484 10.531 1 91.19 339 SER A N 1
ATOM 2643 C CA . SER A 1 339 ? -8.859 -22.672 9.633 1 91.19 339 SER A CA 1
ATOM 2644 C C . SER A 1 339 ? -9.492 -21.328 9.258 1 91.19 339 SER A C 1
ATOM 2646 O O . SER A 1 339 ? -9.586 -20.438 10.094 1 91.19 339 SER A O 1
ATOM 2648 N N . PRO A 1 340 ? -9.898 -21.25 8.117 1 91.25 340 PRO A N 1
ATOM 2649 C CA . PRO A 1 340 ? -10.5 -19.984 7.684 1 91.25 340 PRO A CA 1
ATOM 2650 C C . PRO A 1 340 ? -11.844 -19.703 8.359 1 91.25 340 PRO A C 1
ATOM 2652 O O . PRO A 1 340 ? -12.578 -20.641 8.695 1 91.25 340 PRO A O 1
ATOM 2655 N N . GLN A 1 341 ? -12.102 -18.469 8.531 1 91.88 341 GLN A N 1
ATOM 2656 C CA . GLN A 1 341 ? -13.43 -18.031 8.938 1 91.88 341 GLN A CA 1
ATOM 2657 C C . GLN A 1 341 ? -14.414 -18.109 7.773 1 91.88 341 GLN A C 1
ATOM 2659 O O . GLN A 1 341 ? -14.141 -17.625 6.68 1 91.88 341 GLN A O 1
ATOM 2664 N N . LEU A 1 342 ? -15.578 -18.734 8.039 1 92.06 342 LEU A N 1
ATOM 2665 C CA . LEU A 1 342 ? -16.594 -18.828 6.996 1 92.06 342 LEU A CA 1
ATOM 2666 C C . LEU A 1 342 ? -17.344 -17.531 6.844 1 92.06 342 LEU A C 1
ATOM 2668 O O . LEU A 1 342 ? -17.781 -16.938 7.84 1 92.06 342 LEU A O 1
ATOM 2672 N N . ILE A 1 343 ? -17.422 -17.047 5.629 1 89.88 343 ILE A N 1
ATOM 2673 C CA . ILE A 1 343 ? -18.109 -15.797 5.363 1 89.88 343 ILE A CA 1
ATOM 2674 C C . ILE A 1 343 ? -19.078 -15.977 4.188 1 89.88 343 ILE A C 1
ATOM 2676 O O . ILE A 1 343 ? -19.094 -17.031 3.555 1 89.88 343 ILE A O 1
ATOM 2680 N N . VAL A 1 344 ? -19.953 -14.977 4.004 1 88.19 344 VAL A N 1
ATOM 2681 C CA . VAL A 1 344 ? -20.797 -14.867 2.812 1 88.19 344 VAL A CA 1
ATOM 2682 C C . VAL A 1 344 ? -20.344 -13.664 1.981 1 88.19 344 VAL A C 1
ATOM 2684 O O . VAL A 1 344 ? -20.312 -12.531 2.477 1 88.19 344 VAL A O 1
ATOM 2687 N N . THR A 1 345 ? -19.938 -13.922 0.813 1 84.56 345 THR A N 1
ATOM 2688 C CA . THR A 1 345 ? -19.469 -12.859 -0.072 1 84.56 345 THR A CA 1
ATOM 2689 C C . THR A 1 345 ? -20.625 -11.961 -0.494 1 84.56 345 THR A C 1
ATOM 2691 O O . THR A 1 345 ? -21.641 -12.438 -1.013 1 84.56 345 THR A O 1
ATOM 2694 N N . PRO A 1 346 ? -20.453 -10.688 -0.233 1 82.88 346 PRO A N 1
ATOM 2695 C CA . PRO A 1 346 ? -21.531 -9.781 -0.646 1 82.88 346 PRO A CA 1
ATOM 2696 C C . PRO A 1 346 ? -21.594 -9.594 -2.16 1 82.88 346 PRO A C 1
ATOM 2698 O O . PRO A 1 346 ? -20.625 -9.891 -2.863 1 82.88 346 PRO A O 1
ATOM 2701 N N . GLU A 1 347 ? -22.766 -9.141 -2.555 1 82.06 347 GLU A N 1
ATOM 2702 C CA . GLU A 1 347 ? -22.906 -8.773 -3.959 1 82.06 347 GLU A CA 1
ATOM 2703 C C . GLU A 1 347 ? -22 -7.605 -4.316 1 82.06 347 GLU A C 1
ATOM 2705 O O . GLU A 1 347 ? -21.766 -6.711 -3.5 1 82.06 347 GLU A O 1
ATOM 2710 N N . ARG A 1 348 ? -21.516 -7.652 -5.543 1 86.44 348 ARG A N 1
ATOM 2711 C CA . ARG A 1 348 ? -20.609 -6.609 -6.012 1 86.44 348 ARG A CA 1
ATOM 2712 C C . ARG A 1 348 ? -21.266 -5.773 -7.109 1 86.44 348 ARG A C 1
ATOM 2714 O O . ARG A 1 348 ? -22 -6.301 -7.953 1 86.44 348 ARG A O 1
ATOM 2721 N N . ASN A 1 349 ? -20.969 -4.512 -7.086 1 88 349 ASN A N 1
ATOM 2722 C CA . ASN A 1 349 ? -21.547 -3.602 -8.078 1 88 349 ASN A CA 1
ATOM 2723 C C . ASN A 1 349 ? -20.531 -3.254 -9.164 1 88 349 ASN A C 1
ATOM 2725 O O . ASN A 1 349 ? -20.906 -2.756 -10.227 1 88 349 ASN A O 1
ATOM 2729 N N . GLY A 1 350 ? -19.344 -3.596 -8.898 1 90.62 350 GLY A N 1
ATOM 2730 C CA . GLY A 1 350 ? -18.328 -3.25 -9.883 1 90.62 350 GLY A CA 1
ATOM 2731 C C . GLY A 1 350 ? -18.062 -1.759 -9.969 1 90.62 350 GLY A C 1
ATOM 2732 O O . GLY A 1 350 ? -18.109 -1.175 -11.055 1 90.62 350 GLY A O 1
ATOM 2733 N N . ILE A 1 351 ? -17.656 -1.098 -8.93 1 92 351 ILE A N 1
ATOM 2734 C CA . ILE A 1 351 ? -17.438 0.341 -8.82 1 92 351 ILE A CA 1
ATOM 2735 C C . ILE A 1 351 ? -16.125 0.719 -9.531 1 92 351 ILE A C 1
ATOM 2737 O O . ILE A 1 351 ? -15.109 0.057 -9.352 1 92 351 ILE A O 1
ATOM 2741 N N . ARG A 1 352 ? -16.234 1.731 -10.414 1 93.12 352 ARG A N 1
ATOM 2742 C CA . ARG A 1 352 ? -15.055 2.332 -11.039 1 93.12 352 ARG A CA 1
ATOM 2743 C C . ARG A 1 352 ? -14.641 3.602 -10.312 1 93.12 352 ARG A C 1
ATOM 2745 O O . ARG A 1 352 ? -15.422 4.172 -9.547 1 93.12 352 ARG A O 1
ATOM 2752 N N . LEU A 1 353 ? -13.398 4.004 -10.586 1 92.75 353 LEU A N 1
ATOM 2753 C CA . LEU A 1 353 ? -12.922 5.25 -10 1 92.75 353 LEU A CA 1
ATOM 2754 C C . LEU A 1 353 ? -13.844 6.41 -10.367 1 92.75 353 LEU A C 1
ATOM 2756 O O . LEU A 1 353 ? -14.086 7.301 -9.547 1 92.75 353 LEU A O 1
ATOM 2760 N N . ALA A 1 354 ? -14.344 6.426 -11.578 1 91.25 354 ALA A N 1
ATOM 2761 C CA . ALA A 1 354 ? -15.219 7.484 -12.062 1 91.25 354 ALA A CA 1
ATOM 2762 C C . ALA A 1 354 ? -16.516 7.535 -11.266 1 91.25 354 ALA A C 1
ATOM 2764 O O . ALA A 1 354 ? -17.141 8.594 -11.156 1 91.25 354 ALA A O 1
ATOM 2765 N N . ASP A 1 355 ? -16.922 6.352 -10.648 1 93 355 ASP A N 1
ATOM 2766 C CA . ASP A 1 355 ? -18.172 6.266 -9.891 1 93 355 ASP A CA 1
ATOM 2767 C C . ASP A 1 355 ? -18.016 6.914 -8.516 1 93 355 ASP A C 1
ATOM 2769 O O . ASP A 1 355 ? -19 7.172 -7.832 1 93 355 ASP A O 1
ATOM 2773 N N . ILE A 1 356 ? -16.797 7.16 -8.078 1 92.38 356 ILE A N 1
ATOM 2774 C CA . ILE A 1 356 ? -16.562 7.797 -6.789 1 92.38 356 ILE A CA 1
ATOM 2775 C C . ILE A 1 356 ? -15.836 9.125 -6.988 1 92.38 356 ILE A C 1
ATOM 2777 O O . ILE A 1 356 ? -15.062 9.555 -6.125 1 92.38 356 ILE A O 1
ATOM 2781 N N . ALA A 1 357 ? -15.945 9.695 -8.188 1 79.06 357 ALA A N 1
ATOM 2782 C CA . ALA A 1 357 ? -15.352 10.992 -8.523 1 79.06 357 ALA A CA 1
ATOM 2783 C C . ALA A 1 357 ? -16.234 12.133 -8.047 1 79.06 357 ALA A C 1
ATOM 2785 O O . ALA A 1 357 ? -17.391 11.922 -7.664 1 79.06 357 ALA A O 1
ATOM 2786 N N . GLU A 1 358 ? -15.617 13.406 -7.867 1 64.75 358 GLU A N 1
ATOM 2787 C CA . GLU A 1 358 ? -16.266 14.633 -7.398 1 64.75 358 GLU A CA 1
ATOM 2788 C C . GLU A 1 358 ? -17.578 14.883 -8.133 1 64.75 358 GLU A C 1
ATOM 2790 O O . GLU A 1 358 ? -17.75 14.445 -9.273 1 64.75 358 GLU A O 1
ATOM 2795 N N . MET B 1 1 ? -18.562 36.062 -2.322 1 32.62 1 MET B N 1
ATOM 2796 C CA . MET B 1 1 ? -17.203 36.125 -1.816 1 32.62 1 MET B CA 1
ATOM 2797 C C . MET B 1 1 ? -17.031 37.25 -0.82 1 32.62 1 MET B C 1
ATOM 2799 O O . MET B 1 1 ? -17.234 38.438 -1.168 1 32.62 1 MET B O 1
ATOM 2803 N N . ASN B 1 2 ? -17.406 37.156 0.356 1 38.47 2 ASN B N 1
ATOM 2804 C CA . ASN B 1 2 ? -17.234 38.312 1.254 1 38.47 2 ASN B CA 1
ATOM 2805 C C . ASN B 1 2 ? -15.883 38.969 1.057 1 38.47 2 ASN B C 1
ATOM 2807 O O . ASN B 1 2 ? -14.844 38.344 1.268 1 38.47 2 ASN B O 1
ATOM 2811 N N . THR B 1 3 ? -15.797 39.844 0.201 1 44.97 3 THR B N 1
ATOM 2812 C CA . THR B 1 3 ? -14.727 40.75 -0.231 1 44.97 3 THR B CA 1
ATOM 2813 C C . THR B 1 3 ? -14.016 41.375 0.972 1 44.97 3 THR B C 1
ATOM 2815 O O . THR B 1 3 ? -14.648 42.031 1.795 1 44.97 3 THR B O 1
ATOM 2818 N N . TYR B 1 4 ? -13.086 40.562 1.588 1 52.44 4 TYR B N 1
ATOM 2819 C CA . TYR B 1 4 ? -12.289 41.375 2.514 1 52.44 4 TYR B CA 1
ATOM 2820 C C . TYR B 1 4 ? -11.961 42.75 1.915 1 52.44 4 TYR B C 1
ATOM 2822 O O . TYR B 1 4 ? -11.578 42.844 0.747 1 52.44 4 TYR B O 1
ATOM 2830 N N . GLU B 1 5 ? -12.625 43.781 2.334 1 64 5 GLU B N 1
ATOM 2831 C CA . GLU B 1 5 ? -12.336 45.094 1.802 1 64 5 GLU B CA 1
ATOM 2832 C C . GLU B 1 5 ? -10.836 45.344 1.687 1 64 5 GLU B C 1
ATOM 2834 O O . GLU B 1 5 ? -10.367 45.906 0.694 1 64 5 GLU B O 1
ATOM 2839 N N . LYS B 1 6 ? -9.883 44.781 2.768 1 86.25 6 LYS B N 1
ATOM 2840 C CA . LYS B 1 6 ? -8.422 44.875 2.715 1 86.25 6 LYS B CA 1
ATOM 2841 C C . LYS B 1 6 ? -7.77 43.562 3.068 1 86.25 6 LYS B C 1
ATOM 2843 O O . LYS B 1 6 ? -8.289 42.781 3.891 1 86.25 6 LYS B O 1
ATOM 2848 N N . PRO B 1 7 ? -6.668 43.219 2.422 1 94.56 7 PRO B N 1
ATOM 2849 C CA . PRO B 1 7 ? -5.965 41.969 2.729 1 94.56 7 PRO B CA 1
ATOM 2850 C C . PRO B 1 7 ? -5.543 41.875 4.195 1 94.56 7 PRO B C 1
ATOM 2852 O O . PRO B 1 7 ? -5.176 42.875 4.801 1 94.56 7 PRO B O 1
ATOM 2855 N N . LEU B 1 8 ? -5.66 40.688 4.758 1 96.62 8 LEU B N 1
ATOM 2856 C CA . LEU B 1 8 ? -5.207 40.469 6.125 1 96.62 8 LEU B CA 1
ATOM 2857 C C . LEU B 1 8 ? -3.688 40.562 6.219 1 96.62 8 LEU B C 1
ATOM 2859 O O . LEU B 1 8 ? -2.975 39.906 5.445 1 96.62 8 LEU B O 1
ATOM 2863 N N . LYS B 1 9 ? -3.213 41.375 7.113 1 98.06 9 LYS B N 1
ATOM 2864 C CA . LYS B 1 9 ? -1.776 41.5 7.355 1 98.06 9 LYS B CA 1
ATOM 2865 C C . LYS B 1 9 ? -1.26 40.312 8.172 1 98.06 9 LYS B C 1
ATOM 2867 O O . LYS B 1 9 ? -1.681 40.125 9.312 1 98.06 9 LYS B O 1
ATOM 2872 N N . VAL B 1 10 ? -0.257 39.594 7.609 1 98.69 10 VAL B N 1
ATOM 2873 C CA . VAL B 1 10 ? 0.115 38.312 8.172 1 98.69 10 VAL B CA 1
ATOM 2874 C C . VAL B 1 10 ? 1.543 38.344 8.711 1 98.69 10 VAL B C 1
ATOM 2876 O O . VAL B 1 10 ? 2.457 38.812 8.016 1 98.69 10 VAL B O 1
ATOM 2879 N N . LEU B 1 11 ? 1.732 37.938 9.938 1 98.81 11 LEU B N 1
ATOM 2880 C CA . LEU B 1 11 ? 3.041 37.625 10.516 1 98.81 11 LEU B CA 1
ATOM 2881 C C . LEU B 1 11 ? 3.367 36.156 10.383 1 98.81 11 LEU B C 1
ATOM 2883 O O . LEU B 1 11 ? 2.609 35.281 10.852 1 98.81 11 LEU B O 1
ATOM 2887 N N . VAL B 1 12 ? 4.449 35.812 9.75 1 98.69 12 VAL B N 1
ATOM 2888 C CA . VAL B 1 12 ? 4.871 34.406 9.648 1 98.69 12 VAL B CA 1
ATOM 2889 C C . VAL B 1 12 ? 5.988 34.156 10.656 1 98.69 12 VAL B C 1
ATOM 2891 O O . VAL B 1 12 ? 7.043 34.781 10.609 1 98.69 12 VAL B O 1
ATOM 2894 N N . CYS B 1 13 ? 5.699 33.219 11.586 1 98.25 13 CYS B N 1
ATOM 2895 C CA . CYS B 1 13 ? 6.668 32.875 12.625 1 98.25 13 CYS B CA 1
ATOM 2896 C C . CYS B 1 13 ? 7.391 31.562 12.281 1 98.25 13 CYS B C 1
ATOM 2898 O O . CYS B 1 13 ? 6.809 30.484 12.391 1 98.25 13 CYS B O 1
ATOM 2900 N N . GLY B 1 14 ? 8.648 31.641 12.031 1 95 14 GLY B N 1
ATOM 2901 C CA . GLY B 1 14 ? 9.438 30.5 11.617 1 95 14 GLY B CA 1
ATOM 2902 C C . GLY B 1 14 ? 9.734 30.484 10.125 1 95 14 GLY B C 1
ATOM 2903 O O . GLY B 1 14 ? 8.883 30.859 9.32 1 95 14 GLY B O 1
ATOM 2904 N N . THR B 1 15 ? 11.023 30 9.742 1 92.38 15 THR B N 1
ATOM 2905 C CA . THR B 1 15 ? 11.391 30.078 8.328 1 92.38 15 THR B CA 1
ATOM 2906 C C . THR B 1 15 ? 11.914 28.734 7.828 1 92.38 15 THR B C 1
ATOM 2908 O O . THR B 1 15 ? 12.625 28.688 6.824 1 92.38 15 THR B O 1
ATOM 2911 N N . ASN B 1 16 ? 11.68 27.641 8.492 1 90.38 16 ASN B N 1
ATOM 2912 C CA . ASN B 1 16 ? 11.867 26.328 7.867 1 90.38 16 ASN B CA 1
ATOM 2913 C C . ASN B 1 16 ? 10.648 25.922 7.051 1 90.38 16 ASN B C 1
ATOM 2915 O O . ASN B 1 16 ? 10.5 26.328 5.895 1 90.38 16 ASN B O 1
ATOM 2919 N N . PHE B 1 17 ? 9.727 25.281 7.773 1 92.81 17 PHE B N 1
ATOM 2920 C CA . PHE B 1 17 ? 8.477 25.016 7.074 1 92.81 17 PHE B CA 1
ATOM 2921 C C . PHE B 1 17 ? 7.695 26.297 6.84 1 92.81 17 PHE B C 1
ATOM 2923 O O . PHE B 1 17 ? 6.789 26.328 6.004 1 92.81 17 PHE B O 1
ATOM 2930 N N . GLY B 1 18 ? 8.031 27.344 7.594 1 96.44 18 GLY B N 1
ATOM 2931 C CA . GLY B 1 18 ? 7.441 28.656 7.383 1 96.44 18 GLY B CA 1
ATOM 2932 C C . GLY B 1 18 ? 7.594 29.156 5.961 1 96.44 18 GLY B C 1
ATOM 2933 O O . GLY B 1 18 ? 6.762 29.938 5.477 1 96.44 18 GLY B O 1
ATOM 2934 N N . ARG B 1 19 ? 8.602 28.719 5.305 1 95.81 19 ARG B N 1
ATOM 2935 C CA . ARG B 1 19 ? 8.82 29.125 3.922 1 95.81 19 ARG B CA 1
ATOM 2936 C C . ARG B 1 19 ? 7.723 28.578 3.01 1 95.81 19 ARG B C 1
ATOM 2938 O O . ARG B 1 19 ? 7.391 29.203 1.995 1 95.81 19 ARG B O 1
ATOM 2945 N N . VAL B 1 20 ? 7.164 27.453 3.336 1 96.75 20 VAL B N 1
ATOM 2946 C CA . VAL B 1 20 ? 6.031 26.922 2.586 1 96.75 20 VAL B CA 1
ATOM 2947 C C . VAL B 1 20 ? 4.824 27.844 2.764 1 96.75 20 VAL B C 1
ATOM 2949 O O . VAL B 1 20 ? 4.082 28.094 1.813 1 96.75 20 VAL B O 1
ATOM 2952 N N . TYR B 1 21 ? 4.664 28.344 3.988 1 98.19 21 TYR B N 1
ATOM 2953 C CA . TYR B 1 21 ? 3.604 29.312 4.25 1 98.19 21 TYR B CA 1
ATOM 2954 C C . TYR B 1 21 ? 3.826 30.594 3.457 1 98.19 21 TYR B C 1
ATOM 2956 O O . TYR B 1 21 ? 2.891 31.141 2.867 1 98.19 21 TYR B O 1
ATOM 2964 N N . LEU B 1 22 ? 5.059 31.078 3.469 1 97.94 22 LEU B N 1
ATOM 2965 C CA . LEU B 1 22 ? 5.387 32.281 2.719 1 97.94 22 LEU B CA 1
ATOM 2966 C C . LEU B 1 22 ? 5.055 32.125 1.24 1 97.94 22 LEU B C 1
ATOM 2968 O O . LEU B 1 22 ? 4.477 33 0.623 1 97.94 22 LEU B O 1
ATOM 2972 N N . LYS B 1 23 ? 5.383 30.953 0.717 1 97.12 23 LYS B N 1
ATOM 2973 C CA . LYS B 1 2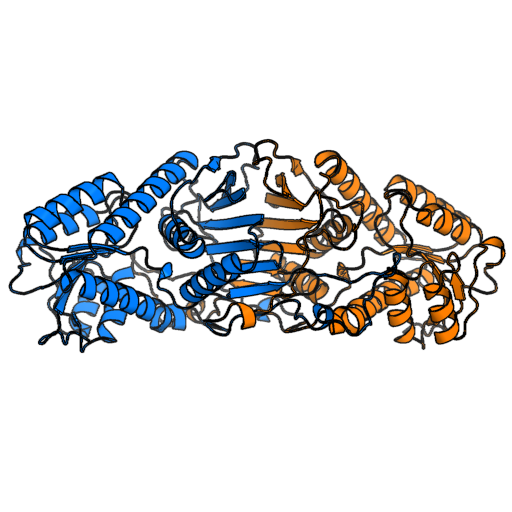3 ? 5.082 30.688 -0.685 1 97.12 23 LYS B CA 1
ATOM 2974 C C . LYS B 1 23 ? 3.576 30.625 -0.923 1 97.12 23 LYS B C 1
ATOM 2976 O O . LYS B 1 23 ? 3.098 31.016 -1.991 1 97.12 23 LYS B O 1
ATOM 2981 N N . GLY B 1 24 ? 2.85 30.062 -0.003 1 97.81 24 GLY B N 1
ATOM 2982 C CA . GLY B 1 24 ? 1.397 30.062 -0.093 1 97.81 24 GLY B CA 1
ATOM 2983 C C . GLY B 1 24 ? 0.8 31.469 -0.063 1 97.81 24 GLY B C 1
ATOM 2984 O O . GLY B 1 24 ? -0.055 31.797 -0.886 1 97.81 24 GLY B O 1
ATOM 2985 N N . LEU B 1 25 ? 1.297 32.281 0.796 1 97.94 25 LEU B N 1
ATOM 2986 C CA . LEU B 1 25 ? 0.804 33.656 0.963 1 97.94 25 LEU B CA 1
ATOM 2987 C C . LEU B 1 25 ? 1.084 34.469 -0.282 1 97.94 25 LEU B C 1
ATOM 2989 O O . LEU B 1 25 ? 0.27 35.312 -0.665 1 97.94 25 LEU B O 1
ATOM 2993 N N . GLU B 1 26 ? 2.201 34.156 -0.837 1 96 26 GLU B N 1
ATOM 2994 C CA . GLU B 1 26 ? 2.572 34.875 -2.064 1 96 26 GLU B CA 1
ATOM 2995 C C . GLU B 1 26 ? 1.558 34.594 -3.176 1 96 26 GLU B C 1
ATOM 2997 O O . GLU B 1 26 ? 1.334 35.469 -4.031 1 96 26 GLU B O 1
ATOM 3002 N N . ARG B 1 27 ? 0.9 33.531 -3.146 1 94.5 27 ARG B N 1
ATOM 3003 C CA . ARG B 1 27 ? -0.023 33.125 -4.195 1 94.5 27 ARG B CA 1
ATOM 3004 C C . ARG B 1 27 ? -1.402 33.75 -3.994 1 94.5 27 ARG B C 1
ATOM 3006 O O . ARG B 1 27 ? -2.234 33.719 -4.902 1 94.5 27 ARG B O 1
ATOM 3013 N N . CYS B 1 28 ? -1.617 34.25 -2.852 1 93.94 28 CYS B N 1
ATOM 3014 C CA . CYS B 1 28 ? -2.938 34.812 -2.547 1 93.94 28 CYS B CA 1
ATOM 3015 C C . CYS B 1 28 ? -2.834 36.219 -2.045 1 93.94 28 CYS B C 1
ATOM 3017 O O . CYS B 1 28 ? -3.416 36.562 -1.015 1 93.94 28 CYS B O 1
ATOM 3019 N N . GLY B 1 29 ? -2.18 37.062 -2.75 1 89.56 29 GLY B N 1
ATOM 3020 C CA . GLY B 1 29 ? -1.883 38.406 -2.346 1 89.56 29 GLY B CA 1
ATOM 3021 C C . GLY B 1 29 ? -3.117 39.281 -2.244 1 89.56 29 GLY B C 1
ATOM 3022 O O . GLY B 1 29 ? -3.092 40.344 -1.597 1 89.56 29 GLY B O 1
ATOM 3023 N N . ASP B 1 30 ? -4.152 38.844 -2.908 1 91.88 30 ASP B N 1
ATOM 3024 C CA . ASP B 1 30 ? -5.398 39.625 -2.879 1 91.88 30 ASP B CA 1
ATOM 3025 C C . ASP B 1 30 ? -6.102 39.469 -1.531 1 91.88 30 ASP B C 1
ATOM 3027 O O . ASP B 1 30 ? -6.895 40.344 -1.143 1 91.88 30 ASP B O 1
ATOM 3031 N N . LYS B 1 31 ? -5.758 38.438 -0.788 1 94.69 31 LYS B N 1
ATOM 3032 C CA . LYS B 1 31 ? -6.449 38.125 0.466 1 94.69 31 LYS B CA 1
ATOM 3033 C C . LYS B 1 31 ? -5.508 38.281 1.659 1 94.69 31 LYS B C 1
ATOM 3035 O O . LYS B 1 31 ? -5.953 38.562 2.773 1 94.69 31 LYS B O 1
ATOM 3040 N N . PHE B 1 32 ? -4.27 38.062 1.368 1 97.44 32 PHE B N 1
ATOM 3041 C CA . PHE B 1 32 ? -3.277 38.094 2.436 1 97.44 32 PHE B CA 1
ATOM 3042 C C . PHE B 1 32 ? -2.076 38.938 2.043 1 97.44 32 PHE B C 1
ATOM 3044 O O . PHE B 1 32 ? -1.637 38.906 0.891 1 97.44 32 PHE B O 1
ATOM 3051 N N . LYS B 1 33 ? -1.598 39.719 2.938 1 97.31 33 LYS B N 1
ATOM 3052 C CA . LYS B 1 33 ? -0.376 40.5 2.758 1 97.31 33 LYS B CA 1
ATOM 3053 C C . LYS B 1 33 ? 0.686 40.094 3.779 1 97.31 33 LYS B C 1
ATOM 3055 O O . LYS B 1 33 ? 0.469 40.219 4.988 1 97.31 33 LYS B O 1
ATOM 3060 N N . ILE B 1 34 ? 1.827 39.594 3.316 1 98.25 34 ILE B N 1
ATOM 3061 C CA . ILE B 1 34 ? 2.943 39.344 4.223 1 98.25 34 ILE B CA 1
ATOM 3062 C C . ILE B 1 34 ? 3.432 40.656 4.816 1 98.25 34 ILE B C 1
ATOM 3064 O O . ILE B 1 34 ? 3.908 41.531 4.09 1 98.25 34 ILE B O 1
ATOM 3068 N N . ALA B 1 35 ? 3.342 40.75 6.098 1 98.25 35 ALA B N 1
ATOM 3069 C CA . ALA B 1 35 ? 3.643 42.031 6.711 1 98.25 35 ALA B CA 1
ATOM 3070 C C . ALA B 1 35 ? 4.891 41.938 7.586 1 98.25 35 ALA B C 1
ATOM 3072 O O . ALA B 1 35 ? 5.465 42.969 7.961 1 98.25 35 ALA B O 1
ATOM 3073 N N . GLY B 1 36 ? 5.309 40.75 7.906 1 98.44 36 GLY B N 1
ATOM 3074 C CA . GLY B 1 36 ? 6.504 40.562 8.719 1 98.44 36 GLY B CA 1
ATOM 3075 C C . GLY B 1 36 ? 6.867 39.125 8.914 1 98.44 36 GLY B C 1
ATOM 3076 O O . GLY B 1 36 ? 6.066 38.219 8.617 1 98.44 36 GLY B O 1
ATOM 3077 N N . ILE B 1 37 ? 8.109 38.875 9.336 1 98.38 37 ILE B N 1
ATOM 3078 C CA . ILE B 1 37 ? 8.617 37.531 9.688 1 98.38 37 ILE B CA 1
ATOM 3079 C C . ILE B 1 37 ? 9.195 37.562 11.094 1 98.38 37 ILE B C 1
ATOM 3081 O O . ILE B 1 37 ? 9.953 38.469 11.445 1 98.38 37 ILE B O 1
ATOM 3085 N N . PHE B 1 38 ? 8.742 36.688 11.914 1 98.12 38 PHE B N 1
ATOM 3086 C CA . PHE B 1 38 ? 9.305 36.531 13.25 1 98.12 38 PHE B CA 1
ATOM 3087 C C . PHE B 1 38 ? 10.195 35.281 13.312 1 98.12 38 PHE B C 1
ATOM 3089 O O . PHE B 1 38 ? 9.742 34.156 13.047 1 98.12 38 PHE B O 1
ATOM 3096 N N . SER B 1 39 ? 11.43 35.438 13.664 1 94.69 39 SER B N 1
ATOM 3097 C CA . SER B 1 39 ? 12.398 34.375 13.812 1 94.69 39 SER B CA 1
ATOM 3098 C C . SER B 1 39 ? 13.594 34.812 14.648 1 94.69 39 SER B C 1
ATOM 3100 O O . SER B 1 39 ? 13.641 35.969 15.109 1 94.69 39 SER B O 1
ATOM 3102 N N . HIS B 1 40 ? 14.539 33.938 14.836 1 89.12 40 HIS B N 1
ATOM 3103 C CA . HIS B 1 40 ? 15.672 34.219 15.711 1 89.12 40 HIS B CA 1
ATOM 3104 C C . HIS B 1 40 ? 16.766 35 14.977 1 89.12 40 HIS B C 1
ATOM 3106 O O . HIS B 1 40 ? 17.797 35.344 15.562 1 89.12 40 HIS B O 1
ATOM 3112 N N . GLY B 1 41 ? 16.656 35.219 13.75 1 85.88 41 GLY B N 1
ATOM 3113 C CA . GLY B 1 41 ? 17.609 36.031 13.023 1 85.88 41 GLY B CA 1
ATOM 3114 C C . GLY B 1 41 ? 18.656 35.25 12.266 1 85.88 41 GLY B C 1
ATOM 3115 O O . GLY B 1 41 ? 19.766 35.719 12.031 1 85.88 41 GLY B O 1
ATOM 3116 N N . SER B 1 42 ? 18.406 34.062 11.914 1 88.75 42 SER B N 1
ATOM 3117 C CA . SER B 1 42 ? 19.312 33.25 11.102 1 88.75 42 SER B CA 1
ATOM 3118 C C . SER B 1 42 ? 19.531 33.875 9.727 1 88.75 42 SER B C 1
ATOM 3120 O O . SER B 1 42 ? 18.812 34.812 9.344 1 88.75 42 SER B O 1
ATOM 3122 N N . THR B 1 43 ? 20.609 33.438 9.047 1 90.12 43 THR B N 1
ATOM 3123 C CA . THR B 1 43 ? 20.859 33.875 7.684 1 90.12 43 THR B CA 1
ATOM 3124 C C . THR B 1 43 ? 19.641 33.625 6.797 1 90.12 43 THR B C 1
ATOM 3126 O O . THR B 1 43 ? 19.266 34.469 5.992 1 90.12 43 THR B O 1
ATOM 3129 N N . GLN B 1 44 ? 19.016 32.562 7.02 1 90.12 44 GLN B N 1
ATOM 3130 C CA . GLN B 1 44 ? 17.844 32.219 6.238 1 90.12 44 GLN B CA 1
ATOM 3131 C C . GLN B 1 44 ? 16.703 33.188 6.5 1 90.12 44 GLN B C 1
ATOM 3133 O O . GLN B 1 44 ? 16.047 33.656 5.562 1 90.12 44 GLN B O 1
ATOM 3138 N N . SER B 1 45 ? 16.469 33.438 7.73 1 93.5 45 SER B N 1
ATOM 3139 C CA . SER B 1 45 ? 15.375 34.344 8.062 1 93.5 45 SER B CA 1
ATOM 3140 C C . SER B 1 45 ? 15.609 35.75 7.52 1 93.5 45 SER B C 1
ATOM 3142 O O . SER B 1 45 ? 14.68 36.406 7.07 1 93.5 45 SER B O 1
ATOM 3144 N N . LYS B 1 46 ? 16.844 36.156 7.555 1 95.06 46 LYS B N 1
ATOM 3145 C CA . LYS B 1 46 ? 17.188 37.469 6.992 1 95.06 46 LYS B CA 1
ATOM 3146 C C . LYS B 1 46 ? 16.938 37.5 5.488 1 95.06 46 LYS B C 1
ATOM 3148 O O . LYS B 1 46 ? 16.391 38.469 4.961 1 95.06 46 LYS B O 1
ATOM 3153 N N . GLN B 1 47 ? 17.359 36.469 4.875 1 93.81 47 GLN B N 1
ATOM 3154 C CA . GLN B 1 47 ? 17.172 36.375 3.43 1 93.81 47 GLN B CA 1
ATOM 3155 C C . GLN B 1 47 ? 15.703 36.375 3.051 1 93.81 47 GLN B C 1
ATOM 3157 O O . GLN B 1 47 ? 15.305 37 2.072 1 93.81 47 GLN B O 1
ATOM 3162 N N . GLU B 1 48 ? 14.906 35.656 3.822 1 95.12 48 GLU B N 1
ATOM 3163 C CA . GLU B 1 48 ? 13.469 35.625 3.543 1 95.12 48 GLU B CA 1
ATOM 3164 C C . GLU B 1 48 ? 12.82 37 3.754 1 95.12 48 GLU B C 1
ATOM 3166 O O . GLU B 1 48 ? 11.984 37.406 2.955 1 95.12 48 GLU B O 1
ATOM 3171 N N . ALA B 1 49 ? 13.195 37.656 4.809 1 97.31 49 ALA B N 1
ATOM 3172 C CA . ALA B 1 49 ? 12.656 39 5.086 1 97.31 49 ALA B CA 1
ATOM 3173 C C . ALA B 1 49 ? 13 39.969 3.963 1 97.31 49 ALA B C 1
ATOM 3175 O O . ALA B 1 49 ? 12.156 40.75 3.545 1 97.31 49 ALA B O 1
ATOM 3176 N N . GLU B 1 50 ? 14.203 39.875 3.508 1 97.38 50 GLU B N 1
ATOM 3177 C CA . GLU B 1 50 ? 14.648 40.75 2.406 1 97.38 50 GLU B CA 1
ATOM 3178 C C . GLU B 1 50 ? 13.891 40.406 1.121 1 97.38 50 GLU B C 1
ATOM 3180 O O . GLU B 1 50 ? 13.453 41.312 0.41 1 97.38 50 GLU B O 1
ATOM 3185 N N . LYS B 1 51 ? 13.758 39.25 0.837 1 96.25 51 LYS B N 1
ATOM 3186 C CA . LYS B 1 51 ? 13.078 38.781 -0.367 1 96.25 51 LYS B CA 1
ATOM 3187 C C . LYS B 1 51 ? 11.656 39.312 -0.444 1 96.25 51 LYS B C 1
ATOM 3189 O O . LYS B 1 51 ? 11.203 39.719 -1.512 1 96.25 51 LYS B O 1
ATOM 3194 N N . TYR B 1 52 ? 10.977 39.312 0.683 1 96.88 52 TYR B N 1
ATOM 3195 C CA . TYR B 1 52 ? 9.57 39.719 0.688 1 96.88 52 TYR B CA 1
ATOM 3196 C C . TYR B 1 52 ? 9.422 41.188 1.041 1 96.88 52 TYR B C 1
ATOM 3198 O O . TYR B 1 52 ? 8.312 41.719 1.045 1 96.88 52 TYR B O 1
ATOM 3206 N N . GLY B 1 53 ? 10.523 41.844 1.359 1 97.44 53 GLY B N 1
ATOM 3207 C CA . GLY B 1 53 ? 10.516 43.25 1.667 1 97.44 53 GLY B CA 1
ATOM 3208 C C . GLY B 1 53 ? 9.781 43.594 2.953 1 97.44 53 GLY B C 1
ATOM 3209 O O . GLY B 1 53 ? 9.023 44.562 3.014 1 97.44 53 GLY B O 1
ATOM 3210 N N . VAL B 1 54 ? 9.922 42.75 3.932 1 98 54 VAL B N 1
ATOM 3211 C CA . VAL B 1 54 ? 9.211 42.938 5.191 1 98 54 VAL B CA 1
ATOM 3212 C C . VAL B 1 54 ? 10.211 42.938 6.352 1 98 54 VAL B C 1
ATOM 3214 O O . VAL B 1 54 ? 11.336 42.469 6.203 1 98 54 VAL B O 1
ATOM 3217 N N . PRO B 1 55 ? 9.844 43.5 7.496 1 97.75 55 PRO B N 1
ATOM 3218 C CA . PRO B 1 55 ? 10.758 43.5 8.641 1 97.75 55 PRO B CA 1
ATOM 3219 C C . PRO B 1 55 ? 10.961 42.094 9.219 1 97.75 55 PRO B C 1
ATOM 3221 O O . PRO B 1 55 ? 10.023 41.312 9.273 1 97.75 55 PRO B O 1
ATOM 3224 N N . LEU B 1 56 ? 12.195 41.812 9.602 1 98.06 56 LEU B N 1
ATOM 3225 C CA . LEU B 1 56 ? 12.5 40.688 10.445 1 98.06 56 LEU B CA 1
ATOM 3226 C C . LEU B 1 56 ? 12.398 41.062 11.922 1 98.06 56 LEU B C 1
ATOM 3228 O O . LEU B 1 56 ? 13.148 41.906 12.406 1 98.06 56 LEU B O 1
ATOM 3232 N N . ILE B 1 57 ? 11.477 40.469 12.578 1 98.06 57 ILE B N 1
ATOM 3233 C CA . ILE B 1 57 ? 11.219 40.781 13.984 1 98.06 57 ILE B CA 1
ATOM 3234 C C . ILE B 1 57 ? 11.812 39.656 14.852 1 98.06 57 ILE B C 1
ATOM 3236 O O . ILE B 1 57 ? 11.586 38.469 14.602 1 98.06 57 ILE B O 1
ATOM 3240 N N . THR B 1 58 ? 12.547 39.969 15.867 1 96.88 58 THR B N 1
ATOM 3241 C CA . THR B 1 58 ? 13.188 38.938 16.703 1 96.88 58 THR B CA 1
ATOM 3242 C C . THR B 1 58 ? 12.664 39.031 18.141 1 96.88 58 THR B C 1
ATOM 3244 O O . THR B 1 58 ? 12.961 38.156 18.953 1 96.88 58 THR B O 1
ATOM 3247 N N . ASP B 1 59 ? 11.93 40.094 18.391 1 96.44 59 ASP B N 1
ATOM 3248 C CA . ASP B 1 59 ? 11.32 40.281 19.703 1 96.44 59 ASP B CA 1
ATOM 3249 C C . ASP B 1 59 ? 9.805 40.406 19.594 1 96.44 59 ASP B C 1
ATOM 3251 O O . ASP B 1 59 ? 9.305 41.344 18.953 1 96.44 59 ASP B O 1
ATOM 3255 N N . LEU B 1 60 ? 9.055 39.562 20.266 1 95.81 60 LEU B N 1
ATOM 3256 C CA . LEU B 1 60 ? 7.602 39.5 20.156 1 95.81 60 LEU B CA 1
ATOM 3257 C C . LEU B 1 60 ? 6.984 40.781 20.719 1 95.81 60 LEU B C 1
ATOM 3259 O O . LEU B 1 60 ? 5.848 41.125 20.375 1 95.81 60 LEU B O 1
ATOM 3263 N N . ASN B 1 61 ? 7.68 41.438 21.547 1 95.75 61 ASN B N 1
ATOM 3264 C CA . ASN B 1 61 ? 7.176 42.688 22.125 1 95.75 61 ASN B CA 1
ATOM 3265 C C . ASN B 1 61 ? 6.984 43.781 21.062 1 95.75 61 ASN B C 1
ATOM 3267 O O . ASN B 1 61 ? 6.242 44.719 21.281 1 95.75 61 ASN B O 1
ATOM 3271 N N . GLU B 1 62 ? 7.66 43.562 19.984 1 96.44 62 GLU B N 1
ATOM 3272 C CA . GLU B 1 62 ? 7.578 44.531 18.891 1 96.44 62 GLU B CA 1
ATOM 3273 C C . GLU B 1 62 ? 6.352 44.281 18.031 1 96.44 62 GLU B C 1
ATOM 3275 O O . GLU B 1 62 ? 6.043 45.062 17.141 1 96.44 62 GLU B O 1
ATOM 3280 N N . VAL B 1 63 ? 5.637 43.219 18.266 1 97.69 63 VAL B N 1
ATOM 3281 C CA . VAL B 1 63 ? 4.477 42.844 17.469 1 97.69 63 VAL B CA 1
ATOM 3282 C C . VAL B 1 63 ? 3.205 43.406 18.094 1 97.69 63 VAL B C 1
ATOM 3284 O O . VAL B 1 63 ? 3.025 43.344 19.312 1 97.69 63 VAL B O 1
ATOM 3287 N N . SER B 1 64 ? 2.328 44.031 17.281 1 96.56 64 SER B N 1
ATOM 3288 C CA . SER B 1 64 ? 1.065 44.562 17.781 1 96.56 64 SER B CA 1
ATOM 3289 C C . SER B 1 64 ? -0.071 44.312 16.797 1 96.56 64 SER B C 1
ATOM 3291 O O . SER B 1 64 ? 0.167 44.094 15.609 1 96.56 64 SER B O 1
ATOM 3293 N N . LYS B 1 65 ? -1.271 44.438 17.281 1 95.75 65 LYS B N 1
ATOM 3294 C CA . LYS B 1 65 ? -2.482 44.25 16.5 1 95.75 65 LYS B CA 1
ATOM 3295 C C . LYS B 1 65 ? -2.635 45.344 15.445 1 95.75 65 LYS B C 1
ATOM 3297 O O . LYS B 1 65 ? -3.35 45.156 14.461 1 95.75 65 LYS B O 1
ATOM 3302 N N . LYS B 1 66 ? -1.962 46.438 15.641 1 95.94 66 LYS B N 1
ATOM 3303 C CA . LYS B 1 66 ? -1.997 47.531 14.664 1 95.94 66 LYS B CA 1
ATOM 3304 C C . LYS B 1 66 ? -1.282 47.125 13.375 1 95.94 66 LYS B C 1
ATOM 3306 O O . LYS B 1 66 ? -1.648 47.594 12.289 1 95.94 66 LYS B O 1
ATOM 3311 N N . ASP B 1 67 ? -0.343 46.25 13.5 1 96.69 67 ASP B N 1
ATOM 3312 C CA . ASP B 1 67 ? 0.526 45.938 12.375 1 96.69 67 ASP B CA 1
ATOM 3313 C C . ASP B 1 67 ? 0.15 44.594 11.758 1 96.69 67 ASP B C 1
ATOM 3315 O O . ASP B 1 67 ? 0.413 44.344 10.578 1 96.69 67 ASP B O 1
ATOM 3319 N N . PHE B 1 68 ? -0.497 43.75 12.562 1 98.06 68 PHE B N 1
ATOM 3320 C CA . PHE B 1 68 ? -0.782 42.375 12.109 1 98.06 68 PHE B CA 1
ATOM 3321 C C . PHE B 1 68 ? -2.203 41.969 12.477 1 98.06 68 PHE B C 1
ATOM 3323 O O . PHE B 1 68 ? -2.631 42.156 13.617 1 98.06 68 PHE B O 1
ATOM 3330 N N . ASP B 1 69 ? -2.904 41.438 11.508 1 97.31 69 ASP B N 1
ATOM 3331 C CA . ASP B 1 69 ? -4.242 40.906 11.742 1 97.31 69 ASP B CA 1
ATOM 3332 C C . ASP B 1 69 ? -4.172 39.469 12.203 1 97.31 69 ASP B C 1
ATOM 3334 O O . ASP B 1 69 ? -5.008 39 12.992 1 97.31 69 ASP B O 1
ATOM 3338 N N . MET B 1 70 ? -3.252 38.688 11.688 1 97.88 70 MET B N 1
ATOM 3339 C CA . MET B 1 70 ? -3.111 37.25 12 1 97.88 70 MET B CA 1
ATOM 3340 C C . MET B 1 70 ? -1.648 36.844 11.953 1 97.88 70 MET B C 1
ATOM 3342 O O . MET B 1 70 ? -0.807 37.562 11.406 1 97.88 70 MET B O 1
ATOM 3346 N N . ALA B 1 71 ? -1.409 35.688 12.547 1 98.75 71 ALA B N 1
ATOM 3347 C CA . ALA B 1 71 ? -0.069 35.094 12.531 1 98.75 71 ALA B CA 1
ATOM 3348 C C . ALA B 1 71 ? -0.119 33.594 12.195 1 98.75 71 ALA B C 1
ATOM 3350 O O . ALA B 1 71 ? -1.029 32.906 12.625 1 98.75 71 ALA B O 1
ATOM 3351 N N . CYS B 1 72 ? 0.799 33.188 11.375 1 98.75 72 CYS B N 1
ATOM 3352 C CA . CYS B 1 72 ? 1.101 31.766 11.188 1 98.75 72 CYS B CA 1
ATOM 3353 C C . CYS B 1 72 ? 2.264 31.344 12.07 1 98.75 72 CYS B C 1
ATOM 3355 O O . CYS B 1 72 ? 3.412 31.719 11.82 1 98.75 72 CYS B O 1
ATOM 3357 N N . VAL B 1 73 ? 1.94 30.547 13.078 1 98.62 73 VAL B N 1
ATOM 3358 C CA . VAL B 1 73 ? 2.998 30.078 13.961 1 98.62 73 VAL B CA 1
ATOM 3359 C C . VAL B 1 73 ? 3.482 28.703 13.5 1 98.62 73 VAL B C 1
ATOM 3361 O O . VAL B 1 73 ? 2.873 27.672 13.828 1 98.62 73 VAL B O 1
ATOM 3364 N N . VAL B 1 74 ? 4.613 28.703 12.812 1 97.44 74 VAL B N 1
ATOM 3365 C CA . VAL B 1 74 ? 5.188 27.516 12.203 1 97.44 74 VAL B CA 1
ATOM 3366 C C . VAL B 1 74 ? 6.504 27.172 12.898 1 97.44 74 VAL B C 1
ATOM 3368 O O . VAL B 1 74 ? 7.543 27.047 12.242 1 97.44 74 VAL B O 1
ATOM 3371 N N . ILE B 1 75 ? 6.438 27.141 14.102 1 92.94 75 ILE B N 1
ATOM 3372 C CA . ILE B 1 75 ? 7.492 26.766 15.031 1 92.94 75 ILE B CA 1
ATOM 3373 C C . ILE B 1 75 ? 7.031 25.578 15.883 1 92.94 75 ILE B C 1
ATOM 3375 O O . ILE B 1 75 ? 5.863 25.5 16.266 1 92.94 75 ILE B O 1
ATOM 3379 N N . ARG B 1 76 ? 7.926 24.75 16.219 1 87.44 76 ARG B N 1
ATOM 3380 C CA . ARG B 1 76 ? 7.602 23.562 17 1 87.44 76 ARG B CA 1
ATOM 3381 C C . ARG B 1 76 ? 6.922 23.938 18.312 1 87.44 76 ARG B C 1
ATOM 3383 O O . ARG B 1 76 ? 7.32 24.891 18.984 1 87.44 76 ARG B O 1
ATOM 3390 N N . SER B 1 77 ? 5.969 23.141 18.547 1 86.19 77 SER B N 1
ATOM 3391 C CA . SER B 1 77 ? 5.227 23.391 19.781 1 86.19 77 SER B CA 1
ATOM 3392 C C . SER B 1 77 ? 5.957 22.828 20.984 1 86.19 77 SER B C 1
ATOM 3394 O O . SER B 1 77 ? 6.98 22.156 20.844 1 86.19 77 SER B O 1
ATOM 3396 N N . THR B 1 78 ? 5.395 23.094 22.172 1 82.31 78 THR B N 1
ATOM 3397 C CA . THR B 1 78 ? 5.961 22.578 23.406 1 82.31 78 THR B CA 1
ATOM 3398 C C . THR B 1 78 ? 5.914 21.047 23.422 1 82.31 78 THR B C 1
ATOM 3400 O O . THR B 1 78 ? 6.805 20.406 23.984 1 82.31 78 THR B O 1
ATOM 3403 N N . ALA B 1 79 ? 4.941 20.484 22.812 1 79.25 79 ALA B N 1
ATOM 3404 C CA . ALA B 1 79 ? 4.742 19.031 22.766 1 79.25 79 ALA B CA 1
ATOM 3405 C C . ALA B 1 79 ? 5.949 18.328 22.156 1 79.25 79 ALA B C 1
ATOM 3407 O O . ALA B 1 79 ? 6.219 17.156 22.453 1 79.25 79 ALA B O 1
ATOM 3408 N N . VAL B 1 80 ? 6.637 19.062 21.328 1 77.25 80 VAL B N 1
ATOM 3409 C CA . VAL B 1 80 ? 7.785 18.453 20.672 1 77.25 80 VAL B CA 1
ATOM 3410 C C . VAL B 1 80 ? 9.039 19.281 20.938 1 77.25 80 VAL B C 1
ATOM 3412 O O . VAL B 1 80 ? 9.953 19.328 20.125 1 77.25 80 VAL B O 1
ATOM 3415 N N . GLY B 1 81 ? 8.977 20.109 22 1 81.44 81 GLY B N 1
ATOM 3416 C CA . GLY B 1 81 ? 10.18 20.719 22.547 1 81.44 81 GLY B CA 1
ATOM 3417 C C . GLY B 1 81 ? 10.438 22.109 22.016 1 81.44 81 GLY B C 1
ATOM 3418 O O . GLY B 1 81 ? 11.57 22.609 22.062 1 81.44 81 GLY B O 1
ATOM 3419 N N . GLY B 1 82 ? 9.438 22.75 21.531 1 89.38 82 GLY B N 1
ATOM 3420 C CA . GLY B 1 82 ? 9.641 24.078 20.969 1 89.38 82 GLY B CA 1
ATOM 3421 C C . GLY B 1 82 ? 8.898 25.172 21.719 1 89.38 82 GLY B C 1
ATOM 3422 O O . GLY B 1 82 ? 8.375 24.922 22.812 1 89.38 82 GLY B O 1
ATOM 3423 N N . LYS B 1 83 ? 8.922 26.359 21.172 1 93.38 83 LYS B N 1
ATOM 3424 C CA . LYS B 1 83 ? 8.344 27.531 21.828 1 93.38 83 LYS B CA 1
ATOM 3425 C C . LYS B 1 83 ? 7.062 27.984 21.125 1 93.38 83 LYS B C 1
ATOM 3427 O O . LYS B 1 83 ? 6.523 29.047 21.422 1 93.38 83 LYS B O 1
ATOM 3432 N N . GLY B 1 84 ? 6.621 27.141 20.234 1 96.06 84 GLY B N 1
ATOM 3433 C CA . GLY B 1 84 ? 5.496 27.531 19.391 1 96.06 84 GLY B CA 1
ATOM 3434 C C . GLY B 1 84 ? 4.242 27.859 20.188 1 96.06 84 GLY B C 1
ATOM 3435 O O . GLY B 1 84 ? 3.533 28.812 19.875 1 96.06 84 GLY B O 1
ATOM 3436 N N . THR B 1 85 ? 3.996 27.094 21.188 1 96.88 85 THR B N 1
ATOM 3437 C CA . THR B 1 85 ? 2.803 27.297 22.016 1 96.88 85 THR B CA 1
ATOM 3438 C C . THR B 1 85 ? 2.875 28.609 22.766 1 96.88 85 THR B C 1
ATOM 3440 O O . THR B 1 85 ? 1.888 29.344 22.844 1 96.88 85 THR B O 1
ATOM 3443 N N . GLU B 1 86 ? 3.973 28.891 23.297 1 97 86 GLU B N 1
ATOM 3444 C CA . GLU B 1 86 ? 4.18 30.156 24 1 97 86 GLU B CA 1
ATOM 3445 C C . GLU B 1 86 ? 4 31.344 23.078 1 97 86 GLU B C 1
ATOM 3447 O O . GLU B 1 86 ? 3.361 32.344 23.438 1 97 86 GLU B O 1
ATOM 3452 N N . ILE B 1 87 ? 4.562 31.203 21.953 1 97.94 87 ILE B N 1
ATOM 3453 C CA . ILE B 1 87 ? 4.488 32.281 20.953 1 97.94 87 ILE B CA 1
ATOM 3454 C C . ILE B 1 87 ? 3.035 32.469 20.531 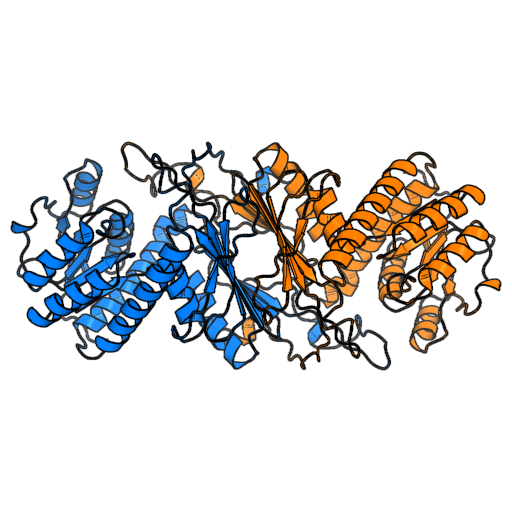1 97.94 87 ILE B C 1
ATOM 3456 O O . ILE B 1 87 ? 2.562 33.625 20.469 1 97.94 87 ILE B O 1
ATOM 3460 N N . ALA B 1 88 ? 2.34 31.422 20.266 1 98.38 88 ALA B N 1
ATOM 3461 C CA . ALA B 1 88 ? 0.929 31.5 19.891 1 98.38 88 ALA B CA 1
ATOM 3462 C C . ALA B 1 88 ? 0.114 32.188 20.984 1 98.38 88 ALA B C 1
ATOM 3464 O O . ALA B 1 88 ? -0.71 33.062 20.688 1 98.38 88 ALA B O 1
ATOM 3465 N N . GLY B 1 89 ? 0.371 31.844 22.219 1 98 89 GLY B N 1
ATOM 3466 C CA . GLY B 1 89 ? -0.331 32.438 23.328 1 98 89 GLY B CA 1
ATOM 3467 C C . GLY B 1 89 ? -0.092 33.938 23.438 1 98 89 GLY B C 1
ATOM 3468 O O . GLY B 1 89 ? -1.034 34.719 23.625 1 98 89 GLY B O 1
ATOM 3469 N N . ALA B 1 90 ? 1.131 34.344 23.328 1 98.12 90 ALA B N 1
ATOM 3470 C CA . ALA B 1 90 ? 1.5 35.75 23.422 1 98.12 90 ALA B CA 1
ATOM 3471 C C . ALA B 1 90 ? 0.818 36.562 22.328 1 98.12 90 ALA B C 1
ATOM 3473 O O . ALA B 1 90 ? 0.398 37.688 22.578 1 98.12 90 ALA B O 1
ATOM 3474 N N . LEU B 1 91 ? 0.757 36.031 21.156 1 98.56 91 LEU B N 1
ATOM 3475 C CA . LEU B 1 91 ? 0.133 36.719 20.047 1 98.56 91 LEU B CA 1
ATOM 3476 C C . LEU B 1 91 ? -1.375 36.844 20.234 1 98.56 91 LEU B C 1
ATOM 3478 O O . LEU B 1 91 ? -1.966 37.875 19.969 1 98.56 91 LEU B O 1
ATOM 3482 N N . LEU B 1 92 ? -1.981 35.781 20.688 1 98 92 LEU B N 1
ATOM 3483 C CA . LEU B 1 92 ? -3.412 35.781 20.984 1 98 92 LEU B CA 1
ATOM 3484 C C . LEU B 1 92 ? -3.742 36.812 22.047 1 98 92 LEU B C 1
ATOM 3486 O O . LEU B 1 92 ? -4.766 37.5 21.969 1 98 92 LEU B O 1
ATOM 3490 N N . GLU B 1 93 ? -2.895 36.938 23.062 1 98.06 93 GLU B N 1
ATOM 3491 C CA . GLU B 1 93 ? -3.09 37.906 24.141 1 98.06 93 GLU B CA 1
ATOM 3492 C C . GLU B 1 93 ? -3.117 39.344 23.594 1 98.06 93 GLU B C 1
ATOM 3494 O O . GLU B 1 93 ? -3.729 40.219 24.188 1 98.06 93 GLU B O 1
ATOM 3499 N N . LYS B 1 94 ? -2.525 39.531 22.5 1 98.06 94 LYS B N 1
ATOM 3500 C CA . LYS B 1 94 ? -2.457 40.844 21.859 1 98.06 94 LYS B CA 1
ATOM 3501 C C . LYS B 1 94 ? -3.623 41.062 20.891 1 98.06 94 LYS B C 1
ATOM 3503 O O . LYS B 1 94 ? -3.705 42.094 20.219 1 98.06 94 LYS B O 1
ATOM 3508 N N . GLY B 1 95 ? -4.465 40.062 20.766 1 97.12 95 GLY B N 1
ATOM 3509 C CA . GLY B 1 95 ? -5.648 40.156 19.922 1 97.12 95 GLY B CA 1
ATOM 3510 C C . GLY B 1 95 ? -5.391 39.75 18.484 1 97.12 95 GLY B C 1
ATOM 3511 O O . GLY B 1 95 ? -6.188 40.062 17.594 1 97.12 95 GLY B O 1
ATOM 3512 N N . ILE B 1 96 ? -4.297 39.094 18.188 1 97.94 96 ILE B N 1
ATOM 3513 C CA . ILE B 1 96 ? -3.928 38.656 16.844 1 97.94 96 ILE B CA 1
ATOM 3514 C C . ILE B 1 96 ? -4.426 37.25 16.609 1 97.94 96 ILE B C 1
ATOM 3516 O O . ILE B 1 96 ? -4.207 36.344 17.438 1 97.94 96 ILE B O 1
ATOM 3520 N N . HIS B 1 97 ? -5.195 37 15.484 1 96.88 97 HIS B N 1
ATOM 3521 C CA . HIS B 1 97 ? -5.621 35.625 15.141 1 96.88 97 HIS B CA 1
ATOM 3522 C C . HIS B 1 97 ? -4.426 34.75 14.859 1 96.88 97 HIS B C 1
ATOM 3524 O O . HIS B 1 97 ? -3.428 35.188 14.289 1 96.88 97 HIS B O 1
ATOM 3530 N N . VAL B 1 98 ? -4.535 33.406 15.266 1 97.94 98 VAL B N 1
ATOM 3531 C CA . VAL B 1 98 ? -3.361 32.562 15.125 1 97.94 98 VAL B CA 1
ATOM 3532 C C . VAL B 1 98 ? -3.762 31.219 14.477 1 97.94 98 VAL B C 1
ATOM 3534 O O . VAL B 1 98 ? -4.699 30.562 14.93 1 97.94 98 VAL B O 1
ATOM 3537 N N . ILE B 1 99 ? -3.113 30.875 13.414 1 97.5 99 ILE B N 1
ATOM 3538 C CA . ILE B 1 99 ? -3.084 29.5 12.906 1 97.5 99 ILE B CA 1
ATOM 3539 C C . ILE B 1 99 ? -1.731 28.875 13.219 1 97.5 99 ILE B C 1
ATOM 3541 O O . ILE B 1 99 ? -0.684 29.438 12.906 1 97.5 99 ILE B O 1
ATOM 3545 N N . GLN B 1 100 ? -1.752 27.734 13.906 1 97.81 100 GLN B N 1
ATOM 3546 C CA . GLN B 1 100 ? -0.53 27.094 14.391 1 97.81 100 GLN B CA 1
ATOM 3547 C C . GLN B 1 100 ? -0.307 25.75 13.719 1 97.81 100 GLN B C 1
ATOM 3549 O O . GLN B 1 100 ? -1.249 24.969 13.547 1 97.81 100 GLN B O 1
ATOM 3554 N N . GLU B 1 101 ? 0.88 25.484 13.344 1 96.88 101 GLU B N 1
ATOM 3555 C CA . GLU B 1 101 ? 1.247 24.219 12.711 1 96.88 101 GLU B CA 1
ATOM 3556 C C . GLU B 1 101 ? 1.202 23.062 13.711 1 96.88 101 GLU B C 1
ATOM 3558 O O . GLU B 1 101 ? 1.58 23.234 14.875 1 96.88 101 GLU B O 1
ATOM 3563 N N . HIS B 1 102 ? 0.801 21.953 13.328 1 95.5 102 HIS B N 1
ATOM 3564 C CA . HIS B 1 102 ? 0.731 20.734 14.148 1 95.5 102 HIS B CA 1
ATOM 3565 C C . HIS B 1 102 ? 2.125 20.219 14.477 1 95.5 102 HIS B C 1
ATOM 3567 O O . HIS B 1 102 ? 3.102 20.578 13.812 1 95.5 102 HIS B O 1
ATOM 3573 N N . PRO B 1 103 ? 2.289 19.438 15.406 1 95.88 103 PRO B N 1
ATOM 3574 C CA . PRO B 1 103 ? 1.278 18.969 16.359 1 95.88 103 PRO B CA 1
ATOM 3575 C C . PRO B 1 103 ? 1.155 19.875 17.578 1 95.88 103 PRO B C 1
ATOM 3577 O O . PRO B 1 103 ? 2.098 20.609 17.906 1 95.88 103 PRO B O 1
ATOM 3580 N N . VAL B 1 104 ? 0.032 19.891 18.188 1 96.62 104 VAL B N 1
ATOM 3581 C CA . VAL B 1 104 ? -0.196 20.656 19.422 1 96.62 104 VAL B CA 1
ATOM 3582 C C . VAL B 1 104 ? -0.938 19.781 20.422 1 96.62 104 VAL B C 1
ATOM 3584 O O . VAL B 1 104 ? -1.913 19.109 20.078 1 96.62 104 VAL B O 1
ATOM 3587 N N . HIS B 1 105 ? -0.441 19.734 21.562 1 95.69 105 HIS B N 1
ATOM 3588 C CA . HIS B 1 105 ? -1.024 18.906 22.625 1 95.69 105 HIS B CA 1
ATOM 3589 C C . HIS B 1 105 ? -2.416 19.406 23 1 95.69 105 HIS B C 1
ATOM 3591 O O . HIS B 1 105 ? -2.67 20.609 23 1 95.69 105 HIS B O 1
ATOM 3597 N N . TYR B 1 106 ? -3.215 18.453 23.438 1 95.69 106 TYR B N 1
ATOM 3598 C CA . TYR B 1 106 ? -4.605 18.703 23.797 1 95.69 106 TYR B CA 1
ATOM 3599 C C . TYR B 1 106 ? -4.719 19.844 24.797 1 95.69 106 TYR B C 1
ATOM 3601 O O . TYR B 1 106 ? -5.461 20.797 24.578 1 95.69 106 TYR B O 1
ATOM 3609 N N . ASN B 1 107 ? -3.941 19.828 25.906 1 95.81 107 ASN B N 1
ATOM 3610 C CA . ASN B 1 107 ? -4.008 20.828 26.953 1 95.81 107 ASN B CA 1
ATOM 3611 C C . ASN B 1 107 ? -3.604 22.219 26.438 1 95.81 107 ASN B C 1
ATOM 3613 O O . ASN B 1 107 ? -4.133 23.234 26.891 1 95.81 107 ASN B O 1
ATOM 3617 N N . ASP B 1 108 ? -2.686 22.203 25.578 1 97.12 108 ASP B N 1
ATOM 3618 C CA . ASP B 1 108 ? -2.244 23.469 24.984 1 97.12 108 ASP B CA 1
ATOM 3619 C C . ASP B 1 108 ? -3.332 24.078 24.109 1 97.12 108 ASP B C 1
ATOM 3621 O O . ASP B 1 108 ? -3.549 25.281 24.125 1 97.12 108 ASP B O 1
ATOM 3625 N N . ILE B 1 109 ? -3.973 23.219 23.344 1 96.88 109 ILE B N 1
ATOM 3626 C CA . ILE B 1 109 ? -5.059 23.688 22.484 1 96.88 109 ILE B CA 1
ATOM 3627 C C . ILE B 1 109 ? -6.16 24.297 23.359 1 96.88 109 ILE B C 1
ATOM 3629 O O . ILE B 1 109 ? -6.668 25.391 23.062 1 96.88 109 ILE B O 1
ATOM 3633 N N . VAL B 1 110 ? -6.539 23.625 24.422 1 96.25 110 VAL B N 1
ATOM 3634 C CA . VAL B 1 110 ? -7.578 24.094 25.328 1 96.25 110 VAL B CA 1
ATOM 3635 C C . VAL B 1 110 ? -7.195 25.469 25.875 1 96.25 110 VAL B C 1
ATOM 3637 O O . VAL B 1 110 ? -8.008 26.406 25.859 1 96.25 110 VAL B O 1
ATOM 3640 N N . LYS B 1 111 ? -6.012 25.562 26.344 1 97.06 111 LYS B N 1
ATOM 3641 C CA . LYS B 1 111 ? -5.516 26.812 26.906 1 97.06 111 LYS B CA 1
ATOM 3642 C C . LYS B 1 111 ? -5.543 27.938 25.859 1 97.06 111 LYS B C 1
ATOM 3644 O O . LYS B 1 111 ? -5.992 29.047 26.156 1 97.06 111 LYS B O 1
ATOM 3649 N N . LEU B 1 112 ? -5.062 27.656 24.688 1 97.38 112 LEU B N 1
ATOM 3650 C CA . LEU B 1 112 ? -4.953 28.672 23.656 1 97.38 112 LEU B CA 1
ATOM 3651 C C . LEU B 1 112 ? -6.332 29.094 23.156 1 97.38 112 LEU B C 1
ATOM 3653 O O . LEU B 1 112 ? -6.547 30.25 22.797 1 97.38 112 LEU B O 1
ATOM 3657 N N . LEU B 1 113 ? -7.262 28.141 23.078 1 96 113 LEU B N 1
ATOM 3658 C CA . LEU B 1 113 ? -8.633 28.484 22.719 1 96 113 LEU B CA 1
ATOM 3659 C C . LEU B 1 113 ? -9.258 29.422 23.734 1 96 113 LEU B C 1
ATOM 3661 O O . LEU B 1 113 ? -9.992 30.344 23.375 1 96 113 LEU B O 1
ATOM 3665 N N . LYS B 1 114 ? -9.008 29.188 25 1 96.31 114 LYS B N 1
ATOM 3666 C CA . LYS B 1 114 ? -9.492 30.078 26.062 1 96.31 114 LYS B CA 1
ATOM 3667 C C . LYS B 1 114 ? -8.93 31.484 25.906 1 96.31 114 LYS B C 1
ATOM 3669 O O . LYS B 1 114 ? -9.664 32.469 25.984 1 96.31 114 LYS B O 1
ATOM 3674 N N . VAL B 1 115 ? -7.629 31.547 25.703 1 97.38 115 VAL B N 1
ATOM 3675 C CA . VAL B 1 115 ? -6.969 32.844 25.516 1 97.38 115 VAL B CA 1
ATOM 3676 C C . VAL B 1 115 ? -7.559 33.531 24.297 1 97.38 115 VAL B C 1
ATOM 3678 O O . VAL B 1 115 ? -7.797 34.75 24.344 1 97.38 115 VAL B O 1
ATOM 3681 N N . ALA B 1 116 ? -7.742 32.844 23.219 1 96.06 116 ALA B N 1
ATOM 3682 C CA . ALA B 1 116 ? -8.328 33.406 22 1 96.06 116 ALA B CA 1
ATOM 3683 C C . ALA B 1 116 ? -9.703 34 22.281 1 96.06 116 ALA B C 1
ATOM 3685 O O . ALA B 1 116 ? -10.008 35.125 21.859 1 96.06 116 ALA B O 1
ATOM 3686 N N . LYS B 1 117 ? -10.508 33.281 22.984 1 93.62 117 LYS B N 1
ATOM 3687 C CA . LYS B 1 117 ? -11.844 33.75 23.344 1 93.62 117 LYS B CA 1
ATOM 3688 C C . LYS B 1 117 ? -11.781 35 24.188 1 93.62 117 LYS B C 1
ATOM 3690 O O . LYS B 1 117 ? -12.523 35.969 23.938 1 93.62 117 LYS B O 1
ATOM 3695 N N . GLU B 1 118 ? -10.922 35.031 25.141 1 96.38 118 GLU B N 1
ATOM 3696 C CA . GLU B 1 118 ? -10.773 36.188 26.047 1 96.38 118 GLU B CA 1
ATOM 3697 C C . GLU B 1 118 ? -10.328 37.438 25.312 1 96.38 118 GLU B C 1
ATOM 3699 O O . GLU B 1 118 ? -10.609 38.531 25.75 1 96.38 118 GLU B O 1
ATOM 3704 N N . ASN B 1 119 ? -9.641 37.281 24.25 1 95.94 119 ASN B N 1
ATOM 3705 C CA . ASN B 1 119 ? -9.07 38.406 23.531 1 95.94 119 ASN B CA 1
ATOM 3706 C C . ASN B 1 119 ? -9.758 38.625 22.188 1 95.94 119 ASN B C 1
ATOM 3708 O O . ASN B 1 119 ? -9.234 39.344 21.328 1 95.94 119 ASN B O 1
ATOM 3712 N N . ASN B 1 120 ? -10.875 37.938 21.953 1 93 120 ASN B N 1
ATOM 3713 C CA . ASN B 1 120 ? -11.734 38.094 20.781 1 93 120 ASN B CA 1
ATOM 3714 C C . ASN B 1 120 ? -10.977 37.812 19.484 1 93 120 ASN B C 1
ATOM 3716 O O . ASN B 1 120 ? -11.008 38.625 18.547 1 93 120 ASN B O 1
ATOM 3720 N N . CYS B 1 121 ? -10.219 36.75 19.422 1 94 121 CYS B N 1
ATOM 3721 C CA . CYS B 1 121 ? -9.516 36.312 18.219 1 94 121 CYS B CA 1
ATOM 3722 C C . CYS B 1 121 ? -9.766 34.812 17.969 1 94 121 CYS B C 1
ATOM 3724 O O . CYS B 1 121 ? -10.414 34.156 18.781 1 94 121 CYS B O 1
ATOM 3726 N N . VAL B 1 122 ? -9.352 34.375 16.797 1 94.88 122 VAL B N 1
ATOM 3727 C CA . VAL B 1 122 ? -9.547 33 16.359 1 94.88 122 VAL B CA 1
ATOM 3728 C C . VAL B 1 122 ? -8.234 32.25 16.453 1 94.88 122 VAL B C 1
ATOM 3730 O O . VAL B 1 122 ? -7.172 32.781 16.125 1 94.88 122 VAL B O 1
ATOM 3733 N N . TYR B 1 123 ? -8.312 30.984 16.953 1 96.25 123 TYR B N 1
ATOM 3734 C CA . TYR B 1 123 ? -7.188 30.062 17.016 1 96.25 123 TYR B CA 1
ATOM 3735 C C . TYR B 1 123 ? -7.512 28.766 16.297 1 96.25 123 TYR B C 1
ATOM 3737 O O . TYR B 1 123 ? -8.609 28.219 16.453 1 96.25 123 TYR B O 1
ATOM 3745 N N . GLN B 1 124 ? -6.582 28.297 15.547 1 95.38 124 GLN B N 1
ATOM 3746 C CA . GLN B 1 124 ? -6.758 27.031 14.836 1 95.38 124 GLN B CA 1
ATOM 3747 C C . GLN B 1 124 ? -5.426 26.312 14.648 1 95.38 124 GLN B C 1
ATOM 3749 O O . GLN B 1 124 ? -4.395 26.953 14.438 1 95.38 124 GLN B O 1
ATOM 3754 N N . VAL B 1 125 ? -5.484 24.984 14.766 1 96.69 125 VAL B N 1
ATOM 3755 C CA . VAL B 1 125 ? -4.324 24.172 14.414 1 96.69 125 VAL B CA 1
ATOM 3756 C C . VAL B 1 125 ? -4.43 23.703 12.969 1 96.69 125 VAL B C 1
ATOM 3758 O O . VAL B 1 125 ? -5.496 23.266 12.523 1 96.69 125 VAL B O 1
ATOM 3761 N N . ASN B 1 126 ? -3.406 23.875 12.219 1 96.69 126 ASN B N 1
ATOM 3762 C CA . ASN B 1 126 ? -3.344 23.359 10.852 1 96.69 126 ASN B CA 1
ATOM 3763 C C . ASN B 1 126 ? -2.688 21.984 10.797 1 96.69 126 ASN B C 1
ATOM 3765 O O . ASN B 1 126 ? -1.472 21.875 10.961 1 96.69 126 ASN B O 1
ATOM 3769 N N . SER B 1 127 ? -3.453 20.938 10.422 1 95.88 127 SER B N 1
ATOM 3770 C CA . SER B 1 127 ? -2.885 19.609 10.266 1 95.88 127 SER B CA 1
ATOM 3771 C C . SER B 1 127 ? -2.219 19.438 8.906 1 95.88 127 SER B C 1
ATOM 3773 O O . SER B 1 127 ? -1.537 18.453 8.656 1 95.88 127 SER B O 1
ATOM 3775 N N . PHE B 1 128 ? -2.42 20.375 8.008 1 96.75 128 PHE B N 1
ATOM 3776 C CA . PHE B 1 128 ? -1.718 20.641 6.762 1 96.75 128 PHE B CA 1
ATOM 3777 C C . PHE B 1 128 ? -2.1 19.641 5.691 1 96.75 128 PHE B C 1
ATOM 3779 O O . PHE B 1 128 ? -2.805 19.969 4.734 1 96.75 128 PHE B O 1
ATOM 3786 N N . TYR B 1 129 ? -1.899 18.281 5.828 1 97.19 129 TYR B N 1
ATOM 3787 C CA . TYR B 1 129 ? -1.903 17.312 4.742 1 97.19 129 TYR B CA 1
ATOM 3788 C C . TYR B 1 129 ? -3.314 17.094 4.211 1 97.19 129 TYR B C 1
ATOM 3790 O O . TYR B 1 129 ? -3.502 16.844 3.018 1 97.19 129 TYR B O 1
ATOM 3798 N N . PRO B 1 130 ? -4.359 17.172 5.043 1 97.06 130 PRO B N 1
ATOM 3799 C CA . PRO B 1 130 ? -5.699 17.047 4.465 1 97.06 130 PRO B CA 1
ATOM 3800 C C . PRO B 1 130 ? -5.992 18.109 3.414 1 97.06 130 PRO B C 1
ATOM 3802 O O . PRO B 1 130 ? -6.953 17.984 2.646 1 97.06 130 PRO B O 1
ATOM 3805 N N . ASN B 1 131 ? -5.172 19.156 3.412 1 96.75 131 ASN B N 1
ATOM 3806 C CA . ASN B 1 131 ? -5.398 20.25 2.477 1 96.75 131 ASN B CA 1
ATOM 3807 C C . ASN B 1 131 ? -4.551 20.094 1.219 1 96.75 131 ASN B C 1
ATOM 3809 O O . ASN B 1 131 ? -4.691 20.875 0.273 1 96.75 131 ASN B O 1
ATOM 3813 N N . VAL B 1 132 ? -3.652 19.141 1.207 1 96.06 132 VAL B N 1
ATOM 3814 C CA . VAL B 1 132 ? -2.842 18.875 0.024 1 96.06 132 VAL B CA 1
ATOM 3815 C C . VAL B 1 132 ? -3.691 18.172 -1.032 1 96.06 132 VAL B C 1
ATOM 3817 O O . VAL B 1 132 ? -4.473 17.266 -0.712 1 96.06 132 VAL B O 1
ATOM 3820 N N . LYS B 1 133 ? -3.551 18.547 -2.252 1 94.62 133 LYS B N 1
ATOM 3821 C CA . LYS B 1 133 ? -4.469 18.219 -3.34 1 94.62 133 LYS B CA 1
ATOM 3822 C C . LYS B 1 133 ? -4.707 16.719 -3.428 1 94.62 133 LYS B C 1
ATOM 3824 O O . LYS B 1 133 ? -5.852 16.266 -3.488 1 94.62 133 LYS B O 1
ATOM 3829 N N . ASN B 1 134 ? -3.67 15.906 -3.492 1 93.56 134 ASN B N 1
ATOM 3830 C CA . ASN B 1 134 ? -3.834 14.461 -3.639 1 93.56 134 ASN B CA 1
ATOM 3831 C C . ASN B 1 134 ? -4.504 13.844 -2.414 1 93.56 134 ASN B C 1
ATOM 3833 O O . ASN B 1 134 ? -5.277 12.898 -2.537 1 93.56 134 ASN B O 1
ATOM 3837 N N . VAL B 1 135 ? -4.219 14.344 -1.215 1 96.5 135 VAL B N 1
ATOM 3838 C CA . VAL B 1 135 ? -4.855 13.852 0.002 1 96.5 135 VAL B CA 1
ATOM 3839 C C . VAL B 1 135 ? -6.332 14.242 0.004 1 96.5 135 VAL B C 1
ATOM 3841 O O . VAL B 1 135 ? -7.188 13.453 0.415 1 96.5 135 VAL B O 1
ATOM 3844 N N . GLN B 1 136 ? -6.625 15.477 -0.458 1 95.19 136 GLN B N 1
ATOM 3845 C CA . GLN B 1 136 ? -8.016 15.883 -0.619 1 95.19 136 GLN B CA 1
ATOM 3846 C C . GLN B 1 136 ? -8.766 14.922 -1.544 1 95.19 136 GLN B C 1
ATOM 3848 O O . GLN B 1 136 ? -9.922 14.578 -1.286 1 95.19 136 GLN B O 1
ATOM 3853 N N . GLU B 1 137 ? -8.109 14.609 -2.598 1 94.44 137 GLU B N 1
ATOM 3854 C CA . GLU B 1 137 ? -8.711 13.656 -3.533 1 94.44 137 GLU B CA 1
ATOM 3855 C C . GLU B 1 137 ? -9.023 12.328 -2.852 1 94.44 137 GLU B C 1
ATOM 3857 O O . GLU B 1 137 ? -10.094 11.758 -3.051 1 94.44 137 GLU B O 1
ATOM 3862 N N . PHE B 1 138 ? -8.109 11.805 -2.117 1 96.94 138 PHE B N 1
ATOM 3863 C CA . PHE B 1 138 ? -8.312 10.57 -1.37 1 96.94 138 PHE B CA 1
ATOM 3864 C C . PHE B 1 138 ? -9.5 10.703 -0.423 1 96.94 138 PHE B C 1
ATOM 3866 O O . PHE B 1 138 ? -10.336 9.805 -0.345 1 96.94 138 PHE B O 1
ATOM 3873 N N . ILE B 1 139 ? -9.539 11.812 0.307 1 97.12 139 ILE B N 1
ATOM 3874 C CA . ILE B 1 139 ? -10.602 12.047 1.284 1 97.12 139 ILE B CA 1
ATOM 3875 C C . ILE B 1 139 ? -11.953 12.086 0.581 1 97.12 139 ILE B C 1
ATOM 3877 O O . ILE B 1 139 ? -12.898 11.406 0.995 1 97.12 139 ILE B O 1
ATOM 3881 N N . VAL B 1 140 ? -12.055 12.844 -0.475 1 95.94 140 VAL B N 1
ATOM 3882 C CA . VAL B 1 140 ? -13.305 13 -1.207 1 95.94 140 VAL B CA 1
ATOM 3883 C C . VAL B 1 140 ? -13.75 11.641 -1.761 1 95.94 140 VAL B C 1
ATOM 3885 O O . VAL B 1 140 ? -14.914 11.266 -1.625 1 95.94 140 VAL B O 1
ATOM 3888 N N . LYS B 1 141 ? -12.891 10.93 -2.328 1 96.69 141 LYS B N 1
ATOM 3889 C CA . LYS B 1 141 ? -13.211 9.641 -2.924 1 96.69 141 LYS B CA 1
ATOM 3890 C C . LYS B 1 141 ? -13.562 8.609 -1.853 1 96.69 141 LYS B C 1
ATOM 3892 O O . LYS B 1 141 ? -14.383 7.723 -2.082 1 96.69 141 LYS B O 1
ATOM 3897 N N . SER B 1 142 ? -12.867 8.656 -0.693 1 97.81 142 SER B N 1
ATOM 3898 C CA . SER B 1 142 ? -13.227 7.789 0.426 1 97.81 142 SER B CA 1
ATOM 3899 C C . SER B 1 142 ? -14.664 8.023 0.871 1 97.81 142 SER B C 1
ATOM 3901 O O . SER B 1 142 ? -15.422 7.074 1.075 1 97.81 142 SER B O 1
ATOM 3903 N N . ASN B 1 143 ? -15 9.312 1.002 1 97.38 143 ASN B N 1
ATOM 3904 C CA . ASN B 1 143 ? -16.359 9.656 1.417 1 97.38 143 ASN B CA 1
ATOM 3905 C C . ASN B 1 143 ? -17.391 9.125 0.434 1 97.38 143 ASN B C 1
ATOM 3907 O O . ASN B 1 143 ? -18.422 8.57 0.844 1 97.38 143 ASN B O 1
ATOM 3911 N N . LYS B 1 144 ? -17.156 9.289 -0.807 1 97.06 144 LYS B N 1
ATOM 3912 C CA . LYS B 1 144 ? -18.078 8.789 -1.831 1 97.06 144 LYS B CA 1
ATOM 3913 C C . LYS B 1 144 ? -18.125 7.266 -1.839 1 97.06 144 LYS B C 1
ATOM 3915 O O . LYS B 1 144 ? -19.203 6.676 -1.983 1 97.06 144 LYS B O 1
ATOM 3920 N N . LEU B 1 145 ? -16.969 6.66 -1.702 1 96.88 145 LEU B N 1
ATOM 3921 C CA . LEU B 1 145 ? -16.859 5.207 -1.684 1 96.88 145 LEU B CA 1
ATOM 3922 C C . LEU B 1 145 ? -17.672 4.613 -0.542 1 96.88 145 LEU B C 1
ATOM 3924 O O . LEU B 1 145 ? -18.359 3.604 -0.724 1 96.88 145 LEU B O 1
ATOM 3928 N N . LEU B 1 146 ? -17.641 5.223 0.6 1 96.44 146 LEU B N 1
ATOM 3929 C CA . LEU B 1 146 ? -18.297 4.707 1.798 1 96.44 146 LEU B CA 1
ATOM 3930 C C . LEU B 1 146 ? -19.812 4.848 1.696 1 96.44 146 LEU B C 1
ATOM 3932 O O . LEU B 1 146 ? -20.547 4.23 2.469 1 96.44 146 LEU B O 1
ATOM 3936 N N . LYS B 1 147 ? -20.281 5.637 0.739 1 95.31 147 LYS B N 1
ATOM 3937 C CA . LYS B 1 147 ? -21.719 5.723 0.467 1 95.31 147 LYS B CA 1
ATOM 3938 C C . LYS B 1 147 ? -22.172 4.582 -0.439 1 95.31 147 LYS B C 1
ATOM 3940 O O . LYS B 1 147 ? -23.359 4.277 -0.513 1 95.31 147 LYS B O 1
ATOM 3945 N N . LYS B 1 148 ? -21.25 3.932 -1.095 1 94.12 148 LYS B N 1
ATOM 3946 C CA . LYS B 1 148 ? -21.594 2.963 -2.129 1 94.12 148 LYS B CA 1
ATOM 3947 C C . LYS B 1 148 ? -21.125 1.562 -1.755 1 94.12 148 LYS B C 1
ATOM 3949 O O . LYS B 1 148 ? -21.5 0.58 -2.395 1 94.12 148 LYS B O 1
ATOM 3954 N N . SER B 1 149 ? -20.312 1.5 -0.756 1 93.69 149 SER B N 1
ATOM 3955 C CA . SER B 1 149 ? -19.703 0.226 -0.386 1 93.69 149 SER B CA 1
ATOM 3956 C C . SER B 1 149 ? -19.469 0.143 1.118 1 93.69 149 SER B C 1
ATOM 3958 O O . SER B 1 149 ? -19.328 1.168 1.788 1 93.69 149 SER B O 1
ATOM 3960 N N . ARG B 1 150 ? -19.391 -1.054 1.617 1 94.25 150 ARG B N 1
ATOM 3961 C CA . ARG B 1 150 ? -19.156 -1.262 3.043 1 94.25 150 ARG B CA 1
ATOM 3962 C C . ARG B 1 150 ? -17.672 -1.352 3.348 1 94.25 150 ARG B C 1
ATOM 3964 O O . ARG B 1 150 ? -16.953 -2.137 2.727 1 94.25 150 ARG B O 1
ATOM 3971 N N . PRO B 1 151 ? -17.188 -0.533 4.309 1 95.88 151 PRO B N 1
ATOM 3972 C CA . PRO B 1 151 ? -15.781 -0.653 4.688 1 95.88 151 PRO B CA 1
ATOM 3973 C C . PRO B 1 151 ? -15.469 -1.979 5.379 1 95.88 151 PRO B C 1
ATOM 3975 O O . PRO B 1 151 ? -16.266 -2.471 6.176 1 95.88 151 PRO B O 1
ATOM 3978 N N . THR B 1 152 ? -14.312 -2.602 5.074 1 94.88 152 THR B N 1
ATOM 3979 C CA . THR B 1 152 ? -13.945 -3.896 5.637 1 94.88 152 THR B CA 1
ATOM 3980 C C . THR B 1 152 ? -12.703 -3.775 6.508 1 94.88 152 THR B C 1
ATOM 3982 O O . THR B 1 152 ? -12.555 -4.5 7.496 1 94.88 152 THR B O 1
ATOM 3985 N N . TYR B 1 153 ? -11.773 -2.912 6.176 1 96.94 153 TYR B N 1
ATOM 3986 C CA . TYR B 1 153 ? -10.57 -2.746 6.984 1 96.94 153 TYR B CA 1
ATOM 3987 C C . TYR B 1 153 ? -9.844 -1.461 6.617 1 96.94 153 TYR B C 1
ATOM 3989 O O . TYR B 1 153 ? -10.078 -0.89 5.551 1 96.94 153 TYR B O 1
ATOM 3997 N N . ILE B 1 154 ? -9.016 -1.028 7.508 1 98.19 154 ILE B N 1
ATOM 3998 C CA . ILE B 1 154 ? -8.07 0.064 7.293 1 98.19 154 ILE B CA 1
ATOM 3999 C C . ILE B 1 154 ? -6.648 -0.422 7.562 1 98.19 154 ILE B C 1
ATOM 4001 O O . ILE B 1 154 ? -6.395 -1.097 8.562 1 98.19 154 ILE B O 1
ATOM 4005 N N . ASP B 1 155 ? -5.746 -0.233 6.676 1 98.19 155 ASP B N 1
ATOM 4006 C CA . ASP B 1 155 ? -4.309 -0.446 6.816 1 98.19 155 ASP B CA 1
ATOM 4007 C C . ASP B 1 155 ? -3.535 0.851 6.586 1 98.19 155 ASP B C 1
ATOM 4009 O O . ASP B 1 155 ? -3.385 1.295 5.445 1 98.19 155 ASP B O 1
ATOM 4013 N N . ALA B 1 156 ? -3.094 1.453 7.664 1 98.5 156 ALA B N 1
ATOM 4014 C CA . ALA B 1 156 ? -2.467 2.77 7.586 1 98.5 156 ALA B CA 1
ATOM 4015 C C . ALA B 1 156 ? -1.042 2.734 8.133 1 98.5 156 ALA B C 1
ATOM 4017 O O . ALA B 1 156 ? -0.774 2.074 9.141 1 98.5 156 ALA B O 1
ATOM 4018 N N . THR B 1 157 ? -0.109 3.342 7.441 1 98.12 157 THR B N 1
ATOM 4019 C CA . THR B 1 157 ? 1.296 3.424 7.828 1 98.12 157 THR B CA 1
ATOM 4020 C C . THR B 1 157 ? 1.79 4.867 7.77 1 98.12 157 THR B C 1
ATOM 4022 O O . THR B 1 157 ? 1.485 5.594 6.82 1 98.12 157 THR B O 1
ATOM 4025 N N . CYS B 1 158 ? 2.469 5.277 8.805 1 97.19 158 CYS B N 1
ATOM 4026 C CA . CYS B 1 158 ? 3.061 6.613 8.773 1 97.19 158 CYS B CA 1
ATOM 4027 C C . CYS B 1 158 ? 4.277 6.688 9.688 1 97.19 158 CYS B C 1
ATOM 4029 O O . CYS B 1 158 ? 4.629 5.707 10.344 1 97.19 158 CYS B O 1
ATOM 4031 N N . SER B 1 159 ? 5.012 7.766 9.633 1 94.75 159 SER B N 1
ATOM 4032 C CA . SER B 1 159 ? 6.043 8.102 10.609 1 94.75 159 SER B CA 1
ATOM 4033 C C . SER B 1 159 ? 5.465 8.898 11.773 1 94.75 159 SER B C 1
ATOM 4035 O O . SER B 1 159 ? 4.43 9.547 11.633 1 94.75 159 SER B O 1
ATOM 4037 N N . THR B 1 160 ? 6.145 8.859 12.859 1 93.38 160 THR B N 1
ATOM 4038 C CA . THR B 1 160 ? 5.668 9.531 14.062 1 93.38 160 THR B CA 1
ATOM 4039 C C . THR B 1 160 ? 5.516 11.031 13.82 1 93.38 160 THR B C 1
ATOM 4041 O O . THR B 1 160 ? 4.605 11.664 14.359 1 93.38 160 THR B O 1
ATOM 4044 N N . GLN B 1 161 ? 6.273 11.586 12.961 1 90.62 161 GLN B N 1
ATOM 4045 C CA . GLN B 1 161 ? 6.293 13.023 12.695 1 90.62 161 GLN B CA 1
ATOM 4046 C C . GLN B 1 161 ? 4.992 13.469 12.039 1 90.62 161 GLN B C 1
ATOM 4048 O O . GLN B 1 161 ? 4.625 14.648 12.117 1 90.62 161 GLN B O 1
ATOM 4053 N N . VAL B 1 162 ? 4.344 12.492 11.406 1 95.44 162 VAL B N 1
ATOM 4054 C CA . VAL B 1 162 ? 3.131 12.867 10.688 1 95.44 162 VAL B CA 1
ATOM 4055 C C . VAL B 1 162 ? 1.939 12.086 11.234 1 95.44 162 VAL B C 1
ATOM 4057 O O . VAL B 1 162 ? 0.965 11.844 10.516 1 95.44 162 VAL B O 1
ATOM 4060 N N . LEU B 1 163 ? 2.037 11.664 12.477 1 96.44 163 LEU B N 1
ATOM 4061 C CA . LEU B 1 163 ? 0.938 10.945 13.117 1 96.44 163 LEU B CA 1
ATOM 4062 C C . LEU B 1 163 ? -0.28 11.852 13.273 1 96.44 163 LEU B C 1
ATOM 4064 O O . LEU B 1 163 ? -1.41 11.43 13.016 1 96.44 163 LEU B O 1
ATOM 4068 N N . PHE B 1 164 ? -0.084 13.109 13.672 1 96.81 164 PHE B N 1
ATOM 4069 C CA . PHE B 1 164 ? -1.166 14.07 13.852 1 96.81 164 PHE B CA 1
ATOM 4070 C C . PHE B 1 164 ? -1.954 14.25 12.562 1 96.81 164 PHE B C 1
ATOM 4072 O O . PHE B 1 164 ? -3.172 14.062 12.539 1 96.81 164 PHE B O 1
ATOM 4079 N N . PRO B 1 165 ? -1.288 14.555 11.445 1 97.5 165 PRO B N 1
ATOM 4080 C CA . PRO B 1 165 ? -2.027 14.648 10.188 1 97.5 165 PRO B CA 1
ATOM 4081 C C . PRO B 1 165 ? -2.648 13.32 9.766 1 97.5 165 PRO B C 1
ATOM 4083 O O . PRO B 1 165 ? -3.697 13.305 9.117 1 97.5 165 PRO B O 1
ATOM 4086 N N . MET B 1 166 ? -2.074 12.141 10.094 1 97.94 166 MET B N 1
ATOM 4087 C CA . MET B 1 166 ? -2.686 10.852 9.781 1 97.94 166 MET B CA 1
ATOM 4088 C C . MET B 1 166 ? -4.078 10.742 10.398 1 97.94 166 MET B C 1
ATOM 4090 O O . MET B 1 166 ? -5.023 10.312 9.734 1 97.94 166 MET B O 1
ATOM 4094 N N . ILE B 1 167 ? -4.148 11.148 11.625 1 98.12 167 ILE B N 1
ATOM 4095 C CA . ILE B 1 167 ? -5.418 11.109 12.344 1 98.12 167 ILE B CA 1
ATOM 4096 C C . ILE B 1 167 ? -6.422 12.047 11.664 1 98.12 167 ILE B C 1
ATOM 4098 O O . ILE B 1 167 ? -7.586 11.688 11.484 1 98.12 167 ILE B O 1
ATOM 4102 N N . SER B 1 168 ? -5.941 13.188 11.297 1 97.88 168 SER B N 1
ATOM 4103 C CA . SER B 1 168 ? -6.781 14.164 10.609 1 97.88 168 SER B CA 1
ATOM 4104 C C . SER B 1 168 ? -7.266 13.625 9.266 1 97.88 168 SER B C 1
ATOM 4106 O O . SER B 1 168 ? -8.445 13.758 8.93 1 97.88 168 SER B O 1
ATOM 4108 N N . ILE B 1 169 ? -6.395 12.992 8.477 1 98.31 169 ILE B N 1
ATOM 4109 C CA . ILE B 1 169 ? -6.734 12.43 7.172 1 98.31 169 ILE B CA 1
ATOM 4110 C C . ILE B 1 169 ? -7.797 11.344 7.34 1 98.31 169 ILE B C 1
ATOM 4112 O O . ILE B 1 169 ? -8.828 11.359 6.66 1 98.31 169 ILE B O 1
ATOM 4116 N N . LEU B 1 170 ? -7.578 10.445 8.25 1 98.44 170 LEU B N 1
ATOM 4117 C CA . LEU B 1 170 ? -8.492 9.328 8.445 1 98.44 170 LEU B CA 1
ATOM 4118 C C . LEU B 1 170 ? -9.844 9.82 8.969 1 98.44 170 LEU B C 1
ATOM 4120 O O . LEU B 1 170 ? -10.891 9.328 8.539 1 98.44 170 LEU B O 1
ATOM 4124 N N . GLY B 1 171 ? -9.789 10.781 9.922 1 97.38 171 GLY B N 1
ATOM 4125 C CA . GLY B 1 171 ? -11.047 11.344 10.398 1 97.38 171 GLY B CA 1
ATOM 4126 C C . GLY B 1 171 ? -11.891 11.938 9.289 1 97.38 171 GLY B C 1
ATOM 4127 O O . GLY B 1 171 ? -13.102 11.695 9.227 1 97.38 171 GLY B O 1
ATOM 4128 N N . LYS B 1 172 ? -11.281 12.695 8.43 1 96.81 172 LYS B N 1
ATOM 4129 C CA . LYS B 1 172 ? -12 13.336 7.332 1 96.81 172 LYS B CA 1
ATOM 4130 C C . LYS B 1 172 ? -12.422 12.312 6.285 1 96.81 172 LYS B C 1
ATOM 4132 O O . LYS B 1 172 ? -13.531 12.391 5.746 1 96.81 172 LYS B O 1
ATOM 4137 N N . ALA B 1 173 ? -11.555 11.344 6.004 1 97.81 173 ALA B N 1
ATOM 4138 C CA . ALA B 1 173 ? -11.836 10.32 5 1 97.81 173 ALA B CA 1
ATOM 4139 C C . ALA B 1 173 ? -13.016 9.453 5.422 1 97.81 173 ALA B C 1
ATOM 4141 O O . ALA B 1 173 ? -13.781 8.984 4.574 1 97.81 173 ALA B O 1
ATOM 4142 N N . LEU B 1 174 ? -13.18 9.25 6.719 1 97.25 174 LEU B N 1
ATOM 4143 C CA . LEU B 1 174 ? -14.219 8.375 7.25 1 97.25 174 LEU B CA 1
ATOM 4144 C C . LEU B 1 174 ? -15.422 9.18 7.734 1 97.25 174 LEU B C 1
ATOM 4146 O O . LEU B 1 174 ? -16.344 8.633 8.344 1 97.25 174 LEU B O 1
ATOM 4150 N N . SER B 1 175 ? -15.414 10.516 7.578 1 92.19 175 SER B N 1
ATOM 4151 C CA . SER B 1 175 ? -16.484 11.453 7.902 1 92.19 175 SER B CA 1
ATOM 4152 C C . SER B 1 175 ? -16.781 11.445 9.398 1 92.19 175 SER B C 1
ATOM 4154 O O . SER B 1 175 ? -17.953 11.383 9.805 1 92.19 175 SER B O 1
ATOM 4156 N N . GLY B 1 176 ? -15.695 11.398 10.141 1 89.81 176 GLY B N 1
ATOM 4157 C CA . GLY B 1 176 ? -15.844 11.477 11.586 1 89.81 176 GLY B CA 1
ATOM 4158 C C . GLY B 1 176 ? -14.594 11.062 12.344 1 89.81 176 GLY B C 1
ATOM 4159 O O . GLY B 1 176 ? -13.805 10.25 11.852 1 89.81 176 GLY B O 1
ATOM 4160 N N . PHE B 1 177 ? -14.492 11.531 13.547 1 85.94 177 PHE B N 1
ATOM 4161 C CA . PHE B 1 177 ? -13.273 11.312 14.312 1 85.94 177 PHE B CA 1
ATOM 4162 C C . PHE B 1 177 ? -13.547 10.453 15.539 1 85.94 177 PHE B C 1
ATOM 4164 O O . PHE B 1 177 ? -12.617 10 16.203 1 85.94 177 PHE B O 1
ATOM 4171 N N . HIS B 1 178 ? -14.812 10.203 15.75 1 83.88 178 HIS B N 1
ATOM 4172 C CA . HIS B 1 178 ? -15.125 9.562 17.016 1 83.88 178 HIS B CA 1
ATOM 4173 C C . HIS B 1 178 ? -14.953 8.055 16.938 1 83.88 178 HIS B C 1
ATOM 4175 O O . HIS B 1 178 ? -15.219 7.453 15.891 1 83.88 178 HIS B O 1
ATOM 4181 N N . THR B 1 179 ? -14.398 7.465 18.094 1 87 179 THR B N 1
ATOM 4182 C CA . THR B 1 179 ? -14.258 6.039 18.375 1 87 179 THR B CA 1
ATOM 4183 C C . THR B 1 179 ? -12.984 5.48 17.75 1 87 179 THR B C 1
ATOM 4185 O O . THR B 1 179 ? -13.023 4.902 16.656 1 87 179 THR B O 1
ATOM 4188 N N . TRP B 1 180 ? -11.906 5.793 18.281 1 92.5 180 TRP B N 1
ATOM 4189 C CA . TRP B 1 180 ? -10.617 5.18 18 1 92.5 180 TRP B CA 1
ATOM 4190 C C . TRP B 1 180 ? -10.211 4.219 19.109 1 92.5 180 TRP B C 1
ATOM 4192 O O . TRP B 1 180 ? -9.906 4.645 20.234 1 92.5 180 TRP B O 1
ATOM 4202 N N . LYS B 1 181 ? -10.312 3.002 18.859 1 94.38 181 LYS B N 1
ATOM 4203 C CA . LYS B 1 181 ? -9.922 1.978 19.828 1 94.38 181 LYS B CA 1
ATOM 4204 C C . LYS B 1 181 ? -8.773 1.127 19.281 1 94.38 181 LYS B C 1
ATOM 4206 O O . LYS B 1 181 ? -9.008 0.072 18.688 1 94.38 181 LYS B O 1
ATOM 4211 N N . LEU B 1 182 ? -7.574 1.59 19.516 1 95.88 182 LEU B N 1
ATOM 4212 C CA . LEU B 1 182 ? -6.379 0.904 19.047 1 95.88 182 LEU B CA 1
ATOM 4213 C C . LEU B 1 182 ? -5.477 0.51 20.203 1 95.88 182 LEU B C 1
ATOM 4215 O O . LEU B 1 182 ? -5.367 1.248 21.188 1 95.88 182 LEU B O 1
ATOM 4219 N N . GLN B 1 183 ? -4.875 -0.606 20.078 1 94.94 183 GLN B N 1
ATOM 4220 C CA . GLN B 1 183 ? -3.922 -1.082 21.078 1 94.94 183 GLN B CA 1
ATOM 4221 C C . GLN B 1 183 ? -2.629 -1.555 20.422 1 94.94 183 GLN B C 1
ATOM 4223 O O . GLN B 1 183 ? -2.654 -2.156 19.344 1 94.94 183 GLN B O 1
ATOM 4228 N N . THR B 1 184 ? -1.572 -1.333 21.109 1 94.31 184 THR B N 1
ATOM 4229 C CA . THR B 1 184 ? -0.27 -1.765 20.625 1 94.31 184 THR B CA 1
ATOM 4230 C C . THR B 1 184 ? -0.157 -3.287 20.656 1 94.31 184 THR B C 1
ATOM 4232 O O . THR B 1 184 ? -0.586 -3.928 21.609 1 94.31 184 THR B O 1
ATOM 4235 N N . ILE B 1 185 ? 0.416 -3.746 19.594 1 93.19 185 ILE B N 1
ATOM 4236 C CA . ILE B 1 185 ? 0.73 -5.168 19.531 1 93.19 185 ILE B CA 1
ATOM 4237 C C . ILE B 1 185 ? 2.182 -5.395 19.953 1 93.19 185 ILE B C 1
ATOM 4239 O O . ILE B 1 185 ? 3.104 -5.137 19.172 1 93.19 185 ILE B O 1
ATOM 4243 N N . ASP B 1 186 ? 2.459 -6.035 20.969 1 83.94 186 ASP B N 1
ATOM 4244 C CA . ASP B 1 186 ? 3.791 -6.16 21.562 1 83.94 186 ASP B CA 1
ATOM 4245 C C . ASP B 1 186 ? 4.555 -7.324 20.938 1 83.94 186 ASP B C 1
ATOM 4247 O O . ASP B 1 186 ? 5.785 -7.367 20.984 1 83.94 186 ASP B O 1
ATOM 4251 N N . SER B 1 187 ? 3.889 -8.195 20.297 1 79 187 SER B N 1
ATOM 4252 C CA . SER B 1 187 ? 4.523 -9.422 19.828 1 79 187 SER B CA 1
ATOM 4253 C C . SER B 1 187 ? 5.113 -9.234 18.438 1 79 187 SER B C 1
ATOM 4255 O O . SER B 1 187 ? 5.578 -10.188 17.812 1 79 187 SER B O 1
ATOM 4257 N N . VAL B 1 188 ? 5.176 -8.047 18.031 1 83.62 188 VAL B N 1
ATOM 4258 C CA . VAL B 1 188 ? 5.793 -7.762 16.75 1 83.62 188 VAL B CA 1
ATOM 4259 C C . VAL B 1 188 ? 7.312 -7.844 16.875 1 83.62 188 VAL B C 1
ATOM 4261 O O . VAL B 1 188 ? 7.879 -7.496 17.906 1 83.62 188 VAL B O 1
ATOM 4264 N N . ASN B 1 189 ? 7.941 -8.273 15.82 1 82.25 189 ASN B N 1
ATOM 4265 C CA . ASN B 1 189 ? 9.398 -8.359 15.781 1 82.25 189 ASN B CA 1
ATOM 4266 C C . ASN B 1 189 ? 10.047 -7.043 16.188 1 82.25 189 ASN B C 1
ATOM 4268 O O . ASN B 1 189 ? 9.68 -5.977 15.688 1 82.25 189 ASN B O 1
ATOM 4272 N N . SER B 1 190 ? 11.055 -7.082 17 1 81.38 190 SER B N 1
ATOM 4273 C CA . SER B 1 190 ? 11.672 -5.879 17.562 1 81.38 190 SER B CA 1
ATOM 4274 C C . SER B 1 190 ? 12.484 -5.133 16.516 1 81.38 190 SER B C 1
ATOM 4276 O O . SER B 1 190 ? 12.789 -3.951 16.672 1 81.38 190 SER B O 1
ATOM 4278 N N . LYS B 1 191 ? 12.781 -5.816 15.453 1 87.5 191 LYS B N 1
ATOM 4279 C CA . LYS B 1 191 ? 13.586 -5.184 14.406 1 87.5 191 LYS B CA 1
ATOM 4280 C C . LYS B 1 191 ? 12.695 -4.477 13.383 1 87.5 191 LYS B C 1
ATOM 4282 O O . LYS B 1 191 ? 13.18 -3.725 12.539 1 87.5 191 LYS B O 1
ATOM 4287 N N . PHE B 1 192 ? 11.414 -4.836 13.469 1 90.75 192 PHE B N 1
ATOM 4288 C CA . PHE B 1 192 ? 10.469 -4.145 12.602 1 90.75 192 PHE B CA 1
ATOM 4289 C C . PHE B 1 192 ? 10.422 -2.656 12.922 1 90.75 192 PHE B C 1
ATOM 4291 O O . PHE B 1 192 ? 10.289 -2.273 14.086 1 90.75 192 PHE B O 1
ATOM 4298 N N . PRO B 1 193 ? 10.594 -1.833 11.93 1 91.62 193 PRO B N 1
ATOM 4299 C CA . PRO B 1 193 ? 10.812 -0.416 12.227 1 91.62 193 PRO B CA 1
ATOM 4300 C C . PRO B 1 193 ? 9.531 0.301 12.656 1 91.62 193 PRO B C 1
ATOM 4302 O O . PRO B 1 193 ? 9.578 1.473 13.039 1 91.62 193 PRO B O 1
ATOM 4305 N N . PHE B 1 194 ? 8.422 -0.391 12.641 1 95.69 194 PHE B N 1
ATOM 4306 C CA . PHE B 1 194 ? 7.152 0.24 12.977 1 95.69 194 PHE B CA 1
ATOM 4307 C C . PHE B 1 194 ? 6.586 -0.344 14.266 1 95.69 194 PHE B C 1
ATOM 4309 O O . PHE B 1 194 ? 6.664 -1.553 14.492 1 95.69 194 PHE B O 1
ATOM 4316 N N . LYS B 1 195 ? 6.078 0.491 15.078 1 96.06 195 LYS B N 1
ATOM 4317 C CA . LYS B 1 195 ? 5.121 0.038 16.094 1 96.06 195 LYS B CA 1
ATOM 4318 C C . LYS B 1 195 ? 3.768 -0.276 15.461 1 96.06 195 LYS B C 1
ATOM 4320 O O . LYS B 1 195 ? 3.268 0.49 14.633 1 96.06 195 LYS B O 1
ATOM 4325 N N . VAL B 1 196 ? 3.271 -1.427 15.836 1 96.5 196 VAL B N 1
ATOM 4326 C CA . VAL B 1 196 ? 2.033 -1.876 15.203 1 96.5 196 VAL B CA 1
ATOM 4327 C C . VAL B 1 196 ? 0.89 -1.812 16.219 1 96.5 196 VAL B C 1
ATOM 4329 O O . VAL B 1 196 ? 1.014 -2.312 17.344 1 96.5 196 VAL B O 1
ATOM 4332 N N . LEU B 1 197 ? -0.205 -1.139 15.852 1 96.88 197 LEU B N 1
ATOM 4333 C CA . LEU B 1 197 ? -1.427 -1.074 16.656 1 96.88 197 LEU B CA 1
ATOM 4334 C C . LEU B 1 197 ? -2.596 -1.707 15.898 1 96.88 197 LEU B C 1
ATOM 4336 O O . LEU B 1 197 ? -2.666 -1.631 14.672 1 96.88 197 LEU B O 1
ATOM 4340 N N . SER B 1 198 ? -3.486 -2.312 16.641 1 96.5 198 SER B N 1
ATOM 4341 C CA . SER B 1 198 ? -4.68 -2.91 16.062 1 96.5 198 SER B CA 1
ATOM 4342 C C . SER B 1 198 ? -5.922 -2.586 16.875 1 96.5 198 SER B C 1
ATOM 4344 O O . SER B 1 198 ? -5.832 -2.352 18.078 1 96.5 198 SER B O 1
ATOM 4346 N N . GLY B 1 199 ? -7.012 -2.52 16.203 1 96.44 199 GLY B N 1
ATOM 4347 C CA . GLY B 1 199 ? -8.312 -2.246 16.797 1 96.44 199 GLY B CA 1
ATOM 4348 C C . GLY B 1 199 ? -9.352 -1.797 15.789 1 96.44 199 GLY B C 1
ATOM 4349 O O . GLY B 1 199 ? -9.57 -2.465 14.773 1 96.44 199 GLY B O 1
ATOM 4350 N N . GLU B 1 200 ? -10.039 -0.693 16.188 1 97 200 GLU B N 1
ATOM 4351 C CA . GLU B 1 200 ? -11.086 -0.173 15.305 1 97 200 GLU B CA 1
ATOM 4352 C C . GLU B 1 200 ? -11.016 1.349 15.211 1 97 200 GLU B C 1
ATOM 4354 O O . GLU B 1 200 ? -10.734 2.027 16.203 1 97 200 GLU B O 1
ATOM 4359 N N . ILE B 1 201 ? -11.188 1.856 14.055 1 97.38 201 ILE B N 1
ATOM 4360 C CA . ILE B 1 201 ? -11.406 3.275 13.789 1 97.38 201 ILE B CA 1
ATOM 4361 C C . ILE B 1 201 ? -12.812 3.49 13.25 1 97.38 201 ILE B C 1
ATOM 4363 O O . ILE B 1 201 ? -13.141 3.043 12.148 1 97.38 201 ILE B O 1
ATOM 4367 N N . ARG B 1 202 ? -13.68 4.105 14.023 1 95.19 202 ARG B N 1
ATOM 4368 C CA . ARG B 1 202 ? -15.078 4.336 13.688 1 95.19 202 ARG B CA 1
ATOM 4369 C C . ARG B 1 202 ? -15.797 3.023 13.383 1 95.19 202 ARG B C 1
ATOM 4371 O O . ARG B 1 202 ? -16.547 2.93 12.414 1 95.19 202 ARG B O 1
ATOM 4378 N N . GLY B 1 203 ? -15.406 2.057 14.086 1 94.62 203 GLY B N 1
ATOM 4379 C CA . GLY B 1 203 ? -16.047 0.761 13.953 1 94.62 203 GLY B CA 1
ATOM 4380 C C . GLY B 1 203 ? -15.453 -0.094 12.852 1 94.62 203 GLY B C 1
ATOM 4381 O O . GLY B 1 203 ? -15.844 -1.245 12.664 1 94.62 203 GLY B O 1
ATOM 4382 N N . ILE B 1 204 ? -14.539 0.395 12.109 1 96.81 204 ILE B N 1
ATOM 4383 C CA . ILE B 1 204 ? -13.883 -0.352 11.039 1 96.81 204 ILE B CA 1
ATOM 4384 C C . ILE B 1 204 ? -12.609 -1.002 11.562 1 96.81 204 ILE B C 1
ATOM 4386 O O . ILE B 1 204 ? -11.75 -0.324 12.133 1 96.81 204 ILE B O 1
ATOM 4390 N N . PRO B 1 205 ? -12.453 -2.32 11.43 1 96.56 205 PRO B N 1
ATOM 4391 C CA . PRO B 1 205 ? -11.203 -2.951 11.859 1 96.56 205 PRO B CA 1
ATOM 4392 C C . PRO B 1 205 ? -9.969 -2.322 11.203 1 96.56 205 PRO B C 1
ATOM 4394 O O . PRO B 1 205 ? -9.977 -2.035 10.008 1 96.56 205 PRO B O 1
ATOM 4397 N N . ALA B 1 206 ? -8.938 -2.109 12.047 1 97.56 206 ALA B N 1
ATOM 4398 C CA . ALA B 1 206 ? -7.816 -1.334 11.516 1 97.56 206 ALA B CA 1
ATOM 4399 C C . ALA B 1 206 ? -6.488 -1.839 12.07 1 97.56 206 ALA B C 1
ATOM 4401 O O . ALA B 1 206 ? -6.434 -2.367 13.188 1 97.56 206 ALA B O 1
ATOM 4402 N N . ILE B 1 207 ? -5.496 -1.769 11.273 1 97.19 207 ILE B N 1
ATOM 4403 C CA . ILE B 1 207 ? -4.102 -1.88 11.695 1 97.19 207 ILE B CA 1
ATOM 4404 C C . ILE B 1 207 ? -3.352 -0.6 11.336 1 97.19 207 ILE B C 1
ATOM 4406 O O . ILE B 1 207 ? -3.561 -0.03 10.258 1 97.19 207 ILE B O 1
ATOM 4410 N N . VAL B 1 208 ? -2.65 -0.087 12.258 1 97.56 208 VAL B N 1
ATOM 4411 C CA . VAL B 1 208 ? -1.865 1.13 12.078 1 97.56 208 VAL B CA 1
ATOM 4412 C C . VAL B 1 208 ? -0.399 0.851 12.406 1 97.56 208 VAL B C 1
ATOM 4414 O O . VAL B 1 208 ? -0.085 0.288 13.453 1 97.56 208 VAL B O 1
ATOM 4417 N N . LYS B 1 209 ? 0.445 1.161 11.516 1 97.5 209 LYS B N 1
ATOM 4418 C CA . LYS B 1 209 ? 1.889 1.01 11.68 1 97.5 209 LYS B CA 1
ATOM 4419 C C . LYS B 1 209 ? 2.582 2.367 11.727 1 97.5 209 LYS B C 1
ATOM 4421 O O . LYS B 1 209 ? 2.484 3.154 10.781 1 97.5 209 LYS B O 1
ATOM 4426 N N . ILE B 1 210 ? 3.305 2.635 12.789 1 97.06 210 ILE B N 1
ATOM 4427 C CA . ILE B 1 210 ? 3.938 3.932 13 1 97.06 210 ILE B CA 1
ATOM 4428 C C . ILE B 1 210 ? 5.445 3.752 13.148 1 97.06 210 ILE B C 1
ATOM 4430 O O . ILE B 1 210 ? 5.91 3.111 14.094 1 97.06 210 ILE B O 1
ATOM 4434 N N . GLN B 1 211 ? 6.188 4.273 12.195 1 95.62 211 GLN B N 1
ATOM 4435 C CA . GLN B 1 211 ? 7.633 4.289 12.391 1 95.62 211 GLN B CA 1
ATOM 4436 C C . GLN B 1 211 ? 8.016 5.113 13.617 1 95.62 211 GLN B C 1
ATOM 4438 O O . GLN B 1 211 ? 7.906 6.34 13.609 1 95.62 211 GLN B O 1
ATOM 4443 N N . ASN B 1 212 ? 8.422 4.488 14.594 1 92.81 212 ASN B N 1
ATOM 4444 C CA . ASN B 1 212 ? 8.773 5.152 15.836 1 92.81 212 ASN B CA 1
ATOM 4445 C C . ASN B 1 212 ? 10.289 5.168 16.062 1 92.81 212 ASN B C 1
ATOM 4447 O O . ASN B 1 212 ? 10.773 4.656 17.062 1 92.81 212 ASN B O 1
ATOM 4451 N N . GLN B 1 213 ? 10.938 5.73 15.133 1 91.31 213 GLN B N 1
ATOM 4452 C CA . GLN B 1 213 ? 12.383 5.922 15.117 1 91.31 213 GLN B CA 1
ATOM 4453 C C . GLN B 1 213 ? 12.742 7.387 14.906 1 91.31 213 GLN B C 1
ATOM 4455 O O . GLN B 1 213 ? 12.008 8.125 14.258 1 91.31 213 GLN B O 1
ATOM 4460 N N . LEU B 1 214 ? 13.836 7.77 15.547 1 89.06 214 LEU B N 1
ATOM 4461 C CA . LEU B 1 214 ? 14.25 9.164 15.469 1 89.06 214 LEU B CA 1
ATOM 4462 C C . LEU B 1 214 ? 15.766 9.273 15.312 1 89.06 214 LEU B C 1
ATOM 4464 O O . LEU B 1 214 ? 16.516 8.57 15.992 1 89.06 214 LEU B O 1
ATOM 4468 N N . ASP B 1 215 ? 16.188 10.008 14.359 1 91.06 215 ASP B N 1
ATOM 4469 C CA . ASP B 1 215 ? 17.578 10.469 14.289 1 91.06 215 ASP B CA 1
ATOM 4470 C C . ASP B 1 215 ? 17.734 11.867 14.883 1 91.06 215 ASP B C 1
ATOM 4472 O O . ASP B 1 215 ? 17.328 12.852 14.266 1 91.06 215 ASP B O 1
ATOM 4476 N N . PRO B 1 216 ? 18.312 11.898 16.016 1 86.5 216 PRO B N 1
ATOM 4477 C CA . PRO B 1 216 ? 18.422 13.219 16.656 1 86.5 216 PRO B CA 1
ATOM 4478 C C . PRO B 1 216 ? 19.203 14.219 15.812 1 86.5 216 PRO B C 1
ATOM 4480 O O . PRO B 1 216 ? 18.984 15.43 15.922 1 86.5 216 PRO B O 1
ATOM 4483 N N . LYS B 1 217 ? 20.047 13.766 14.992 1 86.44 217 LYS B N 1
ATOM 4484 C CA . LYS B 1 217 ? 20.906 14.648 14.195 1 86.44 217 LYS B CA 1
ATOM 4485 C C . LYS B 1 217 ? 20.203 15.062 12.906 1 86.44 217 LYS B C 1
ATOM 4487 O O . LYS B 1 217 ? 20.609 16.031 12.258 1 86.44 217 LYS B O 1
ATOM 4492 N N . ASP B 1 218 ? 19.219 14.305 12.562 1 87.56 218 ASP B N 1
ATOM 4493 C CA . ASP B 1 218 ? 18.516 14.586 11.312 1 87.56 218 ASP B CA 1
ATOM 4494 C C . ASP B 1 218 ? 17.047 14.219 11.414 1 87.56 218 ASP B C 1
ATOM 4496 O O . ASP B 1 218 ? 16.547 13.391 10.648 1 87.56 218 ASP B O 1
ATOM 4500 N N . PRO B 1 219 ? 16.328 14.891 12.234 1 82.12 219 PRO B N 1
ATOM 4501 C CA . PRO B 1 219 ? 14.945 14.492 12.539 1 82.12 219 PRO B CA 1
ATOM 4502 C C . PRO B 1 219 ? 14 14.688 11.352 1 82.12 219 PRO B C 1
ATOM 4504 O O . PRO B 1 219 ? 12.93 14.078 11.297 1 82.12 219 PRO B O 1
ATOM 4507 N N . ASP B 1 220 ? 14.391 15.484 10.414 1 81.12 220 ASP B N 1
ATOM 4508 C CA . ASP B 1 220 ? 13.492 15.789 9.297 1 81.12 220 ASP B CA 1
ATOM 4509 C C . ASP B 1 220 ? 13.633 14.75 8.188 1 81.12 220 ASP B C 1
ATOM 4511 O O . ASP B 1 220 ? 12.789 14.68 7.289 1 81.12 220 ASP B O 1
ATOM 4515 N N . ASN B 1 221 ? 14.656 13.922 8.242 1 84.5 221 ASN B N 1
ATOM 4516 C CA . ASN B 1 221 ? 14.93 13.031 7.121 1 84.5 221 ASN B CA 1
ATOM 4517 C C . ASN B 1 221 ? 14.883 11.57 7.547 1 84.5 221 ASN B C 1
ATOM 4519 O O . ASN B 1 221 ? 15.242 10.68 6.77 1 84.5 221 ASN B O 1
ATOM 4523 N N . ASN B 1 222 ? 14.508 11.242 8.68 1 82 222 ASN B N 1
ATOM 4524 C CA . ASN B 1 222 ? 14.617 9.859 9.141 1 82 222 ASN B CA 1
ATOM 4525 C C . ASN B 1 222 ? 13.336 9.07 8.852 1 82 222 ASN B C 1
ATOM 4527 O O . ASN B 1 222 ? 13.281 7.863 9.086 1 82 222 ASN B O 1
ATOM 4531 N N . GLY B 1 223 ? 12.336 9.695 8.398 1 82.88 223 GLY B N 1
ATOM 4532 C CA . GLY B 1 223 ? 11.102 8.992 8.094 1 82.88 223 GLY B CA 1
ATOM 4533 C C . GLY B 1 223 ? 11.172 8.188 6.809 1 82.88 223 GLY B C 1
ATOM 4534 O O . GLY B 1 223 ? 11.688 8.672 5.797 1 82.88 223 GLY B O 1
ATOM 4535 N N . PHE B 1 224 ? 10.68 6.93 6.832 1 81.56 224 PHE B N 1
ATOM 4536 C CA . PHE B 1 224 ? 10.641 6.078 5.648 1 81.56 224 PHE B CA 1
ATOM 4537 C C . PHE B 1 224 ? 9.562 6.547 4.68 1 81.56 224 PHE B C 1
ATOM 4539 O O . PHE B 1 224 ? 9.711 6.402 3.463 1 81.56 224 PHE B O 1
ATOM 4546 N N . LEU B 1 225 ? 8.516 7.008 5.293 1 85.12 225 LEU B N 1
ATOM 4547 C CA . LEU B 1 225 ? 7.398 7.488 4.492 1 85.12 225 LEU B CA 1
ATOM 4548 C C . LEU B 1 225 ? 6.562 8.492 5.277 1 85.12 225 LEU B C 1
ATOM 4550 O O . LEU B 1 225 ? 6.656 8.562 6.508 1 85.12 225 LEU B O 1
ATOM 4554 N N . LEU B 1 226 ? 5.832 9.273 4.543 1 93.19 226 LEU B N 1
ATOM 4555 C CA . LEU B 1 226 ? 4.859 10.148 5.195 1 93.19 226 LEU B CA 1
ATOM 4556 C C . LEU B 1 226 ? 3.568 9.398 5.496 1 93.19 226 LEU B C 1
ATOM 4558 O O . LEU B 1 226 ? 3.43 8.797 6.566 1 93.19 226 LEU B O 1
ATOM 4562 N N . HIS B 1 227 ? 2.764 9.164 4.539 1 96.88 227 HIS B N 1
ATOM 4563 C CA . HIS B 1 227 ? 1.551 8.391 4.762 1 96.88 227 HIS B CA 1
ATOM 4564 C C . HIS B 1 227 ? 1.354 7.344 3.668 1 96.88 227 HIS B C 1
ATOM 4566 O O . HIS B 1 227 ? 1.587 7.625 2.488 1 96.88 227 HIS B O 1
ATOM 4572 N N . ARG B 1 228 ? 0.93 6.23 4.047 1 97.88 228 ARG B N 1
ATOM 4573 C CA . ARG B 1 228 ? 0.299 5.242 3.178 1 97.88 228 ARG B CA 1
ATOM 4574 C C . ARG B 1 228 ? -0.981 4.699 3.803 1 97.88 228 ARG B C 1
ATOM 4576 O O . ARG B 1 228 ? -0.968 4.219 4.938 1 97.88 228 ARG B O 1
ATOM 4583 N N . ILE B 1 229 ? -2.08 4.781 3.096 1 98.62 229 ILE B N 1
ATOM 4584 C CA . ILE B 1 229 ? -3.367 4.375 3.65 1 98.62 229 ILE B CA 1
ATOM 4585 C C . ILE B 1 229 ? -4.105 3.494 2.645 1 98.62 229 ILE B C 1
ATOM 4587 O O . ILE B 1 229 ? -4.172 3.818 1.457 1 98.62 229 ILE B O 1
ATOM 4591 N N . VAL B 1 230 ? -4.562 2.424 3.121 1 98.38 230 VAL B N 1
ATOM 4592 C CA . VAL B 1 230 ? -5.453 1.565 2.348 1 98.38 230 VAL B CA 1
ATOM 4593 C C . VAL B 1 230 ? -6.809 1.466 3.041 1 98.38 230 VAL B C 1
ATOM 4595 O O . VAL B 1 230 ? -6.891 1.057 4.203 1 98.38 230 VAL B O 1
ATOM 4598 N N . LEU B 1 231 ? -7.797 1.897 2.387 1 98.31 231 LEU B N 1
ATOM 4599 C CA . LEU B 1 231 ? -9.18 1.696 2.805 1 98.31 231 LEU B CA 1
ATOM 4600 C C . LEU B 1 231 ? -9.828 0.571 2.006 1 98.31 231 LEU B C 1
ATOM 4602 O O . LEU B 1 231 ? -10.156 0.747 0.831 1 98.31 231 LEU B O 1
ATOM 4606 N N . GLY B 1 232 ? -10 -0.556 2.678 1 97 232 GLY B N 1
ATOM 4607 C CA . GLY B 1 232 ? -10.648 -1.694 2.047 1 97 232 GLY B CA 1
ATOM 4608 C C . GLY B 1 232 ? -12.164 -1.683 2.199 1 97 232 GLY B C 1
ATOM 4609 O O . GLY B 1 232 ? -12.68 -1.328 3.26 1 97 232 GLY B O 1
ATOM 4610 N N . THR B 1 233 ? -12.875 -2.043 1.159 1 95.94 233 THR B N 1
ATOM 4611 C CA . THR B 1 233 ? -14.32 -2.189 1.16 1 95.94 233 THR B CA 1
ATOM 4612 C C . THR B 1 233 ? -14.734 -3.471 0.444 1 95.94 233 THR B C 1
ATOM 4614 O O . THR B 1 233 ? -13.891 -4.195 -0.084 1 95.94 233 THR B O 1
ATOM 4617 N N . THR B 1 234 ? -16.031 -3.734 0.424 1 92.69 234 THR B N 1
ATOM 4618 C CA . THR B 1 234 ? -16.562 -4.906 -0.259 1 92.69 234 THR B CA 1
ATOM 4619 C C . THR B 1 234 ? -16.406 -4.773 -1.771 1 92.69 234 THR B C 1
ATOM 4621 O O . THR B 1 234 ? -16.5 -5.758 -2.502 1 92.69 234 THR B O 1
ATOM 4624 N N . GLU B 1 235 ? -16.125 -3.564 -2.264 1 94.19 235 GLU B N 1
ATOM 4625 C CA . GLU B 1 235 ? -16.047 -3.326 -3.701 1 94.19 235 GLU B CA 1
ATOM 4626 C C . GLU B 1 235 ? -14.594 -3.219 -4.156 1 94.19 235 GLU B C 1
ATOM 4628 O O . GLU B 1 235 ? -14.312 -3.207 -5.359 1 94.19 235 GLU B O 1
ATOM 4633 N N . GLY B 1 236 ? -13.742 -3.107 -3.258 1 94.88 236 GLY B N 1
ATOM 4634 C CA . GLY B 1 236 ? -12.344 -2.883 -3.58 1 94.88 236 GLY B CA 1
ATOM 4635 C C . GLY B 1 236 ? -11.617 -2.043 -2.545 1 94.88 236 GLY B C 1
ATOM 4636 O O . GLY B 1 236 ? -12.086 -1.907 -1.412 1 94.88 236 GLY B O 1
ATOM 4637 N N . CYS B 1 237 ? -10.422 -1.633 -2.883 1 96.38 237 CYS B N 1
ATOM 4638 C CA . CYS B 1 237 ? -9.672 -0.826 -1.93 1 96.38 237 CYS B CA 1
ATOM 4639 C C . CYS B 1 237 ? -9.195 0.472 -2.57 1 96.38 237 CYS B C 1
ATOM 4641 O O . CYS B 1 237 ? -8.852 0.496 -3.752 1 96.38 237 CYS B O 1
ATOM 4643 N N . LEU B 1 238 ? -9.281 1.522 -1.852 1 97.5 238 LEU B N 1
ATOM 4644 C CA . LEU B 1 238 ? -8.727 2.83 -2.189 1 97.5 238 LEU B CA 1
ATOM 4645 C C . LEU B 1 238 ? -7.43 3.084 -1.429 1 97.5 238 LEU B C 1
ATOM 4647 O O . LEU B 1 238 ? -7.387 2.945 -0.204 1 97.5 238 LEU B O 1
ATOM 4651 N N . CYS B 1 239 ? -6.352 3.469 -2.197 1 97.19 239 CYS B N 1
ATOM 4652 C CA . CYS B 1 239 ? -5.035 3.578 -1.587 1 97.19 239 CYS B CA 1
ATOM 4653 C C . CYS B 1 239 ? -4.441 4.965 -1.81 1 97.19 239 CYS B C 1
ATOM 4655 O O . CYS B 1 239 ? -4.527 5.512 -2.91 1 97.19 239 CYS B O 1
ATOM 4657 N N . LEU B 1 240 ? -4.043 5.562 -0.78 1 97.12 240 LEU B N 1
ATOM 4658 C CA . LEU B 1 240 ? -3.09 6.664 -0.838 1 97.12 240 LEU B CA 1
ATOM 4659 C C . LEU B 1 240 ? -1.661 6.156 -0.672 1 97.12 240 LEU B C 1
ATOM 4661 O O . LEU B 1 240 ? -1.28 5.707 0.411 1 97.12 240 LEU B O 1
ATOM 4665 N N . ASP B 1 241 ? -0.794 6.25 -1.677 1 95 241 ASP B N 1
ATOM 4666 C CA . ASP B 1 241 ? 0.492 5.559 -1.636 1 95 241 ASP B CA 1
ATOM 4667 C C . ASP B 1 241 ? 1.543 6.398 -0.912 1 95 241 ASP B C 1
ATOM 4669 O O . ASP B 1 241 ? 2.576 5.875 -0.488 1 95 241 ASP B O 1
ATOM 4673 N N . ASN B 1 242 ? 1.275 7.672 -0.898 1 93.62 242 ASN B N 1
ATOM 4674 C CA . ASN B 1 242 ? 2.137 8.68 -0.287 1 93.62 242 ASN B CA 1
ATOM 4675 C C . ASN B 1 242 ? 1.387 9.984 -0.044 1 93.62 242 ASN B C 1
ATOM 4677 O O . ASN B 1 242 ? 0.465 10.32 -0.788 1 93.62 242 ASN B O 1
ATOM 4681 N N . SER B 1 243 ? 1.803 10.75 0.969 1 93.31 243 SER B N 1
ATOM 4682 C CA . SER B 1 243 ? 1.143 12.016 1.255 1 93.31 243 SER B CA 1
ATOM 4683 C C . SER B 1 243 ? 1.135 12.93 0.03 1 93.31 243 SER B C 1
ATOM 4685 O O . SER B 1 243 ? 0.26 13.781 -0.108 1 93.31 243 SER B O 1
ATOM 4687 N N . ASN B 1 244 ? 2.135 12.742 -0.789 1 93.81 244 ASN B N 1
ATOM 4688 C CA . ASN B 1 244 ? 2.295 13.578 -1.972 1 93.81 244 ASN B CA 1
ATOM 4689 C C . ASN B 1 244 ? 2.191 12.766 -3.258 1 93.81 244 ASN B C 1
ATOM 4691 O O . ASN B 1 244 ? 2.648 13.203 -4.312 1 93.81 244 ASN B O 1
ATOM 4695 N N . GLY B 1 245 ? 1.653 11.539 -3.129 1 93.06 245 GLY B N 1
ATOM 4696 C CA . GLY B 1 245 ? 1.737 10.617 -4.254 1 93.06 245 GLY B CA 1
ATOM 4697 C C . GLY B 1 245 ? 0.387 10.305 -4.867 1 93.06 245 GLY B C 1
ATOM 4698 O O . GLY B 1 245 ? -0.426 11.203 -5.09 1 93.06 245 GLY B O 1
ATOM 4699 N N . LEU B 1 246 ? 0.181 9.094 -5.199 1 94.31 246 LEU B N 1
ATOM 4700 C CA . LEU B 1 246 ? -0.942 8.656 -6.023 1 94.31 246 LEU B CA 1
ATOM 4701 C C . LEU B 1 246 ? -2.123 8.242 -5.152 1 94.31 246 LEU B C 1
ATOM 4703 O O . LEU B 1 246 ? -1.937 7.809 -4.012 1 94.31 246 LEU B O 1
ATOM 4707 N N . VAL B 1 247 ? -3.264 8.445 -5.668 1 95.75 247 VAL B N 1
ATOM 4708 C CA . VAL B 1 247 ? -4.488 7.805 -5.199 1 95.75 247 VAL B CA 1
ATOM 4709 C C . VAL B 1 247 ? -4.91 6.715 -6.18 1 95.75 247 VAL B C 1
ATOM 4711 O O . VAL B 1 247 ? -5.141 6.988 -7.359 1 95.75 247 VAL B O 1
ATOM 4714 N N . ILE B 1 248 ? -4.98 5.508 -5.668 1 95.12 248 ILE B N 1
ATOM 4715 C CA . ILE B 1 248 ? -5.172 4.363 -6.555 1 95.12 248 ILE B CA 1
ATOM 4716 C C . ILE B 1 248 ? -6.414 3.588 -6.129 1 95.12 248 ILE B C 1
ATOM 4718 O O . ILE B 1 248 ? -6.598 3.289 -4.949 1 95.12 248 ILE B O 1
ATOM 4722 N N . TRP B 1 249 ? -7.266 3.32 -7.074 1 95.75 249 TRP B N 1
ATOM 4723 C CA . TRP B 1 249 ? -8.438 2.482 -6.859 1 95.75 249 TRP B CA 1
ATOM 4724 C C . TRP B 1 249 ? -8.25 1.102 -7.473 1 95.75 249 TRP B C 1
ATOM 4726 O O . TRP B 1 249 ? -7.883 0.983 -8.648 1 95.75 249 TRP B O 1
ATOM 4736 N N . ASN B 1 250 ? -8.383 0.077 -6.672 1 95.75 250 ASN B N 1
ATOM 4737 C CA . ASN B 1 250 ? -8.406 -1.312 -7.121 1 95.75 250 ASN B CA 1
ATOM 4738 C C . ASN B 1 250 ? -9.758 -1.966 -6.855 1 95.75 250 ASN B C 1
ATOM 4740 O O . ASN B 1 250 ? -10.039 -2.377 -5.73 1 95.75 250 ASN B O 1
ATOM 4744 N N . PRO B 1 251 ? -10.578 -2.131 -7.91 1 94.5 251 PRO B N 1
ATOM 4745 C CA . PRO B 1 251 ? -11.812 -2.883 -7.676 1 94.5 251 PRO B CA 1
ATOM 4746 C C . PRO B 1 251 ? -11.555 -4.336 -7.289 1 94.5 251 PRO B C 1
ATOM 4748 O O . PRO B 1 251 ? -10.539 -4.91 -7.684 1 94.5 251 PRO B O 1
ATOM 4751 N N . GLN B 1 252 ? -12.406 -4.844 -6.527 1 91.56 252 GLN B N 1
ATOM 4752 C CA . GLN B 1 252 ? -12.273 -6.258 -6.195 1 91.56 252 GLN B CA 1
ATOM 4753 C C . GLN B 1 252 ? -12.477 -7.133 -7.43 1 91.56 252 GLN B C 1
ATOM 4755 O O . GLN B 1 252 ? -13.438 -6.941 -8.18 1 91.56 252 GLN B O 1
ATOM 4760 N N . MET B 1 253 ? -11.57 -8.047 -7.602 1 90.62 253 MET B N 1
ATOM 4761 C CA . MET B 1 253 ? -11.719 -9.008 -8.688 1 90.62 253 MET B CA 1
ATOM 4762 C C . MET B 1 253 ? -12.969 -9.867 -8.484 1 90.62 253 MET B C 1
ATOM 4764 O O . MET B 1 253 ? -13.219 -10.352 -7.383 1 90.62 253 MET B O 1
ATOM 4768 N N . TYR B 1 254 ? -13.734 -9.984 -9.531 1 90.12 254 TYR B N 1
ATOM 4769 C CA . TYR B 1 254 ? -14.93 -10.812 -9.5 1 90.12 254 TYR B CA 1
ATOM 4770 C C . TYR B 1 254 ? -15.148 -11.508 -10.844 1 90.12 254 TYR B C 1
ATOM 4772 O O . TYR B 1 254 ? -15.156 -10.852 -11.891 1 90.12 254 TYR B O 1
ATOM 4780 N N . VAL B 1 255 ? -15.281 -12.781 -10.766 1 88.44 255 VAL B N 1
ATOM 4781 C CA . VAL B 1 255 ? -15.602 -13.57 -11.945 1 88.44 255 VAL B CA 1
ATOM 4782 C C . VAL B 1 255 ? -16.969 -14.219 -11.773 1 88.44 255 VAL B C 1
ATOM 4784 O O . VAL B 1 255 ? -17.125 -15.156 -10.992 1 88.44 255 VAL B O 1
ATOM 4787 N N . PRO B 1 256 ? -17.875 -13.711 -12.547 1 86.56 256 PRO B N 1
ATOM 4788 C CA . PRO B 1 256 ? -19.188 -14.367 -12.477 1 86.56 256 PRO B CA 1
ATOM 4789 C C . PRO B 1 256 ? -19.109 -15.859 -12.781 1 86.56 256 PRO B C 1
ATOM 4791 O O . PRO B 1 256 ? -18.234 -16.297 -13.531 1 86.56 256 PRO B O 1
ATOM 4794 N N . HIS B 1 257 ? -20.016 -16.594 -12.086 1 83.56 257 HIS B N 1
ATOM 4795 C CA . HIS B 1 257 ? -20.016 -18.031 -12.336 1 83.56 257 HIS B CA 1
ATOM 4796 C C . HIS B 1 257 ? -21.438 -18.594 -12.289 1 83.56 257 HIS B C 1
ATOM 4798 O O . HIS B 1 257 ? -22.312 -18.047 -11.617 1 83.56 257 HIS B O 1
ATOM 4804 N N . ALA B 1 258 ? -21.641 -19.516 -13.172 1 78.44 258 ALA B N 1
ATOM 4805 C CA . ALA B 1 258 ? -22.859 -20.312 -13.195 1 78.44 258 ALA B CA 1
ATOM 4806 C C . ALA B 1 258 ? -22.562 -21.797 -13.172 1 78.44 258 ALA B C 1
ATOM 4808 O O . ALA B 1 258 ? -21.719 -22.281 -13.945 1 78.44 258 ALA B O 1
ATOM 4809 N N . GLU B 1 259 ? -23.125 -22.484 -12.234 1 73.25 259 GLU B N 1
ATOM 4810 C CA . GLU B 1 259 ? -22.969 -23.938 -12.109 1 73.25 259 GLU B CA 1
ATOM 4811 C C . GLU B 1 259 ? -21.5 -24.328 -12 1 73.25 259 GLU B C 1
ATOM 4813 O O . GLU B 1 259 ? -21.047 -25.234 -12.703 1 73.25 259 GLU B O 1
ATOM 4818 N N . GLY B 1 260 ? -20.688 -23.5 -11.367 1 72.56 260 GLY B N 1
ATOM 4819 C CA . GLY B 1 260 ? -19.297 -23.828 -11.086 1 72.56 260 GLY B CA 1
ATOM 4820 C C . GLY B 1 260 ? -18.344 -23.406 -12.18 1 72.56 260 GLY B C 1
ATOM 4821 O O . GLY B 1 260 ? -17.141 -23.609 -12.07 1 72.56 260 GLY B O 1
ATOM 4822 N N . VAL B 1 261 ? -18.891 -22.828 -13.203 1 78 261 VAL B N 1
ATOM 4823 C CA . VAL B 1 261 ? -18.062 -22.406 -14.328 1 78 261 VAL B CA 1
ATOM 4824 C C . VAL B 1 261 ? -17.781 -20.906 -14.227 1 78 261 VAL B C 1
ATOM 4826 O O . VAL B 1 261 ? -18.719 -20.094 -14.141 1 78 261 VAL B O 1
ATOM 4829 N N . LEU B 1 262 ? -16.469 -20.594 -14.227 1 80.44 262 LEU B N 1
ATOM 4830 C CA . LEU B 1 262 ? -16.078 -19.188 -14.164 1 80.44 262 LEU B CA 1
ATOM 4831 C C . LEU B 1 262 ? -16.188 -18.531 -15.539 1 80.44 262 LEU B C 1
ATOM 4833 O O . LEU B 1 262 ? -15.664 -19.031 -16.531 1 80.44 262 LEU B O 1
ATOM 4837 N N . ASP B 1 263 ? -16.844 -17.438 -15.539 1 86.31 263 ASP B N 1
ATOM 4838 C CA . ASP B 1 263 ? -17.031 -16.703 -16.781 1 86.31 263 ASP B CA 1
ATOM 4839 C C . ASP B 1 263 ? -15.953 -15.633 -16.953 1 86.31 263 ASP B C 1
ATOM 4841 O O . ASP B 1 263 ? -16.25 -14.438 -16.938 1 86.31 263 ASP B O 1
ATOM 4845 N N . MET B 1 264 ? -14.797 -16.031 -17.312 1 88.94 264 MET B N 1
ATOM 4846 C CA . MET B 1 264 ? -13.648 -15.141 -17.484 1 88.94 264 MET B CA 1
ATOM 4847 C C . MET B 1 264 ? -13.68 -14.492 -18.859 1 88.94 264 MET B C 1
ATOM 4849 O O . MET B 1 264 ? -13.102 -13.422 -19.062 1 88.94 264 MET B O 1
ATOM 4853 N N . TYR B 1 265 ? -14.406 -15.086 -19.781 1 88.44 265 TYR B N 1
ATOM 4854 C CA . TYR B 1 265 ? -14.273 -14.656 -21.172 1 88.44 265 TYR B CA 1
ATOM 4855 C C . TYR B 1 265 ? -15.617 -14.195 -21.734 1 88.44 265 TYR B C 1
ATOM 4857 O O . TYR B 1 265 ? -15.758 -14.016 -22.938 1 88.44 265 TYR B O 1
ATOM 4865 N N . GLY B 1 266 ? -16.562 -14.109 -20.828 1 84.81 266 GLY B N 1
ATOM 4866 C CA . GLY B 1 266 ? -17.859 -13.617 -21.25 1 84.81 266 GLY B CA 1
ATOM 4867 C C . GLY B 1 266 ? -17.953 -12.102 -21.266 1 84.81 266 GLY B C 1
ATOM 4868 O O . GLY B 1 266 ? -16.969 -11.414 -20.953 1 84.81 266 GLY B O 1
ATOM 4869 N N . ASN B 1 267 ? -19.109 -11.664 -21.734 1 84.31 267 ASN B N 1
ATOM 4870 C CA . ASN B 1 267 ? -19.406 -10.234 -21.719 1 84.31 267 ASN B CA 1
ATOM 4871 C C . ASN B 1 267 ? -20.109 -9.82 -20.422 1 84.31 267 ASN B C 1
ATOM 4873 O O . ASN B 1 267 ? -21.297 -10.094 -20.234 1 84.31 267 ASN B O 1
ATOM 4877 N N . ASN B 1 268 ? -19.391 -9.352 -19.5 1 85.75 268 ASN B N 1
ATOM 4878 C CA . ASN B 1 268 ? -19.938 -8.836 -18.25 1 85.75 268 ASN B CA 1
ATOM 4879 C C . ASN B 1 268 ? -19.188 -7.582 -17.781 1 85.75 268 ASN B C 1
ATOM 4881 O O . ASN B 1 268 ? -18.125 -7.27 -18.297 1 85.75 268 ASN B O 1
ATOM 4885 N N . SER B 1 269 ? -19.812 -6.84 -16.938 1 87.75 269 SER B N 1
ATOM 4886 C CA . SER B 1 269 ? -19.297 -5.531 -16.547 1 87.75 269 SER B CA 1
ATOM 4887 C C . SER B 1 269 ? -18.031 -5.668 -15.703 1 87.75 269 SER B C 1
ATOM 4889 O O . SER B 1 269 ? -17.234 -4.738 -15.633 1 87.75 269 SER B O 1
ATOM 4891 N N . TYR B 1 270 ? -17.812 -6.797 -15.094 1 90.38 270 TYR B N 1
ATOM 4892 C CA . TYR B 1 270 ? -16.703 -6.973 -14.172 1 90.38 270 TYR B CA 1
ATOM 4893 C C . TYR B 1 270 ? -15.383 -7.133 -14.93 1 90.38 270 TYR B C 1
ATOM 4895 O O . TYR B 1 270 ? -14.336 -6.664 -14.477 1 90.38 270 TYR B O 1
ATOM 4903 N N . VAL B 1 271 ? -15.445 -7.75 -16.094 1 90.94 271 VAL B N 1
ATOM 4904 C CA . VAL B 1 271 ? -14.219 -7.992 -16.844 1 90.94 271 VAL B CA 1
ATOM 4905 C C . VAL B 1 271 ? -13.719 -6.688 -17.453 1 90.94 271 VAL B C 1
ATOM 4907 O O . VAL B 1 271 ? -12.555 -6.578 -17.844 1 90.94 271 VAL B O 1
ATOM 4910 N N . GLU B 1 272 ? -14.547 -5.711 -17.547 1 91.69 272 GLU B N 1
ATOM 4911 C CA . GLU B 1 272 ? -14.18 -4.434 -18.141 1 91.69 272 GLU B CA 1
ATOM 4912 C C . GLU B 1 272 ? -13.516 -3.516 -17.125 1 91.69 272 GLU B C 1
ATOM 4914 O O . GLU B 1 272 ? -12.938 -2.49 -17.484 1 91.69 272 GLU B O 1
ATOM 4919 N N . LEU B 1 273 ? -13.594 -3.871 -15.891 1 93.31 273 LEU B N 1
ATOM 4920 C CA . LEU B 1 273 ? -12.977 -3.061 -14.844 1 93.31 273 LEU B CA 1
ATOM 4921 C C . LEU B 1 273 ? -11.461 -3.076 -14.961 1 93.31 273 LEU B C 1
ATOM 4923 O O . LEU B 1 273 ? -10.859 -4.133 -15.172 1 93.31 273 LEU B O 1
ATOM 4927 N N . PRO B 1 274 ? -10.859 -1.849 -14.898 1 94.44 274 PRO B N 1
ATOM 4928 C CA . PRO B 1 274 ? -9.398 -1.846 -14.758 1 94.44 274 PRO B CA 1
ATOM 4929 C C . PRO B 1 274 ? -8.938 -2.436 -13.43 1 94.44 274 PRO B C 1
ATOM 4931 O O . PRO B 1 274 ? -9.578 -2.225 -12.398 1 94.44 274 PRO B O 1
ATOM 4934 N N . VAL B 1 275 ? -7.801 -3.129 -13.469 1 94.94 275 VAL B N 1
ATOM 4935 C CA . VAL B 1 275 ? -7.25 -3.727 -12.258 1 94.94 275 VAL B CA 1
ATOM 4936 C C . VAL B 1 275 ? -6.852 -2.629 -11.273 1 94.94 275 VAL B C 1
ATOM 4938 O O . VAL B 1 275 ? -7.055 -2.768 -10.062 1 94.94 275 VAL B O 1
ATOM 4941 N N . SER B 1 276 ? -6.199 -1.581 -11.789 1 94.75 276 SER B N 1
ATOM 4942 C CA . SER B 1 276 ? -5.777 -0.408 -11.031 1 94.75 276 SER B CA 1
ATOM 4943 C C . SER B 1 276 ? -6.098 0.88 -11.781 1 94.75 276 SER B C 1
ATOM 4945 O O . SER B 1 276 ? -5.797 1.003 -12.969 1 94.75 276 SER B O 1
ATOM 4947 N N . GLU B 1 277 ? -6.734 1.769 -11.094 1 93.56 277 GLU B N 1
ATOM 4948 C CA . GLU B 1 277 ? -7.008 3.096 -11.641 1 93.56 277 GLU B CA 1
ATOM 4949 C C . GLU B 1 277 ? -6.352 4.184 -10.797 1 93.56 277 GLU B C 1
ATOM 4951 O O . GLU B 1 277 ? -6.613 4.285 -9.594 1 93.56 277 GLU B O 1
ATOM 4956 N N . VAL B 1 278 ? -5.508 4.965 -11.438 1 92.44 278 VAL B N 1
ATOM 4957 C CA . VAL B 1 278 ? -4.859 6.082 -10.758 1 92.44 278 VAL B CA 1
ATOM 4958 C C . VAL B 1 278 ? -5.691 7.348 -10.93 1 92.44 278 VAL B C 1
ATOM 4960 O O . VAL B 1 278 ? -6.059 7.711 -12.047 1 92.44 278 VAL B O 1
ATOM 4963 N N . ALA B 1 279 ? -6.035 7.945 -9.844 1 90.12 279 ALA B N 1
ATOM 4964 C CA . ALA B 1 279 ? -6.797 9.188 -9.906 1 90.12 279 ALA B CA 1
ATOM 4965 C C . ALA B 1 279 ? -5.988 10.297 -10.578 1 90.12 279 ALA B C 1
ATOM 4967 O O . ALA B 1 279 ? -4.758 10.289 -10.523 1 90.12 279 ALA B O 1
ATOM 4968 N N . ALA B 1 280 ? -6.629 11.188 -11.312 1 74.75 280 ALA B N 1
ATOM 4969 C CA . ALA B 1 280 ? -6.031 12.242 -12.125 1 74.75 280 ALA B CA 1
ATOM 4970 C C . ALA B 1 280 ? -5.18 13.172 -11.273 1 74.75 280 ALA B C 1
ATOM 4972 O O . ALA B 1 280 ? -4.277 13.844 -11.789 1 74.75 280 ALA B O 1
ATOM 4973 N N . GLY B 1 281 ? -5.285 13.133 -10.211 1 62.41 281 GLY B N 1
ATOM 4974 C CA . GLY B 1 281 ? -4.555 14.133 -9.453 1 62.41 281 GLY B CA 1
ATOM 4975 C C . GLY B 1 281 ? -3.09 14.219 -9.828 1 62.41 281 GLY B C 1
ATOM 4976 O O . GLY B 1 281 ? -2.746 14.211 -11.016 1 62.41 281 GLY B O 1
ATOM 4977 N N . VAL B 1 282 ? -2.086 14.188 -8.867 1 62.88 282 VAL B N 1
ATOM 4978 C CA . VAL B 1 282 ? -0.672 14.539 -8.938 1 62.88 282 VAL B CA 1
ATOM 4979 C C . VAL B 1 282 ? 0.131 13.359 -9.469 1 62.88 282 VAL B C 1
ATOM 4981 O O . VAL B 1 282 ? 0.5 12.461 -8.711 1 62.88 282 VAL B O 1
ATOM 4984 N N . ARG B 1 283 ? 0.084 13.203 -10.766 1 68.88 283 ARG B N 1
ATOM 4985 C CA . ARG B 1 283 ? 0.921 12.164 -11.344 1 68.88 283 ARG B CA 1
ATOM 4986 C C . ARG B 1 283 ? 2.326 12.68 -11.633 1 68.88 283 ARG B C 1
ATOM 4988 O O . ARG B 1 283 ? 2.504 13.852 -11.977 1 68.88 283 ARG B O 1
ATOM 4995 N N . ASN B 1 284 ? 3.293 11.984 -11.336 1 76.81 284 ASN B N 1
ATOM 4996 C CA . ASN B 1 284 ? 4.699 12.219 -11.648 1 76.81 284 ASN B CA 1
ATOM 4997 C C . ASN B 1 284 ? 5.199 13.531 -11.055 1 76.81 284 ASN B C 1
ATOM 4999 O O . ASN B 1 284 ? 6.02 14.219 -11.656 1 76.81 284 ASN B O 1
ATOM 5003 N N . THR B 1 285 ? 4.609 13.906 -10.031 1 91.94 285 THR B N 1
ATOM 5004 C CA . THR B 1 285 ? 5.02 15.117 -9.336 1 91.94 285 THR B CA 1
ATOM 5005 C C . THR B 1 285 ? 6.383 14.93 -8.68 1 91.94 285 THR B C 1
ATOM 5007 O O . THR B 1 285 ? 6.598 13.961 -7.945 1 91.94 285 THR B O 1
ATOM 5010 N N . THR B 1 286 ? 7.328 15.844 -9.023 1 94.12 286 THR B N 1
ATOM 5011 C CA . THR B 1 286 ? 8.641 15.805 -8.383 1 94.12 286 THR B CA 1
ATOM 5012 C C . THR B 1 286 ? 8.586 16.484 -7.012 1 94.12 286 THR B C 1
ATOM 5014 O O . THR B 1 286 ? 7.668 17.25 -6.723 1 94.12 286 THR B O 1
ATOM 5017 N N . TYR B 1 287 ? 9.57 16.219 -6.195 1 94.19 287 TYR B N 1
ATOM 5018 C CA . TYR B 1 287 ? 9.625 16.875 -4.895 1 94.19 287 TYR B CA 1
ATOM 5019 C C . TYR B 1 287 ? 9.812 18.375 -5.051 1 94.19 287 TYR B C 1
ATOM 5021 O O . TYR B 1 287 ? 9.305 19.156 -4.238 1 94.19 287 TYR B O 1
ATOM 5029 N N . ALA B 1 288 ? 10.477 18.828 -6.105 1 94.69 288 ALA B N 1
ATOM 5030 C CA . ALA B 1 288 ? 10.547 20.25 -6.395 1 94.69 288 ALA B CA 1
ATOM 5031 C C . ALA B 1 288 ? 9.148 20.844 -6.574 1 94.69 288 ALA B C 1
ATOM 5033 O O . ALA B 1 288 ? 8.852 21.922 -6.039 1 94.69 288 ALA B O 1
ATOM 5034 N N . GLU B 1 289 ? 8.367 20.125 -7.32 1 94.75 289 GLU B N 1
ATOM 5035 C CA . GLU B 1 289 ? 7.004 20.578 -7.555 1 94.75 289 GLU B CA 1
ATOM 5036 C C . GLU B 1 289 ? 6.168 20.5 -6.281 1 94.75 289 GLU B C 1
ATOM 5038 O O . GLU B 1 289 ? 5.289 21.328 -6.055 1 94.75 289 GLU B O 1
ATOM 5043 N N . VAL B 1 290 ? 6.438 19.516 -5.457 1 95.31 290 VAL B N 1
ATOM 5044 C CA . VAL B 1 290 ? 5.758 19.422 -4.172 1 95.31 290 VAL B CA 1
ATOM 5045 C C . VAL B 1 290 ? 6.027 20.656 -3.336 1 95.31 290 VAL B C 1
ATOM 5047 O O . VAL B 1 290 ? 5.094 21.312 -2.861 1 95.31 290 VAL B O 1
ATOM 5050 N N . TYR B 1 291 ? 7.297 21.047 -3.227 1 95.06 291 TYR B N 1
ATOM 5051 C CA . TYR B 1 291 ? 7.699 22.156 -2.352 1 95.06 291 TYR B CA 1
ATOM 5052 C C . TYR B 1 291 ? 7.281 23.5 -2.934 1 95.06 291 TYR B C 1
ATOM 5054 O O . TYR B 1 291 ? 6.906 24.406 -2.195 1 95.06 291 TYR B O 1
ATOM 5062 N N . LYS B 1 292 ? 7.262 23.594 -4.211 1 94.88 292 LYS B N 1
ATOM 5063 C CA . LYS B 1 292 ? 7.051 24.875 -4.855 1 94.88 292 LYS B CA 1
ATOM 5064 C C . LYS B 1 292 ? 5.57 25.109 -5.145 1 94.88 292 LYS B C 1
ATOM 5066 O O . LYS B 1 292 ? 5.125 26.266 -5.223 1 94.88 292 LYS B O 1
ATOM 5071 N N . GLU B 1 293 ? 4.855 24.016 -5.309 1 94.81 293 GLU B N 1
ATOM 5072 C CA . GLU B 1 293 ? 3.494 24.188 -5.805 1 94.81 293 GLU B CA 1
ATOM 5073 C C . GLU B 1 293 ? 2.486 23.469 -4.922 1 94.81 293 GLU B C 1
ATOM 5075 O O . GLU B 1 293 ? 1.632 24.094 -4.297 1 94.81 293 GLU B O 1
ATOM 5080 N N . LEU B 1 294 ? 2.623 22.188 -4.762 1 95.25 294 LEU B N 1
ATOM 5081 C CA . LEU B 1 294 ? 1.617 21.359 -4.105 1 95.25 294 LEU B CA 1
ATOM 5082 C C . LEU B 1 294 ? 1.425 21.781 -2.656 1 95.25 294 LEU B C 1
ATOM 5084 O O . LEU B 1 294 ? 0.294 21.984 -2.209 1 95.25 294 LEU B O 1
ATOM 5088 N N . TRP B 1 295 ? 2.52 21.906 -1.912 1 96.88 295 TRP B N 1
ATOM 5089 C CA . TRP B 1 295 ? 2.441 22.25 -0.496 1 96.88 295 TRP B CA 1
ATOM 5090 C C . TRP B 1 295 ? 1.952 23.672 -0.311 1 96.88 295 TRP B C 1
ATOM 5092 O O . TRP B 1 295 ? 1.033 23.938 0.471 1 96.88 295 TRP B O 1
ATOM 5102 N N . PRO B 1 296 ? 2.49 24.625 -1.079 1 97.62 296 PRO B N 1
ATOM 5103 C CA . PRO B 1 296 ? 1.961 25.984 -0.959 1 97.62 296 PRO B CA 1
ATOM 5104 C C . PRO B 1 296 ? 0.468 26.062 -1.269 1 97.62 296 PRO B C 1
ATOM 5106 O O . PRO B 1 296 ? -0.262 26.812 -0.612 1 97.62 296 PRO B O 1
ATOM 5109 N N . GLU B 1 297 ? 0.055 25.281 -2.197 1 96.56 297 GLU B N 1
ATOM 5110 C CA . GLU B 1 297 ? -1.373 25.266 -2.498 1 96.56 297 GLU B CA 1
ATOM 5111 C C . GLU B 1 297 ? -2.176 24.734 -1.312 1 96.56 297 GLU B C 1
ATOM 5113 O O . GLU B 1 297 ? -3.281 25.203 -1.044 1 96.56 297 GLU B O 1
ATOM 5118 N N . GLY B 1 298 ? -1.631 23.734 -0.621 1 97.44 298 GLY B N 1
ATOM 5119 C CA . GLY B 1 298 ? -2.258 23.25 0.596 1 97.44 298 GLY B CA 1
ATOM 5120 C C . GLY B 1 298 ? -2.352 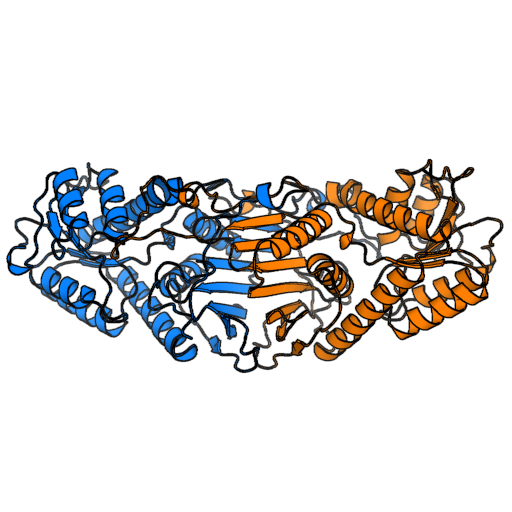24.297 1.685 1 97.44 298 GLY B C 1
ATOM 5121 O O . GLY B 1 298 ? -3.355 24.375 2.396 1 97.44 298 GLY B O 1
ATOM 5122 N N . ILE B 1 299 ? -1.32 25.109 1.779 1 98.19 299 ILE B N 1
ATOM 5123 C CA . ILE B 1 299 ? -1.311 26.188 2.758 1 98.19 299 ILE B CA 1
ATOM 5124 C C . ILE B 1 299 ? -2.396 27.203 2.416 1 98.19 299 ILE B C 1
ATOM 5126 O O . ILE B 1 299 ? -3.105 27.688 3.301 1 98.19 299 ILE B O 1
ATOM 5130 N N . VAL B 1 300 ? -2.514 27.531 1.13 1 97.75 300 VAL B N 1
ATOM 5131 C CA . VAL B 1 300 ? -3.527 28.484 0.68 1 97.75 300 VAL B CA 1
ATOM 5132 C C . VAL B 1 300 ? -4.91 28 1.103 1 97.75 300 VAL B C 1
ATOM 5134 O O . VAL B 1 300 ? -5.73 28.781 1.589 1 97.75 300 VAL B O 1
ATOM 5137 N N . CYS B 1 301 ? -5.141 26.719 0.935 1 97.06 301 CYS B N 1
ATOM 5138 C CA . CYS B 1 301 ? -6.422 26.156 1.329 1 97.06 301 CYS B CA 1
ATOM 5139 C C . CYS B 1 301 ? -6.668 26.344 2.82 1 97.06 301 CYS B C 1
ATOM 5141 O O . CYS B 1 301 ? -7.754 26.766 3.227 1 97.06 301 CYS B O 1
ATOM 5143 N N . ALA B 1 302 ? -5.703 26.062 3.627 1 96.56 302 ALA B N 1
ATOM 5144 C CA . ALA B 1 302 ? -5.816 26.203 5.078 1 96.56 302 ALA B CA 1
ATOM 5145 C C . ALA B 1 302 ? -6.051 27.656 5.473 1 96.56 302 ALA B C 1
ATOM 5147 O O . ALA B 1 302 ? -6.863 27.938 6.352 1 96.56 302 ALA B O 1
ATOM 5148 N N . LEU B 1 303 ? -5.344 28.547 4.82 1 97.06 303 LEU B N 1
ATOM 5149 C CA . LEU B 1 303 ? -5.434 29.969 5.145 1 97.06 303 LEU B CA 1
ATOM 5150 C C . LEU B 1 303 ? -6.797 30.531 4.746 1 97.06 303 LEU B C 1
ATOM 5152 O O . LEU B 1 303 ? -7.344 31.391 5.441 1 97.06 303 LEU B O 1
ATOM 5156 N N . ASN B 1 304 ? -7.27 30.078 3.598 1 95.44 304 ASN B N 1
ATOM 5157 C CA . ASN B 1 304 ? -8.602 30.5 3.189 1 95.44 304 ASN B CA 1
ATOM 5158 C C . ASN B 1 304 ? -9.664 30.062 4.191 1 95.44 304 ASN B C 1
ATOM 5160 O O . ASN B 1 304 ? -10.578 30.828 4.512 1 95.44 304 ASN B O 1
ATOM 5164 N N . ASP B 1 305 ? -9.555 28.859 4.629 1 93.19 305 ASP B N 1
ATOM 5165 C CA . ASP B 1 305 ? -10.477 28.375 5.652 1 93.19 305 ASP B CA 1
ATOM 5166 C C . ASP B 1 305 ? -10.352 29.188 6.934 1 93.19 305 ASP B C 1
ATOM 5168 O O . ASP B 1 305 ? -11.352 29.5 7.578 1 93.19 305 ASP B O 1
ATOM 5172 N N . PHE B 1 306 ? -9.148 29.516 7.309 1 94.25 306 PHE B N 1
ATOM 5173 C CA . PHE B 1 306 ? -8.898 30.281 8.516 1 94.25 306 PHE B CA 1
ATOM 5174 C C . PHE B 1 306 ? -9.469 31.688 8.383 1 94.25 306 PHE B C 1
ATOM 5176 O O . PHE B 1 306 ? -10.062 32.219 9.32 1 94.25 306 PHE B O 1
ATOM 5183 N N . ALA B 1 307 ? -9.281 32.281 7.238 1 93.81 307 ALA B N 1
ATOM 5184 C CA . ALA B 1 307 ? -9.812 33.625 6.973 1 93.81 307 ALA B CA 1
ATOM 5185 C C . ALA B 1 307 ? -11.336 33.625 7.098 1 93.81 307 ALA B C 1
ATOM 5187 O O . ALA B 1 307 ? -11.914 34.594 7.613 1 93.81 307 ALA B O 1
ATOM 5188 N N . ARG B 1 308 ? -11.914 32.594 6.617 1 91.62 308 ARG B N 1
ATOM 5189 C CA . ARG B 1 308 ? -13.359 32.5 6.754 1 91.62 308 ARG B CA 1
ATOM 5190 C C . ARG B 1 308 ? -13.766 32.406 8.219 1 91.62 308 ARG B C 1
ATOM 5192 O O . ARG B 1 308 ? -14.773 33 8.625 1 91.62 308 ARG B O 1
ATOM 5199 N N . ALA B 1 309 ? -13.055 31.672 8.961 1 91.31 309 ALA B N 1
ATOM 5200 C CA . ALA B 1 309 ? -13.328 31.562 10.391 1 91.31 309 ALA B CA 1
ATOM 5201 C C . ALA B 1 309 ? -13.195 32.906 11.078 1 91.31 309 ALA B C 1
ATOM 5203 O O . ALA B 1 309 ? -13.945 33.219 12.008 1 91.31 309 ALA B O 1
ATOM 5204 N N . ILE B 1 310 ? -12.266 33.688 10.695 1 91.12 310 ILE B N 1
ATOM 5205 C CA . ILE B 1 310 ? -12.031 35 11.258 1 91.12 310 ILE B CA 1
ATOM 5206 C C . ILE B 1 310 ? -13.203 35.938 10.938 1 91.12 310 ILE B C 1
ATOM 5208 O O . ILE B 1 310 ? -13.664 36.688 11.789 1 91.12 310 ILE B O 1
ATOM 5212 N N . THR B 1 311 ? -13.719 35.781 9.766 1 87.31 311 THR B N 1
ATOM 5213 C CA . THR B 1 311 ? -14.75 36.719 9.297 1 87.31 311 THR B CA 1
ATOM 5214 C C . THR B 1 311 ? -16.125 36.281 9.789 1 87.31 311 THR B C 1
ATOM 5216 O O . THR B 1 311 ? -16.969 37.094 10.117 1 87.31 311 THR B O 1
ATOM 5219 N N . GLU B 1 312 ? -16.484 34.938 9.688 1 79.5 312 GLU B N 1
ATOM 5220 C CA . GLU B 1 312 ? -17.828 34.438 9.984 1 79.5 312 GLU B CA 1
ATOM 5221 C C . GLU B 1 312 ? -17.969 34.094 11.461 1 79.5 312 GLU B C 1
ATOM 5223 O O . GLU B 1 312 ? -19.094 33.875 11.953 1 79.5 312 GLU B O 1
ATOM 5228 N N . ASN B 1 313 ? -17.375 34.531 12.414 1 63.22 313 ASN B N 1
ATOM 5229 C CA . ASN B 1 313 ? -17.359 34.219 13.836 1 63.22 313 ASN B CA 1
ATOM 5230 C C . ASN B 1 313 ? -18.062 32.906 14.133 1 63.22 313 ASN B C 1
ATOM 5232 O O . ASN B 1 313 ? -17.969 32.375 15.242 1 63.22 313 ASN B O 1
ATOM 5236 N N . SER B 1 314 ? -19.016 32.219 13.32 1 52.44 314 SER B N 1
ATOM 5237 C CA . SER B 1 314 ? -19.953 31.125 13.602 1 52.44 314 SER B CA 1
ATOM 5238 C C . SER B 1 314 ? -19.234 29.781 13.625 1 52.44 314 SER B C 1
ATOM 5240 O O . SER B 1 314 ? -19.609 28.875 14.383 1 52.44 314 SER B O 1
ATOM 5242 N N . GLN B 1 315 ? -18.297 29.391 12.805 1 57.59 315 GLN B N 1
ATOM 5243 C CA . GLN B 1 315 ? -17.859 28.031 12.57 1 57.59 315 GLN B CA 1
ATOM 5244 C C . GLN B 1 315 ? -16.688 27.656 13.477 1 57.59 315 GLN B C 1
ATOM 5246 O O . GLN B 1 315 ? -16.109 26.578 13.367 1 57.59 315 GLN B O 1
ATOM 5251 N N . LYS B 1 316 ? -16.5 28.328 14.578 1 62.69 316 LYS B N 1
ATOM 5252 C CA . LYS B 1 316 ? -15.359 28.266 15.477 1 62.69 316 LYS B CA 1
ATOM 5253 C C . LYS B 1 316 ? -15.43 27.031 16.375 1 62.69 316 LYS B C 1
ATOM 5255 O O . LYS B 1 316 ? -14.43 26.344 16.562 1 62.69 316 LYS B O 1
ATOM 5260 N N . ASN B 1 317 ? -16.641 26.688 16.5 1 70.81 317 ASN B N 1
ATOM 5261 C CA . ASN B 1 317 ? -16.781 25.641 17.516 1 70.81 317 ASN B CA 1
ATOM 5262 C C . ASN B 1 317 ? -16.531 24.25 16.922 1 70.81 317 ASN B C 1
ATOM 5264 O O . ASN B 1 317 ? -15.883 23.422 17.547 1 70.81 317 ASN B O 1
ATOM 5268 N N . ILE B 1 318 ? -16.938 24.078 15.633 1 76.75 318 ILE B N 1
ATOM 5269 C CA . ILE B 1 318 ? -16.812 22.75 15.047 1 76.75 318 ILE B CA 1
ATOM 5270 C C . ILE B 1 318 ? -15.336 22.438 14.773 1 76.75 318 ILE B C 1
ATOM 5272 O O . ILE B 1 318 ? -14.852 21.344 15.078 1 76.75 318 ILE B O 1
ATOM 5276 N N . MET B 1 319 ? -14.664 23.375 14.297 1 83 319 MET B N 1
ATOM 5277 C CA . MET B 1 319 ? -13.25 23.188 13.984 1 83 319 MET B CA 1
ATOM 5278 C C . MET B 1 319 ? -12.43 22.984 15.258 1 83 319 MET B C 1
ATOM 5280 O O . MET B 1 319 ? -11.516 22.172 15.281 1 83 319 MET B O 1
ATOM 5284 N N . ALA B 1 320 ? -12.805 23.75 16.25 1 87.88 320 ALA B N 1
ATOM 5285 C CA . ALA B 1 320 ? -12.117 23.625 17.531 1 87.88 320 ALA B CA 1
ATOM 5286 C C . ALA B 1 320 ? -12.312 22.234 18.125 1 87.88 320 ALA B C 1
ATOM 5288 O O . ALA B 1 320 ? -11.359 21.641 18.625 1 87.88 320 ALA B O 1
ATOM 5289 N N . GLN B 1 321 ? -13.508 21.734 18.031 1 89.06 321 GLN B N 1
ATOM 5290 C CA . GLN B 1 321 ? -13.805 20.406 18.562 1 89.06 321 GLN B CA 1
ATOM 5291 C C . GLN B 1 321 ? -13.055 19.312 17.797 1 89.06 321 GLN B C 1
ATOM 5293 O O . GLN B 1 321 ? -12.586 18.344 18.391 1 89.06 321 GLN B O 1
ATOM 5298 N N . GLN B 1 322 ? -13.008 19.469 16.531 1 91.5 322 GLN B N 1
ATOM 5299 C CA . GLN B 1 322 ? -12.281 18.516 15.703 1 91.5 322 GLN B CA 1
ATOM 5300 C C . GLN B 1 322 ? -10.805 18.484 16.078 1 91.5 322 GLN B C 1
ATOM 5302 O O . GLN B 1 322 ? -10.211 17.406 16.203 1 91.5 322 GLN B O 1
ATOM 5307 N N . MET B 1 323 ? -10.242 19.625 16.281 1 92.5 323 MET B N 1
ATOM 5308 C CA . MET B 1 323 ? -8.82 19.703 16.609 1 92.5 323 MET B CA 1
ATOM 5309 C C . MET B 1 323 ? -8.547 19.094 17.984 1 92.5 323 MET B C 1
ATOM 5311 O O . MET B 1 323 ? -7.527 18.422 18.172 1 92.5 323 MET B O 1
ATOM 5315 N N . LEU B 1 324 ? -9.477 19.359 18.859 1 94.94 324 LEU B N 1
ATOM 5316 C CA . LEU B 1 324 ? -9.344 18.781 20.203 1 94.94 324 LEU B CA 1
ATOM 5317 C C . LEU B 1 324 ? -9.406 17.266 20.141 1 94.94 324 LEU B C 1
ATOM 5319 O O . LEU B 1 324 ? -8.609 16.578 20.797 1 94.94 324 LEU B O 1
ATOM 5323 N N . THR B 1 325 ? -10.32 16.75 19.359 1 96 325 THR B N 1
ATOM 5324 C CA . THR B 1 325 ? -10.461 15.305 19.219 1 96 325 THR B CA 1
ATOM 5325 C C . THR B 1 325 ? -9.211 14.703 18.578 1 96 325 THR B C 1
ATOM 5327 O O . THR B 1 325 ? -8.703 13.688 19.062 1 96 325 THR B O 1
ATOM 5330 N N . ILE B 1 326 ? -8.719 15.328 17.547 1 96.88 326 ILE B N 1
ATOM 5331 C CA . ILE B 1 326 ? -7.516 14.859 16.859 1 96.88 326 ILE B CA 1
ATOM 5332 C C . ILE B 1 326 ? -6.344 14.828 17.844 1 96.88 326 ILE B C 1
ATOM 5334 O O . ILE B 1 326 ? -5.598 13.852 17.906 1 96.88 326 ILE B O 1
ATOM 5338 N N . SER B 1 327 ? -6.215 15.891 18.578 1 96.81 327 SER B N 1
ATOM 5339 C CA . SER B 1 327 ? -5.105 16 19.531 1 96.81 327 SER B CA 1
ATOM 5340 C C . SER B 1 327 ? -5.215 14.961 20.641 1 96.81 327 SER B C 1
ATOM 5342 O O . SER B 1 327 ? -4.203 14.43 21.094 1 96.81 327 SER B O 1
ATOM 5344 N N . GLU B 1 328 ? -6.406 14.695 21.062 1 96.5 328 GLU B N 1
ATOM 5345 C CA . GLU B 1 328 ? -6.621 13.664 22.062 1 96.5 328 GLU B CA 1
ATOM 5346 C C . GLU B 1 328 ? -6.203 12.289 21.547 1 96.5 328 GLU B C 1
ATOM 5348 O O . GLU B 1 328 ? -5.547 11.523 22.266 1 96.5 328 GLU B O 1
ATOM 5353 N N . ILE B 1 329 ? -6.629 11.961 20.391 1 97.25 329 ILE B N 1
ATOM 5354 C CA . ILE B 1 329 ? -6.258 10.695 19.766 1 97.25 329 ILE B CA 1
ATOM 5355 C C . ILE B 1 329 ? -4.742 10.633 19.594 1 97.25 329 ILE B C 1
ATOM 5357 O O . ILE B 1 329 ? -4.125 9.594 19.859 1 97.25 329 ILE B O 1
ATOM 5361 N N . TRP B 1 330 ? -4.176 11.727 19.141 1 97.06 330 TRP B N 1
ATOM 5362 C CA . TRP B 1 330 ? -2.734 11.812 18.953 1 97.06 330 TRP B CA 1
ATOM 5363 C C . TRP B 1 330 ? -1.991 11.531 20.25 1 97.06 330 TRP B C 1
ATOM 5365 O O . TRP B 1 330 ? -1.019 10.773 20.266 1 97.06 330 TRP B O 1
ATOM 5375 N N . LYS B 1 331 ? -2.434 12.164 21.297 1 95.44 331 LYS B N 1
ATOM 5376 C CA . LYS B 1 331 ? -1.845 11.938 22.609 1 95.44 331 LYS B CA 1
ATOM 5377 C C . LYS B 1 331 ? -1.938 10.469 23.016 1 95.44 331 LYS B C 1
ATOM 5379 O O . LYS B 1 331 ? -0.948 9.867 23.438 1 95.44 331 LYS B O 1
ATOM 5384 N N . ASP B 1 332 ? -3.09 9.891 22.859 1 96.38 332 ASP B N 1
ATOM 5385 C CA . ASP B 1 332 ? -3.332 8.5 23.219 1 96.38 332 ASP B CA 1
ATOM 5386 C C . ASP B 1 332 ? -2.412 7.559 22.438 1 96.38 332 ASP B C 1
ATOM 5388 O O . ASP B 1 332 ? -1.766 6.688 23.031 1 96.38 332 ASP B O 1
ATOM 5392 N N . LEU B 1 333 ? -2.354 7.719 21.156 1 96.5 333 LEU B N 1
ATOM 5393 C CA . LEU B 1 333 ? -1.527 6.859 20.312 1 96.5 333 LEU B CA 1
ATOM 5394 C C . LEU B 1 333 ? -0.048 7.055 20.625 1 96.5 333 LEU B C 1
ATOM 5396 O O . LEU B 1 333 ? 0.725 6.094 20.625 1 96.5 333 LEU B O 1
ATOM 5400 N N . SER B 1 334 ? 0.361 8.305 20.859 1 95.12 334 SER B N 1
ATOM 5401 C CA . SER B 1 334 ? 1.75 8.594 21.203 1 95.12 334 SER B CA 1
ATOM 5402 C C . SER B 1 334 ? 2.166 7.875 22.484 1 95.12 334 SER B C 1
ATOM 5404 O O . SER B 1 334 ? 3.281 7.355 22.578 1 95.12 334 SER B O 1
ATOM 5406 N N . GLU B 1 335 ? 1.303 7.863 23.422 1 95.25 335 GLU B N 1
ATOM 5407 C CA . GLU B 1 335 ? 1.574 7.16 24.672 1 95.25 335 GLU B CA 1
ATOM 5408 C C . GLU B 1 335 ? 1.686 5.656 24.453 1 95.25 335 GLU B C 1
ATOM 5410 O O . GLU B 1 335 ? 2.539 4.992 25.047 1 95.25 335 GLU B O 1
ATOM 5415 N N . LYS B 1 336 ? 0.889 5.145 23.625 1 95.88 336 LYS B N 1
ATOM 5416 C CA . LYS B 1 336 ? 0.832 3.707 23.375 1 95.88 336 LYS B CA 1
ATOM 5417 C C . LYS B 1 336 ? 2.066 3.232 22.609 1 95.88 336 LYS B C 1
ATOM 5419 O O . LYS B 1 336 ? 2.504 2.092 22.781 1 95.88 336 LYS B O 1
ATOM 5424 N N . ILE B 1 337 ? 2.6 4.07 21.719 1 94.75 337 ILE B N 1
ATOM 5425 C CA . ILE B 1 337 ? 3.756 3.625 20.953 1 94.75 337 ILE B CA 1
ATOM 5426 C C . ILE B 1 337 ? 5.035 3.895 21.734 1 94.75 337 ILE B C 1
ATOM 5428 O O . ILE B 1 337 ? 6.09 3.336 21.438 1 94.75 337 ILE B O 1
ATOM 5432 N N . GLY B 1 338 ? 5.027 4.816 22.672 1 92.38 338 GLY B N 1
ATOM 5433 C CA . GLY B 1 338 ? 6.152 5.062 23.562 1 92.38 338 GLY B CA 1
ATOM 5434 C C . GLY B 1 338 ? 7.242 5.906 22.922 1 92.38 338 GLY B C 1
ATOM 5435 O O . GLY B 1 338 ? 6.996 6.605 21.938 1 92.38 338 GLY B O 1
ATOM 5436 N N . SER B 1 339 ? 8.5 5.883 23.516 1 91.12 339 SER B N 1
ATOM 5437 C CA . SER B 1 339 ? 9.625 6.695 23.047 1 91.12 339 SER B CA 1
ATOM 5438 C C . SER B 1 339 ? 10.227 6.125 21.781 1 91.12 339 SER B C 1
ATOM 5440 O O . SER B 1 339 ? 10.336 4.906 21.625 1 91.12 339 SER B O 1
ATOM 5442 N N . PRO B 1 340 ? 10.617 6.941 20.969 1 91.12 340 PRO B N 1
ATOM 5443 C CA . PRO B 1 340 ? 11.195 6.469 19.703 1 91.12 340 PRO B CA 1
ATOM 5444 C C . PRO B 1 340 ? 12.555 5.785 19.906 1 91.12 340 PRO B C 1
ATOM 5446 O O . PRO B 1 340 ? 13.305 6.141 20.812 1 91.12 340 PRO B O 1
ATOM 5449 N N . GLN B 1 341 ? 12.805 4.859 19.062 1 91.88 341 GLN B N 1
ATOM 5450 C CA . GLN B 1 341 ? 14.141 4.281 18.953 1 91.88 341 GLN B CA 1
ATOM 5451 C C . GLN B 1 341 ? 15.094 5.234 18.25 1 91.88 341 GLN B C 1
ATOM 5453 O O . GLN B 1 341 ? 14.789 5.754 17.172 1 91.88 341 GLN B O 1
ATOM 5458 N N . LEU B 1 342 ? 16.266 5.434 18.875 1 92.06 342 LEU B N 1
ATOM 5459 C CA . LEU B 1 342 ? 17.266 6.312 18.25 1 92.06 342 LEU B CA 1
ATOM 5460 C C . LEU B 1 342 ? 18 5.586 17.141 1 92.06 342 LEU B C 1
ATOM 5462 O O . LEU B 1 342 ? 18.453 4.453 17.312 1 92.06 342 LEU B O 1
ATOM 5466 N N . ILE B 1 343 ? 18.031 6.211 15.984 1 89.75 343 ILE B N 1
ATOM 5467 C CA . ILE B 1 343 ? 18.703 5.609 14.836 1 89.75 343 ILE B CA 1
ATOM 5468 C C . ILE B 1 343 ? 19.641 6.633 14.195 1 89.75 343 ILE B C 1
ATOM 5470 O O . ILE B 1 343 ? 19.672 7.797 14.594 1 89.75 343 ILE B O 1
ATOM 5474 N N . VAL B 1 344 ? 20.516 6.129 13.289 1 88 344 VAL B N 1
ATOM 5475 C CA . VAL B 1 344 ? 21.312 6.973 12.422 1 88 344 VAL B CA 1
ATOM 5476 C C . VAL B 1 344 ? 20.844 6.832 10.977 1 88 344 VAL B C 1
ATOM 5478 O O . VAL B 1 344 ? 20.797 5.727 10.43 1 88 344 VAL B O 1
ATOM 5481 N N . THR B 1 345 ? 20.406 7.895 10.43 1 84.31 345 THR B N 1
ATOM 5482 C CA . THR B 1 345 ? 19.906 7.883 9.055 1 84.31 345 THR B CA 1
ATOM 5483 C C . THR B 1 345 ? 21.047 7.641 8.07 1 84.31 345 THR B C 1
ATOM 5485 O O . THR B 1 345 ? 22.047 8.359 8.078 1 84.31 345 THR B O 1
ATOM 5488 N N . PRO B 1 346 ? 20.875 6.633 7.273 1 82.81 346 PRO B N 1
ATOM 5489 C CA . PRO B 1 346 ? 21.922 6.379 6.289 1 82.81 346 PRO B CA 1
ATOM 5490 C C . PRO B 1 346 ? 21.953 7.414 5.168 1 82.81 346 PRO B C 1
ATOM 5492 O O . PRO B 1 346 ? 20.969 8.125 4.961 1 82.81 346 PRO B O 1
ATOM 5495 N N . GLU B 1 347 ? 23.109 7.445 4.539 1 81.88 347 GLU B N 1
ATOM 5496 C CA . GLU B 1 347 ? 23.219 8.289 3.35 1 81.88 347 GLU B CA 1
ATOM 5497 C C . GLU B 1 347 ? 22.281 7.793 2.244 1 81.88 347 GLU B C 1
ATOM 5499 O O . GLU B 1 347 ? 22.078 6.586 2.09 1 81.88 347 GLU B O 1
ATOM 5504 N N . ARG B 1 348 ? 21.781 8.75 1.499 1 86.56 348 ARG B N 1
ATOM 5505 C CA . ARG B 1 348 ? 20.859 8.422 0.419 1 86.56 348 ARG B CA 1
ATOM 5506 C C . ARG B 1 348 ? 21.469 8.734 -0.941 1 86.56 348 ARG B C 1
ATOM 5508 O O . ARG B 1 348 ? 22.172 9.727 -1.097 1 86.56 348 ARG B O 1
ATOM 5515 N N . ASN B 1 349 ? 21.172 7.902 -1.886 1 87.88 349 ASN B N 1
ATOM 5516 C CA . ASN B 1 349 ? 21.703 8.078 -3.23 1 87.88 349 ASN B CA 1
ATOM 5517 C C . ASN B 1 349 ? 20.672 8.672 -4.176 1 87.88 349 ASN B C 1
ATOM 5519 O O . ASN B 1 349 ? 21.016 9.172 -5.25 1 87.88 349 ASN B O 1
ATOM 5523 N N . GLY B 1 350 ? 19.5 8.672 -3.719 1 90.5 350 GLY B N 1
ATOM 5524 C CA . GLY B 1 350 ? 18.453 9.195 -4.594 1 90.5 350 GLY B CA 1
ATOM 5525 C C . GLY B 1 350 ? 18.172 8.289 -5.781 1 90.5 350 GLY B C 1
ATOM 5526 O O . GLY B 1 350 ? 18.188 8.742 -6.926 1 90.5 350 GLY B O 1
ATOM 5527 N N . ILE B 1 351 ? 17.766 7.074 -5.598 1 91.94 351 ILE B N 1
ATOM 5528 C CA . ILE B 1 351 ? 17.531 6.062 -6.621 1 91.94 351 ILE B CA 1
ATOM 5529 C C . ILE B 1 351 ? 16.219 6.344 -7.336 1 91.94 351 ILE B C 1
ATOM 5531 O O . ILE B 1 351 ? 15.203 6.617 -6.691 1 91.94 351 ILE B O 1
ATOM 5535 N N . ARG B 1 352 ? 16.281 6.379 -8.68 1 93.19 352 ARG B N 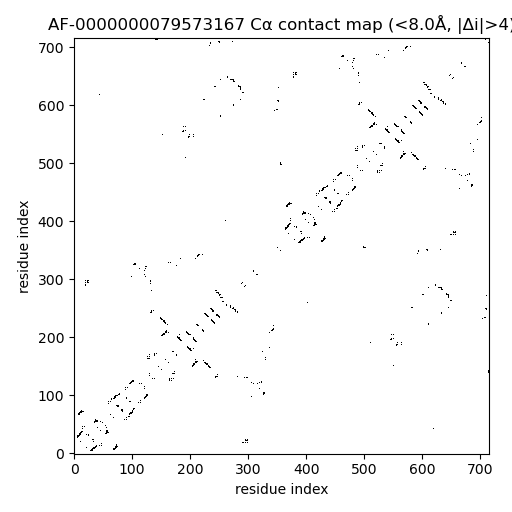1
ATOM 5536 C CA . ARG B 1 352 ? 15.086 6.457 -9.516 1 93.19 352 ARG B CA 1
ATOM 5537 C C . ARG B 1 352 ? 14.672 5.074 -10.008 1 93.19 352 ARG B C 1
ATOM 5539 O O . ARG B 1 352 ? 15.461 4.129 -9.961 1 93.19 352 ARG B O 1
ATOM 5546 N N . LEU B 1 353 ? 13.422 5.012 -10.469 1 93 353 LEU B N 1
ATOM 5547 C CA . LEU B 1 353 ? 12.945 3.752 -11.031 1 93 353 LEU B CA 1
ATOM 5548 C C . LEU B 1 353 ? 13.844 3.295 -12.172 1 93 353 LEU B C 1
ATOM 5550 O O . LEU B 1 353 ? 14.094 2.098 -12.328 1 93 353 LEU B O 1
ATOM 5554 N N . ALA B 1 354 ? 14.312 4.227 -12.977 1 91.69 354 ALA B N 1
ATOM 5555 C CA . ALA B 1 354 ? 15.164 3.926 -14.117 1 91.69 354 ALA B CA 1
ATOM 5556 C C . ALA B 1 354 ? 16.484 3.295 -13.672 1 91.69 354 ALA B C 1
ATOM 5558 O O . ALA B 1 354 ? 17.109 2.543 -14.422 1 91.69 354 ALA B O 1
ATOM 5559 N N . ASP B 1 355 ? 16.922 3.594 -12.383 1 93.12 355 ASP B N 1
ATOM 5560 C CA . ASP B 1 355 ? 18.188 3.084 -11.852 1 93.12 355 ASP B CA 1
ATOM 5561 C C . ASP B 1 355 ? 18.062 1.614 -11.461 1 93.12 355 ASP B C 1
ATOM 5563 O O . ASP B 1 355 ? 19.062 0.938 -11.234 1 93.12 355 ASP B O 1
ATOM 5567 N N . ILE B 1 356 ? 16.844 1.104 -11.336 1 92.62 356 ILE B N 1
ATOM 5568 C CA . ILE B 1 356 ? 16.641 -0.298 -10.984 1 92.62 356 ILE B CA 1
ATOM 5569 C C . ILE B 1 356 ? 15.898 -1.011 -12.109 1 92.62 356 ILE B C 1
ATOM 5571 O O . ILE B 1 356 ? 15.141 -1.952 -11.867 1 92.62 356 ILE B O 1
ATOM 5575 N N . ALA B 1 357 ? 15.969 -0.456 -13.32 1 79.44 357 ALA B N 1
ATOM 5576 C CA . ALA B 1 357 ? 15.359 -1.037 -14.516 1 79.44 357 ALA B CA 1
ATOM 5577 C C . ALA B 1 357 ? 16.219 -2.164 -15.078 1 79.44 357 ALA B C 1
ATOM 5579 O O . ALA B 1 357 ? 17.375 -2.326 -14.688 1 79.44 357 ALA B O 1
ATOM 5580 N N . GLU B 1 358 ? 15.625 -3.105 -15.938 1 64.62 358 GLU B N 1
ATOM 5581 C CA . GLU B 1 358 ? 16.219 -4.277 -16.562 1 64.62 358 GLU B CA 1
ATOM 5582 C C . GLU B 1 358 ? 17.562 -3.939 -17.203 1 64.62 358 GLU B C 1
ATOM 5584 O O . GLU B 1 358 ? 17.797 -2.797 -17.594 1 64.62 358 GLU B O 1
#

InterPro domains:
  IPR000683 Gfo/Idh/MocA-like oxidoreductase, N-terminal [PF01408] (8-126)
  IPR010091 Thiazolinyl imide reductase [TIGR01761] (7-343)
  IPR036291 NAD(P)-binding domain superfamily [SSF51735] (7-138)
  IPR048655 Thiazolinyl imine reductase-like, C-terminal [PF21390] (150-249)
  IPR051450 Gfo/Idh/MocA Oxidoreductases [PTHR43377] (5-145)

Foldseek 3Di:
DPQPVQAFEEEEEDQDCSVLLVLLQVVPVSRHQDAEYEDCDDPRLVVVCVVSVHDYDDDCVPDACVRGQAYEQEWDDVVVPTCSLVSLLSCLLRVHAYEYEDDDALVSLVVSCVSNVVSVYAYAYDLQLCLFFQLVVLLVVLVVCVVVWPWAEKEKEAELVNLLNVLVSVQSSVVHNPDDDKAWDPPDDPPPQWTWIWDDGVNHTYIYTYRQEAAPVCRPPQIPAGMWMWTATPQFIWIDHHSQAWIKTAGDQDFDDDPPDTRQPDDDPRNVDDRMDTDPDDDPQDVVCCSNPRSSSSSNSVVVVSVCCRVVVPCRPVNSVSSSSSSVVSVVVDVNSDHGHYDDHDDDDPDDPVNVDD/DPQPVQAFEEEEEDQDCSVLLVLLCVVPVSRHQDAEYEDCDDPRLVVVCVVSVHDYDDDLVVDACVRGQAYEQEWDDVVVPTCSLVSLLSCLLRLHAYEYEDDDALVSLVVSCVSNVVSVYAYAYDLQLCLFFQLVVLLVVLVVCVVVWPWAEKEKEAELVNLLNVLVSVQSSVVHNPDDDKAWDPPDDPPPQWTWIWDDGVNHTYIYTYRQEAAPVCRPPQIPAHMWMWTATPQFIWIDHHSQAWIKTAGDQDFDDDPPDTRQPDDDPRNVDDRMDTDPPDHPQDVVCCSNPRSSSSSNSVVVVSVCCRVVVPCRPVSSVSSSSSSVVSVVVDVNSDHGHYDDHDDDDPDDPVNVDD

Radius of gyration: 29.15 Å; Cα contacts (8 Å, |Δi|>4): 1543; chains: 2; bounding box: 46×93×61 Å

Organism: NCBI:txid592978

pLDDT: mean 92.12, std 8.94, range [32.62, 98.81]

Secondary structure (DSSP, 8-state):
----SSPEEEEEE-SSTHHHHHHHHHHTTTTEEEEEEESS--HHHHHHHHHHT--EE--GGG--TTT-SEEEE-S--GGGTSSHHHHHHHHHHTT-EEEEESP--HHHHHHHHHHHHHTT--EEEE--GGGSHHHHHHHHHHHHHHHHS-EEEEEEEEEGGGHHHHHHHHHHHTT----EEEEE-TTS-TTSSEEEEEEEETTEEEEEEEE-EE-TT-TTT--S-SEEEEEEETTEEEEE-STTS-EEEEEPP---EETTEE-SSS--TTTTSBS-EE-SS--S-BHHHIIIIIHHHHHHHHHHHHHHHHHHSSTHHHHHHHHHHHHHHHHHHHHHH-SPEE--PPP-----GGGG--/----SSPEEEEEE-SSTHHHHHHHHHHTTTTEEEEEEESS--HHHHHHHHHHT--EE--GGG--TTT-SEEEE-S--GGGTSSHHHHHHHHHHTT-EEEEESP--HHHHHHHHHHHHHTT--EEEE--GGGSHHHHHHHHHHHHHHHHS-EEEEEEEEEGGGHHHHHHHHHHHTT----EEEEE-TTS-TTSSEEEEEEEETTEEEEEEEE-EE-TT-TTT--S-SEEEEEEETTEEEEE-STTS-EEEEEPP---EETTEE-SSS--TTTTSBS-EE-SS--S-BHHHIIIIIHHHHHHHHHHHHHHHHHHSSTHHHHHHHHHHHHHHHHHHHHHH-SPEE--PPP-----GGGG--

Sequence (716 aa):
MNTYEKPLKVLVCGTNFGRVYLKGLERCGDKFKIAGIFSHGSTQSKQEAEKYGVPLITDLNEVSKKDFDMACVVIRSTAVGGKGTEIAGALLEKGIHVIQEHPVHYNDIVKLLKVAKENNCVYQVNSFYPNVKNVQEFIVKSNKLLKKSRPTYIDATCSTQVLFPMISILGKALSGFHTWKLQTIDSVNSKFPFKVLSGEIRGIPAIVKIQNQLDPKDPDNNGFLLHRIVLGTTEGCLCLDNSNGLVIWNPQMYVPHAEGVLDMYGNNSYVELPVSEVAAGVRNTTYAEVYKELWPEGIVCALNDFARAITENSQKNIMAQQMLTISEIWKDLSEKIGSPQLIVTPERNGIRLADIAEMNTYEKPLKVLVCGTNFGRVYLKGLERCGDKFKIAGIFSHGSTQSKQEAEKYGVPLITDLNEVSKKDFDMACVVIRSTAVGGKGTEIAGALLEKGIHVIQEHPVHYNDIVKLLKVAKENNCVYQVNSFYPNVKNVQEFIVKSNKLLKKSRPTYIDATCSTQVLFPMISILGKALSGFHTWKLQTIDSVNSKFPFKVLSGEIRGIPAIVKIQNQLDPKDPDNNGFLLHRIVLGTTEGCLCLDNSNGLVIWNPQMYVPHAEGVLDMYGNNSYVELPVSEVAAGVRNTTYAEVYKELWPEGIVCALNDFARAITENSQKNIMAQQMLTISEIWKDLSEKIGSPQLIVTPERNGIRLADIAE